Protein AF-0000000074539541 (afdb_homodimer)

Secondary structure (DSSP, 8-state):
-EEEEEE-TTS-HHHHHHHHHHHHHHTT--EEEEE--TTS--SS--SEEGGGT--HHHHHHHHT--HHHHHHHHHHHHHTTGGGG---SSEEEEE--SSHHHHHTSHHHHHHHHHH--SSEEEEEEEEGGG--SHHHHHHHHHHHHHHHHHHTS-EEEEEE-TTT----HHHHHHHGGG--SHHHHHHHHHHHHHTTSSTTT--EE-BTTTTBSHHHHHHHHHHHHHHHH-/-EEEEEE-TTS-HHHHHHHHHHHHHHTT--EEEEE--TTS--SS--SEEGGGT--HHHHHHHHT--HHHHHHHHHHHHHTTGGGG---SSEEEEE--SSHHHHHTSHHHHHHHHHH--SSEEEEEEEEGGG--SHHHHHHHHHHHHHHHHHHTS-EEEEEE-TTT----HHHHHHHGGG--SHHHHHHHHHHHHHTTSSTTT--EE-BTTTTBSHHHHHHHHHHHHHHHH-

pLDDT: mean 93.17, std 7.39, range [62.84, 98.81]

S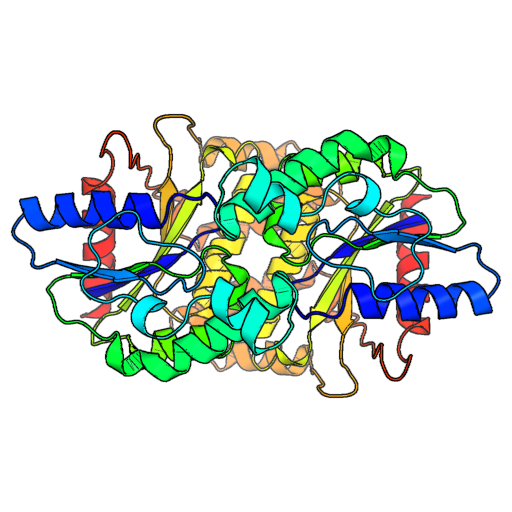olvent-accessible surface area (backbone atoms only — not comparable to full-atom values): 24294 Å² total; per-residue (Å²): 70,31,35,42,37,40,31,48,68,87,26,42,55,48,54,38,53,37,44,52,43,50,55,42,40,75,73,70,44,48,66,36,39,27,38,57,23,32,56,54,83,69,78,46,86,55,74,30,51,39,55,81,79,36,38,21,74,54,40,20,64,77,68,71,37,49,59,64,56,12,52,55,50,33,46,46,57,43,35,77,46,30,73,78,52,53,78,83,44,60,32,31,40,35,34,50,38,55,48,39,66,67,33,61,67,32,70,34,31,50,47,35,49,64,62,52,47,61,98,49,46,34,32,37,40,34,38,39,28,82,59,38,82,47,48,47,38,44,51,33,53,53,45,50,51,51,35,50,30,48,55,66,72,34,61,66,46,63,38,32,24,46,47,82,81,28,74,76,58,65,67,61,36,58,58,50,48,79,73,48,73,60,72,66,29,54,53,48,58,59,46,56,72,54,45,74,76,45,62,54,81,78,53,72,41,51,23,17,58,87,77,66,40,44,55,67,60,49,49,52,52,52,50,50,56,52,54,57,68,75,100,69,32,36,40,37,39,31,49,66,86,26,44,55,48,52,36,54,38,44,52,43,50,54,42,38,75,74,69,44,47,64,38,39,28,38,58,21,32,55,54,82,68,78,46,86,55,76,29,54,39,55,79,78,36,39,21,74,54,40,19,64,76,68,71,38,50,60,63,57,12,53,56,51,32,47,47,58,40,35,76,45,32,72,79,52,54,79,84,45,60,33,31,40,35,33,49,39,56,49,39,65,67,33,61,70,31,70,35,32,47,48,34,52,64,63,54,45,62,97,48,45,34,32,39,38,35,39,39,30,82,59,38,83,47,46,47,38,45,52,34,52,52,46,48,52,51,34,52,30,49,54,66,72,34,62,65,47,64,37,30,23,45,47,82,81,28,72,77,57,65,68,61,35,58,58,50,47,79,75,47,74,60,73,67,28,54,54,49,58,60,47,54,73,54,44,74,74,46,63,54,82,78,54,72,40,51,23,16,56,89,77,66,38,43,55,66,61,49,50,52,51,53,50,50,55,53,54,63,70,76,107

Radius of gyration: 21.49 Å; Cα contacts (8 Å, |Δi|>4): 894; chains: 2; bounding box: 45×65×54 Å

Sequence (462 aa):
MEVFVLGCAGSGKSTFVRSFSEFLQERGYSVKCVNLDPASDPAYRADKNVREFVKTENVMVEYGLGVNGALIKSVEIASEHAEELKAEGDFVLYDTPGQLELFIYSEAGRKFVRELSGSFSCSLFLVDLTTVTDPESLLSAIMQDVIVSLRLSLPTLTAFTKSDVADVDVRSLLGEIKHREGVLAELMEKLVDFIELTTIPYRPIKISNIKKTGYEELFSALYELFCAAETMEVFVLGCAGSGKSTFVRSFSEFLQERGYSVKCVNLDPASDPAYRADKNVREFVKTENVMVEYGLGVNGALIKSVEIASEHAEELKAEGDFVLYDTPGQLELFIYSEAGRKFVRELSGSFSCSLFLVDLTTVTDPESLLSAIMQDVIVSLRLSLPTLTAFTKSDVADVDVRSLLGEIKHREGVLAELMEKLVDFIELTTIPYRPIKISNIKKTGYEELFSALYELFCAAET

Structure (mmCIF, N/CA/C/O backbone):
data_AF-0000000074539541-model_v1
#
loop_
_entity.id
_entity.type
_entity.pdbx_description
1 polymer GTPase
#
loop_
_atom_site.group_PDB
_atom_site.id
_atom_site.type_symbol
_atom_site.label_atom_id
_atom_site.label_alt_id
_atom_site.label_comp_id
_atom_site.label_asym_id
_atom_site.label_entity_id
_atom_site.label_seq_id
_atom_site.pdbx_PDB_ins_code
_atom_site.Cartn_x
_atom_site.Cartn_y
_atom_site.Cartn_z
_atom_site.occupancy
_atom_site.B_iso_or_equiv
_atom_site.auth_seq_id
_atom_site.auth_comp_id
_atom_site.auth_asym_id
_atom_site.auth_atom_id
_atom_site.pdbx_PDB_model_num
ATOM 1 N N . MET A 1 1 ? 0.793 23 13.953 1 96.25 1 MET A N 1
ATOM 2 C CA . MET A 1 1 ? 0.438 21.594 13.805 1 96.25 1 MET A CA 1
ATOM 3 C C . MET A 1 1 ? 0.736 21.094 12.398 1 96.25 1 MET A C 1
ATOM 5 O O . MET A 1 1 ? 0.225 21.641 11.422 1 96.25 1 MET A O 1
ATOM 9 N N . GLU A 1 2 ? 1.647 20.109 12.242 1 98.19 2 GLU A N 1
ATOM 10 C CA . GLU A 1 2 ? 1.938 19.469 10.961 1 98.19 2 GLU A CA 1
ATOM 11 C C . GLU A 1 2 ? 1.076 18.234 10.758 1 98.19 2 GLU A C 1
ATOM 13 O O . GLU A 1 2 ? 1.052 17.344 11.609 1 98.19 2 GLU A O 1
ATOM 18 N N . VAL A 1 3 ? 0.388 18.203 9.641 1 98.44 3 VAL A N 1
ATOM 19 C CA . VAL A 1 3 ? -0.478 17.078 9.305 1 98.44 3 VAL A CA 1
ATOM 20 C C . VAL A 1 3 ? 0.017 16.406 8.023 1 98.44 3 VAL A C 1
ATOM 22 O O . VAL A 1 3 ? -0.024 17 6.945 1 98.44 3 VAL A O 1
ATOM 25 N N . PHE A 1 4 ? 0.502 15.219 8.172 1 98.62 4 PHE A N 1
ATOM 26 C CA . PHE A 1 4 ? 0.831 14.414 6.996 1 98.62 4 PHE A CA 1
ATOM 27 C C . PHE A 1 4 ? -0.405 13.703 6.465 1 98.62 4 PHE A C 1
ATOM 29 O O . PHE A 1 4 ? -0.968 12.836 7.141 1 98.62 4 PHE A O 1
ATOM 36 N N . VAL A 1 5 ? -0.821 14.102 5.266 1 98.62 5 VAL A N 1
ATOM 37 C CA . VAL A 1 5 ? -2.033 13.547 4.676 1 98.62 5 VAL A CA 1
ATOM 38 C C . VAL A 1 5 ? -1.684 12.32 3.838 1 98.62 5 VAL A C 1
ATOM 40 O O . VAL A 1 5 ? -1.006 12.43 2.814 1 98.62 5 VAL A O 1
ATOM 43 N N . LEU A 1 6 ? -2.143 11.164 4.27 1 98.12 6 LEU A N 1
ATOM 44 C CA . LEU A 1 6 ? -1.816 9.891 3.637 1 98.12 6 LEU A CA 1
ATOM 45 C C . LEU A 1 6 ? -3.07 9.227 3.078 1 98.12 6 LEU A C 1
ATOM 47 O O . LEU A 1 6 ? -4.184 9.531 3.512 1 98.12 6 LEU A O 1
ATOM 51 N N . GLY A 1 7 ? -2.844 8.328 2.232 1 97.25 7 GLY A N 1
ATOM 52 C CA . GLY A 1 7 ? -3.889 7.539 1.604 1 97.25 7 GLY A CA 1
ATOM 53 C C . GLY A 1 7 ? -3.438 6.859 0.323 1 97.25 7 GLY A C 1
ATOM 54 O O . GLY A 1 7 ? -2.424 7.246 -0.263 1 97.25 7 GLY A O 1
ATOM 55 N N . CYS A 1 8 ? -4.223 5.895 -0.042 1 95.56 8 CYS A N 1
ATOM 56 C CA . CYS A 1 8 ? -3.928 5.219 -1.299 1 95.56 8 CYS A CA 1
ATOM 57 C C . CYS A 1 8 ? -4.238 6.117 -2.49 1 95.56 8 CYS A C 1
ATOM 59 O O . CYS A 1 8 ? -4.859 7.168 -2.332 1 95.56 8 CYS A O 1
ATOM 61 N N . ALA A 1 9 ? -3.736 5.66 -3.66 1 92.12 9 ALA A N 1
ATOM 62 C CA . ALA A 1 9 ? -4.016 6.414 -4.879 1 92.12 9 ALA A CA 1
ATOM 63 C C . ALA A 1 9 ? -5.516 6.59 -5.086 1 92.12 9 ALA A C 1
ATOM 65 O O . ALA A 1 9 ? -6.285 5.633 -4.953 1 92.12 9 ALA A O 1
ATOM 66 N N . GLY A 1 10 ? -5.969 7.762 -5.285 1 91.25 10 GLY A N 1
ATOM 67 C CA . GLY A 1 10 ? -7.371 8.023 -5.582 1 91.25 10 GLY A CA 1
ATOM 68 C C . GLY A 1 10 ? -8.195 8.32 -4.344 1 91.25 10 GLY A C 1
ATOM 69 O O . GLY A 1 10 ? -9.383 8.625 -4.445 1 91.25 10 GLY A O 1
ATOM 70 N N . SER A 1 11 ? -7.566 8.336 -3.164 1 95.44 11 SER A N 1
ATOM 71 C CA . SER A 1 11 ? -8.312 8.523 -1.927 1 95.44 11 SER A CA 1
ATOM 72 C C . SER A 1 11 ? -8.727 9.984 -1.747 1 95.44 11 SER A C 1
ATOM 74 O O . SER A 1 11 ? -9.555 10.297 -0.894 1 95.44 11 SER A O 1
ATOM 76 N N . GLY A 1 12 ? -8.109 10.93 -2.5 1 94.81 12 GLY A N 1
ATOM 77 C CA . GLY A 1 12 ? -8.523 12.328 -2.459 1 94.81 12 GLY A CA 1
ATOM 78 C C . GLY A 1 12 ? -7.582 13.203 -1.663 1 94.81 12 GLY A C 1
ATOM 79 O O . GLY A 1 12 ? -7.977 14.266 -1.173 1 94.81 12 GLY A O 1
ATOM 80 N N . LYS A 1 13 ? -6.348 12.812 -1.523 1 97.62 13 LYS A N 1
ATOM 81 C CA . LYS A 1 13 ? -5.375 13.531 -0.706 1 97.62 13 LYS A CA 1
ATOM 82 C C . LYS A 1 13 ? -5.273 14.992 -1.131 1 97.62 13 LYS A C 1
ATOM 84 O O . LYS A 1 13 ? -5.438 15.898 -0.309 1 97.62 13 LYS A O 1
ATOM 89 N N . SER A 1 14 ? -5.02 15.258 -2.48 1 96.62 14 SER A N 1
ATOM 90 C CA . SER A 1 14 ? -4.805 16.625 -2.965 1 96.62 14 SER A CA 1
ATOM 91 C C . SER A 1 14 ? -6.086 17.438 -2.877 1 96.62 14 SER A C 1
ATOM 93 O O . SER A 1 14 ? -6.043 18.625 -2.545 1 96.62 14 SER A O 1
ATOM 95 N N . THR A 1 15 ? -7.199 16.844 -3.199 1 96.69 15 THR A N 1
ATOM 96 C CA . THR A 1 15 ? -8.484 17.531 -3.07 1 96.69 15 THR A CA 1
ATOM 97 C C . THR A 1 15 ? -8.766 17.875 -1.612 1 96.69 15 THR A C 1
ATOM 99 O O . THR A 1 15 ? -9.289 18.953 -1.316 1 96.69 15 THR A O 1
ATOM 102 N N . PHE A 1 16 ? -8.43 16.953 -0.714 1 98.56 16 PHE A N 1
ATOM 103 C CA . PHE A 1 16 ? -8.594 17.188 0.714 1 98.56 16 PHE A CA 1
ATOM 104 C C . PHE A 1 16 ? -7.738 18.375 1.164 1 98.56 16 PHE A C 1
ATOM 106 O O . PHE A 1 16 ? -8.219 19.266 1.866 1 98.56 16 PHE A O 1
ATOM 113 N N . VAL A 1 17 ? -6.457 18.375 0.775 1 98.69 17 VAL A N 1
ATOM 114 C CA . VAL A 1 17 ? -5.543 19.438 1.174 1 98.69 17 VAL A CA 1
ATOM 115 C C . VAL A 1 17 ? -6.094 20.781 0.712 1 98.69 17 VAL A C 1
ATOM 117 O O . VAL A 1 17 ? -6.102 21.75 1.477 1 98.69 17 VAL A O 1
ATOM 120 N N . ARG A 1 18 ? -6.625 20.812 -0.49 1 98.19 18 ARG A N 1
ATOM 121 C CA . ARG A 1 18 ? -7.211 22.047 -1.021 1 98.19 18 ARG A CA 1
ATOM 122 C C . ARG A 1 18 ? -8.414 22.484 -0.191 1 98.19 18 ARG A C 1
ATOM 124 O O . ARG A 1 18 ? -8.43 23.594 0.343 1 98.19 18 ARG A O 1
ATOM 131 N N . SER A 1 19 ? -9.367 21.625 -0.034 1 98.31 19 SER A N 1
ATOM 132 C CA . SER A 1 19 ? -10.656 21.969 0.563 1 98.31 19 SER A CA 1
ATOM 133 C C . SER A 1 19 ? -10.523 22.203 2.064 1 98.31 19 SER A C 1
ATOM 135 O O . SER A 1 19 ? -11.133 23.125 2.611 1 98.31 19 SER A O 1
ATOM 137 N N . PHE A 1 20 ? -9.742 21.359 2.748 1 98.62 20 PHE A N 1
ATOM 138 C CA . PHE A 1 20 ? -9.594 21.484 4.191 1 98.62 20 PHE A CA 1
ATOM 139 C C . PHE A 1 20 ? -8.773 22.734 4.543 1 98.62 20 PHE A C 1
ATOM 141 O O . PHE A 1 20 ? -9.031 23.375 5.555 1 98.62 20 PHE A O 1
ATOM 148 N N . SER A 1 21 ? -7.738 23.078 3.68 1 98.44 21 SER A N 1
ATOM 149 C CA . SER A 1 21 ? -6.988 24.312 3.9 1 98.44 21 SER A CA 1
ATOM 150 C C . SER A 1 21 ? -7.898 25.531 3.822 1 98.44 21 SER A C 1
ATOM 152 O O . SER A 1 21 ? -7.766 26.469 4.617 1 98.44 21 SER A O 1
ATOM 154 N N . GLU A 1 22 ? -8.789 25.531 2.852 1 98.12 22 GLU A N 1
ATOM 155 C CA . GLU A 1 22 ? -9.758 26.625 2.729 1 98.12 22 GLU A CA 1
ATOM 156 C C . GLU A 1 22 ? -10.641 26.719 3.969 1 98.12 22 GLU A C 1
ATOM 158 O O . GLU A 1 22 ? -10.891 27.812 4.477 1 98.12 22 GLU A O 1
ATOM 163 N N . PHE A 1 23 ? -11.109 25.594 4.445 1 98.5 23 PHE A N 1
ATOM 164 C CA . PHE A 1 23 ? -11.922 25.516 5.652 1 98.5 23 PHE A CA 1
ATOM 165 C C . PHE A 1 23 ? -11.188 26.125 6.84 1 98.5 23 PHE A C 1
ATOM 167 O O . PHE A 1 23 ? -11.758 26.938 7.574 1 98.5 23 PHE A O 1
ATOM 174 N N . LEU A 1 24 ? -9.93 25.781 7.004 1 98.38 24 LEU A N 1
ATOM 175 C CA . LEU A 1 24 ? -9.125 26.281 8.117 1 98.38 24 LEU A CA 1
ATOM 176 C C . LEU A 1 24 ? -8.867 27.781 7.977 1 98.38 24 LEU A C 1
ATOM 178 O O . LEU A 1 24 ? -8.93 28.516 8.961 1 98.38 24 LEU A O 1
ATOM 182 N N . GLN A 1 25 ? -8.609 28.203 6.754 1 98.12 25 GLN A N 1
ATOM 183 C CA . GLN A 1 25 ? -8.359 29.625 6.504 1 98.12 25 GLN A CA 1
ATOM 184 C C . GLN A 1 25 ? -9.594 30.469 6.809 1 98.12 25 GLN A C 1
ATOM 186 O O . GLN A 1 25 ? -9.484 31.562 7.363 1 98.12 25 GLN A O 1
ATOM 191 N N . GLU A 1 26 ? -10.703 29.984 6.426 1 97.81 26 GLU A N 1
ATOM 192 C CA . GLU A 1 26 ? -11.961 30.672 6.699 1 97.81 26 GLU A CA 1
ATOM 193 C C . GLU A 1 26 ? -12.188 30.828 8.203 1 97.81 26 GLU A C 1
ATOM 195 O O . GLU A 1 26 ? -12.898 31.734 8.633 1 97.81 26 GLU A O 1
ATOM 200 N N . ARG A 1 27 ? -11.617 30.016 8.992 1 96.81 27 ARG A N 1
ATOM 201 C CA . ARG A 1 27 ? -11.758 30.062 10.445 1 96.81 27 ARG A CA 1
ATOM 202 C C . ARG A 1 27 ? -10.656 30.906 11.078 1 96.81 27 ARG A C 1
ATOM 204 O O . ARG A 1 27 ? -10.562 30.984 12.305 1 96.81 27 ARG A O 1
ATOM 211 N N . GLY A 1 28 ? -9.734 31.422 10.25 1 97.88 28 GLY A N 1
ATOM 212 C CA . GLY A 1 28 ? -8.773 32.406 10.719 1 97.88 28 GLY A CA 1
ATOM 213 C C . GLY A 1 28 ? -7.395 31.812 10.969 1 97.88 28 GLY A C 1
ATOM 214 O O . GLY A 1 28 ? -6.5 32.5 11.461 1 97.88 28 GLY A O 1
ATOM 215 N N . TYR A 1 29 ? -7.176 30.562 10.602 1 98.25 29 TYR A N 1
ATOM 216 C CA . TYR A 1 29 ? -5.875 29.938 10.82 1 98.25 29 TYR A CA 1
ATOM 217 C C . TYR A 1 29 ? -4.926 30.25 9.664 1 98.25 29 TYR A C 1
ATOM 219 O O . TYR A 1 29 ? -5.344 30.312 8.508 1 98.25 29 TYR A O 1
ATOM 227 N N . SER A 1 30 ? -3.711 30.469 9.984 1 98.44 30 SER A N 1
ATOM 228 C CA . SER A 1 30 ? -2.676 30.438 8.953 1 98.44 30 SER A CA 1
ATOM 229 C C . SER A 1 30 ? -2.369 29.016 8.508 1 98.44 30 SER A C 1
ATOM 231 O O . SER A 1 30 ? -1.946 28.188 9.312 1 98.44 30 SER A O 1
ATOM 233 N N . VAL A 1 31 ? -2.59 28.781 7.203 1 98.56 31 VAL A N 1
ATOM 234 C CA . VAL A 1 31 ? -2.461 27.422 6.699 1 98.56 31 VAL A CA 1
ATOM 235 C C . VAL A 1 31 ? -1.446 27.391 5.555 1 98.56 31 VAL A C 1
ATOM 237 O O . VAL A 1 31 ? -1.445 28.266 4.691 1 98.56 31 VAL A O 1
ATOM 240 N N . LYS A 1 32 ? -0.51 26.453 5.602 1 98.81 32 LYS A N 1
ATOM 241 C CA . LYS A 1 32 ? 0.423 26.188 4.508 1 98.81 32 LYS A CA 1
ATOM 242 C C . LYS A 1 32 ? 0.177 24.812 3.885 1 98.81 32 LYS A C 1
ATOM 244 O O . LYS A 1 32 ? -0.031 23.828 4.602 1 98.81 32 LYS A O 1
ATOM 249 N N . CYS A 1 33 ? 0.114 24.797 2.594 1 98.81 33 CYS A N 1
ATOM 250 C CA . CYS A 1 33 ? -0.035 23.562 1.83 1 98.81 33 CYS A CA 1
ATOM 251 C C . CYS A 1 33 ? 1.265 23.203 1.125 1 98.81 33 CYS A C 1
ATOM 253 O O . CYS A 1 33 ? 1.805 24 0.355 1 98.81 33 CYS A O 1
ATOM 255 N N . VAL A 1 34 ? 1.76 22.016 1.383 1 98.81 34 VAL A N 1
ATOM 256 C CA . VAL A 1 34 ? 3.037 21.578 0.828 1 98.81 34 VAL A CA 1
ATOM 257 C C . VAL A 1 34 ? 2.838 20.312 0.014 1 98.81 34 VAL A C 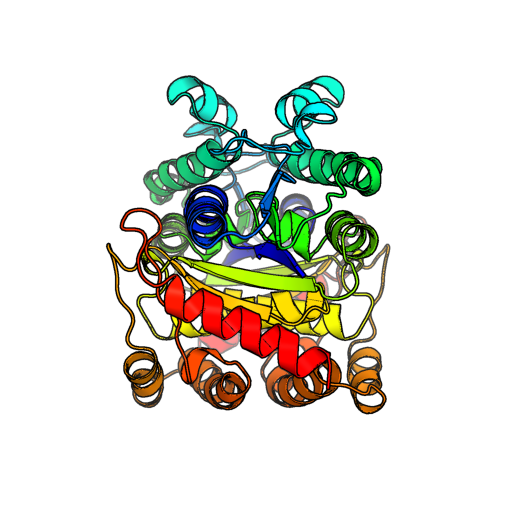1
ATOM 259 O O . VAL A 1 34 ? 2.303 19.312 0.521 1 98.81 34 VAL A O 1
ATOM 262 N N . ASN A 1 35 ? 3.225 20.312 -1.217 1 98.69 35 ASN A N 1
ATOM 263 C CA . ASN A 1 35 ? 3.168 19.141 -2.072 1 98.69 35 ASN A CA 1
ATOM 264 C C . ASN A 1 35 ? 4.445 18.312 -1.971 1 98.69 35 ASN A C 1
ATOM 266 O O . ASN A 1 35 ? 5.531 18.797 -2.289 1 98.69 35 ASN A O 1
ATOM 270 N N . LEU A 1 36 ? 4.328 17.062 -1.564 1 98.69 36 LEU A N 1
ATOM 271 C CA . LEU A 1 36 ? 5.48 16.172 -1.443 1 98.69 36 LEU A CA 1
ATOM 272 C C . LEU A 1 36 ? 5.461 15.109 -2.535 1 98.69 36 LEU A C 1
ATOM 274 O O . LEU A 1 36 ? 6.254 14.164 -2.504 1 98.69 36 LEU A O 1
ATOM 278 N N . ASP A 1 37 ? 4.543 15.219 -3.518 1 97.94 37 ASP A N 1
ATOM 279 C CA . ASP A 1 37 ? 4.414 14.234 -4.59 1 97.94 37 ASP A CA 1
ATOM 280 C C . ASP A 1 37 ? 5.156 14.695 -5.844 1 97.94 37 ASP A C 1
ATOM 282 O O . ASP A 1 37 ? 4.676 15.57 -6.57 1 97.94 37 ASP A O 1
ATOM 286 N N . PRO A 1 38 ? 6.227 14.07 -6.152 1 98.19 38 PRO A N 1
ATOM 287 C CA . PRO A 1 38 ? 6.965 14.477 -7.348 1 98.19 38 PRO A CA 1
ATOM 288 C C . PRO A 1 38 ? 6.281 14.039 -8.641 1 98.19 38 PRO A C 1
ATOM 290 O O . PRO A 1 38 ? 6.695 14.445 -9.734 1 98.19 38 PRO A O 1
ATOM 293 N N . ALA A 1 39 ? 5.203 13.25 -8.531 1 96.69 39 ALA A N 1
ATOM 294 C CA . ALA A 1 39 ? 4.586 12.664 -9.719 1 96.69 39 ALA A CA 1
ATOM 295 C C . ALA A 1 39 ? 3.355 13.453 -10.141 1 96.69 39 ALA A C 1
ATOM 297 O O . ALA A 1 39 ? 2.805 13.219 -11.227 1 96.69 39 ALA A O 1
ATOM 298 N N . SER A 1 40 ? 2.93 14.391 -9.344 1 94.19 40 SER A N 1
ATOM 299 C CA . SER A 1 40 ? 1.667 15.055 -9.664 1 94.19 40 SER A CA 1
ATOM 300 C C . SER A 1 40 ? 1.704 16.531 -9.289 1 94.19 40 SER A C 1
ATOM 302 O O . SER A 1 40 ? 2.219 16.891 -8.234 1 94.19 40 SER A O 1
ATOM 304 N N . ASP A 1 41 ? 1.131 17.297 -10.18 1 93 41 ASP A N 1
ATOM 305 C CA . ASP A 1 41 ? 0.89 18.688 -9.812 1 93 41 ASP A CA 1
ATOM 306 C C . ASP A 1 41 ? -0.277 18.797 -8.836 1 93 41 ASP A C 1
ATOM 308 O O . ASP A 1 41 ? -1.311 18.156 -9.016 1 93 41 ASP A O 1
ATOM 312 N N . PRO A 1 42 ? -0.035 19.562 -7.859 1 93.12 42 PRO A N 1
ATOM 313 C CA . PRO A 1 42 ? -1.109 19.656 -6.867 1 93.12 42 PRO A CA 1
ATOM 314 C C . PRO A 1 42 ? -2.35 20.375 -7.414 1 93.12 42 PRO A C 1
ATOM 316 O O . PRO A 1 42 ? -2.238 21.234 -8.281 1 93.12 42 PRO A O 1
ATOM 319 N N . ALA A 1 43 ? -3.48 20.047 -6.84 1 91.19 43 ALA A N 1
ATOM 320 C CA . ALA A 1 43 ? -4.762 20.641 -7.211 1 91.19 43 ALA A CA 1
ATOM 321 C C . ALA A 1 43 ? -5.035 21.891 -6.395 1 91.19 43 ALA A C 1
ATOM 323 O O . ALA A 1 43 ? -6.188 22.312 -6.258 1 91.19 43 ALA A O 1
ATOM 324 N N . TYR A 1 44 ? -4.086 22.438 -5.754 1 96.12 44 TYR A N 1
ATOM 325 C CA . TYR A 1 44 ? -4.137 23.625 -4.91 1 96.12 44 TYR A CA 1
ATOM 326 C C . TYR A 1 44 ? -2.898 24.484 -5.109 1 96.12 44 TYR A C 1
ATOM 328 O O . TYR A 1 44 ? -1.938 24.062 -5.758 1 96.12 44 TYR A O 1
ATOM 336 N N . ARG A 1 45 ? -3.02 25.703 -4.695 1 95.06 45 ARG A N 1
ATOM 337 C CA . ARG A 1 45 ? -1.831 26.547 -4.691 1 95.06 45 ARG A CA 1
ATOM 338 C C . ARG A 1 45 ? -0.874 26.141 -3.574 1 95.06 45 ARG A C 1
ATOM 340 O O . ARG A 1 45 ? -1.105 26.453 -2.404 1 95.06 45 ARG A O 1
ATOM 347 N N . ALA A 1 46 ? 0.204 25.562 -3.914 1 98.12 46 ALA A N 1
ATOM 348 C CA . ALA A 1 46 ? 1.153 25.047 -2.93 1 98.12 46 ALA A CA 1
ATOM 349 C C . ALA A 1 46 ? 2.078 26.156 -2.434 1 98.12 46 ALA A C 1
ATOM 351 O O . ALA A 1 46 ? 2.596 26.938 -3.229 1 98.12 46 ALA A O 1
ATOM 352 N N . ASP A 1 47 ? 2.242 26.281 -1.202 1 98.56 47 ASP A N 1
ATOM 353 C CA . ASP A 1 47 ? 3.229 27.188 -0.62 1 98.56 47 ASP A CA 1
ATOM 354 C C . ASP A 1 47 ? 4.648 26.672 -0.866 1 98.56 47 ASP A C 1
ATOM 356 O O . ASP A 1 47 ? 5.57 27.469 -1.072 1 98.56 47 ASP A O 1
ATOM 360 N N . LYS A 1 48 ? 4.836 25.453 -0.796 1 98.5 48 LYS A N 1
ATOM 361 C CA . LYS A 1 48 ? 6.043 24.719 -1.185 1 98.5 48 LYS A CA 1
ATOM 362 C C . LYS A 1 48 ? 5.703 23.5 -2.037 1 98.5 48 LYS A C 1
ATOM 364 O O . LYS A 1 48 ? 4.688 22.844 -1.811 1 98.5 48 LYS A O 1
ATOM 369 N N . ASN A 1 49 ? 6.543 23.281 -3.016 1 98.56 49 ASN A N 1
ATOM 370 C CA . ASN A 1 49 ? 6.262 22.25 -4.004 1 98.56 49 ASN A CA 1
ATOM 371 C C . ASN A 1 49 ? 7.52 21.453 -4.344 1 98.56 49 ASN A C 1
ATOM 373 O O . ASN A 1 49 ? 8.469 21.984 -4.91 1 98.56 49 ASN A O 1
ATOM 377 N N . VAL A 1 50 ? 7.477 20.219 -4.074 1 98.69 50 VAL A N 1
ATOM 378 C CA . VAL A 1 50 ? 8.648 19.375 -4.297 1 98.69 50 VAL A CA 1
ATOM 379 C C . VAL A 1 50 ? 8.969 19.312 -5.785 1 98.69 50 VAL A C 1
ATOM 381 O O . VAL A 1 50 ? 10.117 19.078 -6.172 1 98.69 50 VAL A O 1
ATOM 384 N N . ARG A 1 51 ? 7.988 19.625 -6.629 1 98.12 51 ARG A N 1
ATOM 385 C CA . ARG A 1 51 ? 8.164 19.531 -8.078 1 98.12 51 ARG A CA 1
ATOM 386 C C . ARG A 1 51 ? 9.023 20.672 -8.594 1 98.12 51 ARG A C 1
ATOM 388 O O . ARG A 1 51 ? 9.422 20.672 -9.758 1 98.12 51 ARG A O 1
ATOM 395 N N . GLU A 1 52 ? 9.336 21.594 -7.77 1 98.12 52 GLU A N 1
ATOM 396 C CA . GLU A 1 52 ? 10.328 22.609 -8.109 1 98.12 52 GLU A CA 1
ATOM 397 C C . GLU A 1 52 ? 11.742 22.016 -8.109 1 98.12 52 GLU A C 1
ATOM 399 O O . GLU A 1 52 ? 12.648 22.562 -8.727 1 98.12 52 GLU A O 1
ATOM 404 N N . PHE A 1 53 ? 11.883 20.891 -7.414 1 98.44 53 PHE A N 1
ATOM 405 C CA . PHE A 1 53 ? 13.203 20.281 -7.25 1 98.44 53 PHE A CA 1
ATOM 406 C C . PHE A 1 53 ? 13.312 19 -8.062 1 98.44 53 PHE A C 1
ATOM 408 O O . PHE A 1 53 ? 14.383 18.672 -8.586 1 98.44 53 PHE A O 1
ATOM 415 N N . VAL A 1 54 ? 12.227 18.234 -8.102 1 98.56 54 VAL A N 1
ATOM 416 C CA . VAL A 1 54 ? 12.258 16.938 -8.789 1 98.56 54 VAL A CA 1
ATOM 417 C C . VAL A 1 54 ? 10.875 16.625 -9.359 1 98.56 54 VAL A C 1
ATOM 419 O O . VAL A 1 54 ? 9.859 16.781 -8.68 1 98.56 54 VAL A O 1
ATOM 422 N N . LYS A 1 55 ? 10.828 16.266 -10.586 1 97.88 55 LYS A N 1
ATOM 423 C CA . LYS A 1 55 ? 9.648 15.766 -11.281 1 97.88 55 LYS A CA 1
ATOM 424 C C . LYS A 1 55 ? 9.859 14.336 -11.773 1 97.88 55 LYS A C 1
ATOM 426 O O . LYS A 1 55 ? 10.867 14.031 -12.398 1 97.88 55 LYS A O 1
ATOM 431 N N . THR A 1 56 ? 8.93 13.484 -11.461 1 97.25 56 THR A N 1
ATOM 432 C CA . THR A 1 56 ? 9.062 12.07 -11.805 1 97.25 56 THR A CA 1
ATOM 433 C C . THR A 1 56 ? 9.258 11.891 -13.305 1 97.25 56 THR A C 1
ATOM 435 O O . THR A 1 56 ? 10.047 11.047 -13.734 1 97.25 56 THR A O 1
ATOM 438 N N . GLU A 1 57 ? 8.547 12.695 -14.125 1 94.38 57 GLU A N 1
ATOM 439 C CA . GLU A 1 57 ? 8.695 12.609 -15.57 1 94.38 57 GLU A CA 1
ATOM 440 C C . GLU A 1 57 ? 10.133 12.875 -15.992 1 94.38 57 GLU A C 1
ATOM 442 O O . GLU A 1 57 ? 10.648 12.234 -16.906 1 94.38 57 GLU A O 1
ATOM 447 N N . ASN A 1 58 ? 10.781 13.836 -15.344 1 96.75 58 ASN A N 1
ATOM 448 C CA . ASN A 1 58 ? 12.172 14.156 -15.648 1 96.75 58 ASN A CA 1
ATOM 449 C C . ASN A 1 58 ? 13.109 13.039 -15.195 1 96.75 58 ASN A C 1
ATOM 451 O O . ASN A 1 58 ? 14.102 12.75 -15.867 1 96.75 58 ASN A O 1
ATOM 455 N N . VAL A 1 59 ? 12.789 12.461 -14.07 1 97.56 59 VAL A N 1
ATOM 456 C CA . VAL A 1 59 ? 13.602 11.375 -13.531 1 97.56 59 VAL A CA 1
ATOM 457 C C . VAL A 1 59 ? 13.594 10.195 -14.5 1 97.56 59 VAL A C 1
ATOM 459 O O . VAL A 1 59 ? 14.617 9.539 -14.703 1 97.56 59 VAL A O 1
ATOM 462 N N . MET A 1 60 ? 12.445 9.93 -15.094 1 94.81 60 MET A N 1
ATOM 463 C CA . MET A 1 60 ? 12.336 8.852 -16.062 1 94.81 60 MET A CA 1
ATOM 464 C C . MET A 1 60 ? 13.328 9.047 -17.203 1 94.81 60 MET A C 1
ATOM 466 O O . MET A 1 60 ? 14.031 8.102 -17.594 1 94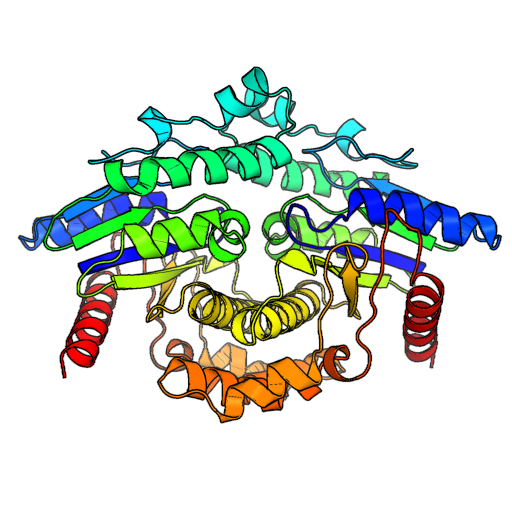.81 60 MET A O 1
ATOM 470 N N . VAL A 1 61 ? 13.422 10.234 -17.703 1 94.75 61 VAL A N 1
ATOM 471 C CA . VAL A 1 61 ? 14.266 10.555 -18.859 1 94.75 61 VAL A CA 1
ATOM 472 C C . VAL A 1 61 ? 15.727 10.586 -18.438 1 94.75 61 VAL A C 1
ATOM 474 O O . VAL A 1 61 ? 16.578 9.93 -19.047 1 94.75 61 VAL A O 1
ATOM 477 N N . GLU A 1 62 ? 16.016 11.289 -17.391 1 97.38 62 GLU A N 1
ATOM 478 C CA . GLU A 1 62 ? 17.375 11.531 -16.938 1 97.38 62 GLU A CA 1
ATOM 479 C C . GLU A 1 62 ? 18.078 10.227 -16.547 1 97.38 62 GLU A C 1
ATOM 481 O O . GLU A 1 62 ? 19.266 10.055 -16.797 1 97.38 62 GLU A O 1
ATOM 486 N N . TYR A 1 63 ? 17.359 9.289 -15.984 1 97.06 63 TYR A N 1
ATOM 487 C CA . TYR A 1 63 ? 17.969 8.078 -15.469 1 97.06 63 TYR A CA 1
ATOM 488 C C . TYR A 1 63 ? 17.594 6.871 -16.328 1 97.06 63 TYR A C 1
ATOM 490 O O . TYR A 1 63 ? 18 5.742 -16.031 1 97.06 63 TYR A O 1
ATOM 498 N N . GLY A 1 64 ? 16.812 7.051 -17.312 1 94.88 64 GLY A N 1
ATOM 499 C CA . GLY A 1 64 ? 16.406 5.957 -18.172 1 94.88 64 GLY A CA 1
ATOM 500 C C . GLY A 1 64 ? 15.609 4.887 -17.438 1 94.88 64 GLY A C 1
ATOM 501 O O . GLY A 1 64 ? 15.836 3.693 -17.641 1 94.88 64 GLY A O 1
ATOM 502 N N . LEU A 1 65 ? 14.68 5.289 -16.594 1 94.19 65 LEU A N 1
ATOM 503 C CA . LEU A 1 65 ? 13.922 4.371 -15.75 1 94.19 65 LEU A CA 1
ATOM 504 C C . LEU A 1 65 ? 12.492 4.227 -16.25 1 94.19 65 LEU A C 1
ATOM 506 O O . LEU A 1 65 ? 11.938 5.16 -16.844 1 94.19 65 LEU A O 1
ATOM 510 N N . GLY A 1 66 ? 11.945 3.049 -16.016 1 92.06 66 GLY A N 1
ATOM 511 C CA . GLY A 1 66 ? 10.508 2.887 -16.188 1 92.06 66 GLY A CA 1
ATOM 512 C C . GLY A 1 66 ? 9.695 3.623 -15.133 1 92.06 66 GLY A C 1
ATOM 513 O O . GLY A 1 66 ? 10.258 4.254 -14.234 1 92.06 66 GLY A O 1
ATOM 514 N N . VAL A 1 67 ? 8.43 3.502 -15.281 1 93.38 67 VAL A N 1
ATOM 515 C CA . VAL A 1 67 ? 7.5 4.25 -14.445 1 93.38 67 VAL A CA 1
ATOM 516 C C . VAL A 1 67 ? 7.754 3.92 -12.977 1 93.38 67 VAL A C 1
ATOM 518 O O . VAL A 1 67 ? 7.977 4.82 -12.164 1 93.38 67 VAL A O 1
ATOM 521 N N . ASN A 1 68 ? 7.812 2.66 -12.602 1 92.62 68 ASN A N 1
ATOM 522 C CA . ASN A 1 68 ? 7.969 2.252 -11.203 1 92.62 68 ASN A CA 1
ATOM 523 C C . ASN A 1 68 ? 9.328 2.658 -10.648 1 92.62 68 ASN A C 1
ATOM 525 O O . ASN A 1 68 ? 9.422 3.18 -9.539 1 92.62 68 ASN A O 1
ATOM 529 N N . GLY A 1 69 ? 10.305 2.422 -11.438 1 93.81 69 GLY A N 1
ATOM 530 C CA . GLY A 1 69 ? 11.633 2.844 -11.016 1 93.81 69 GLY A CA 1
ATOM 531 C C . GLY A 1 69 ? 11.742 4.344 -10.805 1 93.81 69 GLY A C 1
ATOM 532 O O . GLY A 1 69 ? 12.375 4.793 -9.852 1 93.81 69 GLY A O 1
ATOM 533 N N . ALA A 1 70 ? 11.117 5.066 -11.664 1 95.69 70 ALA A N 1
ATOM 534 C CA . ALA A 1 70 ? 11.156 6.523 -11.586 1 95.69 70 ALA A CA 1
ATOM 535 C C . ALA A 1 70 ? 10.391 7.027 -10.359 1 95.69 70 ALA A C 1
ATOM 537 O O . ALA A 1 70 ? 10.797 8 -9.727 1 95.69 70 ALA A O 1
ATOM 538 N N . LEU A 1 71 ? 9.273 6.367 -10.047 1 96.62 71 LEU A N 1
ATOM 539 C CA . LEU A 1 71 ? 8.5 6.75 -8.867 1 96.62 71 LEU A CA 1
ATOM 540 C C . LEU A 1 71 ? 9.32 6.574 -7.594 1 96.62 71 LEU A C 1
ATOM 542 O O . LEU A 1 71 ? 9.383 7.484 -6.762 1 96.62 71 LEU A O 1
ATOM 546 N N . ILE A 1 72 ? 9.992 5.477 -7.469 1 96.06 72 ILE A N 1
ATOM 547 C CA . ILE A 1 72 ? 10.82 5.184 -6.301 1 96.06 72 ILE A CA 1
ATOM 548 C C . ILE A 1 72 ? 11.953 6.195 -6.207 1 96.06 72 ILE A C 1
ATOM 550 O O . ILE A 1 72 ? 12.141 6.836 -5.168 1 96.06 72 ILE A O 1
ATOM 554 N N . LYS A 1 73 ? 12.672 6.375 -7.324 1 97.69 73 LYS A N 1
ATOM 555 C CA . LYS A 1 73 ? 13.836 7.262 -7.359 1 97.69 73 LYS A CA 1
ATOM 556 C C . LYS A 1 73 ? 13.43 8.711 -7.102 1 97.69 73 LYS A C 1
ATOM 558 O O . LYS A 1 73 ? 14.141 9.453 -6.426 1 97.69 73 LYS A O 1
ATOM 563 N N . SER A 1 74 ? 12.32 9.117 -7.637 1 98.31 74 SER A N 1
ATOM 564 C CA . SER A 1 74 ? 11.867 10.5 -7.469 1 98.31 74 SER A CA 1
ATOM 565 C C . SER A 1 74 ? 11.586 10.812 -6.008 1 98.31 74 SER A C 1
ATOM 567 O O . SER A 1 74 ? 11.852 11.922 -5.543 1 98.31 74 SER A O 1
ATOM 569 N N . VAL A 1 75 ? 10.984 9.875 -5.262 1 97.94 75 VAL A N 1
ATOM 570 C CA . VAL A 1 75 ? 10.703 10.094 -3.846 1 97.94 75 VAL A CA 1
ATOM 571 C C . VAL A 1 75 ? 12.016 10.164 -3.064 1 97.94 75 VAL A C 1
ATOM 573 O O . VAL A 1 75 ? 12.148 10.961 -2.135 1 97.94 75 VAL A O 1
ATOM 576 N N . GLU A 1 76 ? 12.977 9.391 -3.486 1 97.94 76 GLU A N 1
ATOM 577 C CA . GLU A 1 76 ? 14.305 9.445 -2.869 1 97.94 76 GLU A CA 1
ATOM 578 C C . GLU A 1 76 ? 14.945 10.812 -3.062 1 97.94 76 GLU A C 1
ATOM 580 O O . GLU A 1 76 ? 15.43 11.422 -2.102 1 97.94 76 GLU A O 1
ATOM 585 N N . ILE A 1 77 ? 14.914 11.273 -4.281 1 98.5 77 ILE A N 1
ATOM 586 C CA . ILE A 1 77 ? 15.492 12.578 -4.59 1 98.5 77 ILE A CA 1
ATOM 587 C C . ILE A 1 77 ? 14.727 13.672 -3.854 1 98.5 77 ILE A C 1
ATOM 589 O O . ILE A 1 77 ? 15.32 14.602 -3.309 1 98.5 77 ILE A O 1
ATOM 593 N N . ALA A 1 78 ? 13.445 13.57 -3.836 1 98.5 78 ALA A N 1
ATOM 594 C CA . ALA A 1 78 ? 12.594 14.539 -3.16 1 98.5 78 ALA A CA 1
ATOM 595 C C . ALA A 1 78 ? 12.992 14.688 -1.693 1 98.5 78 ALA A C 1
ATOM 597 O O . ALA A 1 78 ? 13.016 15.805 -1.161 1 98.5 78 ALA A O 1
ATOM 598 N N . SER A 1 79 ? 13.273 13.586 -1.028 1 98.06 79 SER A N 1
ATOM 599 C CA . SER A 1 79 ? 13.547 13.609 0.405 1 98.06 79 SER A CA 1
ATOM 600 C C . SER A 1 79 ? 14.828 14.375 0.709 1 98.06 79 SER A C 1
ATOM 602 O O . SER A 1 79 ? 15.016 14.859 1.828 1 98.06 79 SER A O 1
ATOM 604 N N . GLU A 1 80 ? 15.703 14.477 -0.262 1 98.31 80 GLU A N 1
ATOM 605 C CA . GLU A 1 80 ? 16.922 15.258 -0.093 1 98.31 80 GLU A CA 1
ATOM 606 C C . GLU A 1 80 ? 16.609 16.75 0.02 1 98.31 80 GLU A C 1
ATOM 608 O O . GLU A 1 80 ? 17.453 17.531 0.471 1 98.31 80 GLU A O 1
ATOM 613 N N . HIS A 1 81 ? 15.461 17.172 -0.335 1 98.31 81 HIS A N 1
ATOM 614 C CA . HIS A 1 81 ? 15.062 18.578 -0.301 1 98.31 81 HIS A CA 1
ATOM 615 C C . HIS A 1 81 ? 14.047 18.828 0.807 1 98.31 81 HIS A C 1
ATOM 617 O O . HIS A 1 81 ? 13.328 19.828 0.778 1 98.31 81 HIS A O 1
ATOM 623 N N . ALA A 1 82 ? 13.945 17.906 1.762 1 98.19 82 ALA A N 1
ATOM 624 C CA . ALA A 1 82 ? 12.945 18 2.824 1 98.19 82 ALA A CA 1
ATOM 625 C C . ALA A 1 82 ? 13.047 19.328 3.564 1 98.19 82 ALA A C 1
ATOM 627 O O . ALA A 1 82 ? 12.031 19.969 3.848 1 98.19 82 ALA A O 1
ATOM 628 N N . GLU A 1 83 ? 14.227 19.766 3.836 1 97.62 83 GLU A N 1
ATOM 629 C CA . GLU A 1 83 ? 14.414 21 4.586 1 97.62 83 GLU A CA 1
ATOM 630 C C . GLU A 1 83 ? 13.828 22.203 3.836 1 97.62 83 GLU A C 1
ATOM 632 O O . GLU A 1 83 ? 13.266 23.109 4.449 1 97.62 83 GLU A O 1
ATOM 637 N N . GLU A 1 84 ? 13.992 22.203 2.545 1 98.25 84 GLU A N 1
ATOM 638 C CA . GLU A 1 84 ? 13.484 23.281 1.712 1 98.25 84 GLU A CA 1
ATOM 639 C C . GLU A 1 84 ? 11.953 23.297 1.684 1 98.25 84 GLU A C 1
ATOM 641 O O . GLU A 1 84 ? 11.344 24.297 1.304 1 98.25 84 GLU A O 1
ATOM 646 N N . LEU A 1 85 ? 11.352 22.219 2.137 1 98.62 85 LEU A N 1
ATOM 647 C CA . LEU A 1 85 ? 9.898 22.078 2.049 1 98.62 85 LEU A CA 1
ATOM 648 C C . LEU A 1 85 ? 9.242 22.359 3.395 1 98.62 85 LEU A C 1
ATOM 650 O O . LEU A 1 85 ? 8.016 22.297 3.516 1 98.62 85 LEU A O 1
ATOM 654 N N . LYS A 1 86 ? 10.055 22.609 4.363 1 98 86 LYS A N 1
ATOM 655 C CA . LYS A 1 86 ? 9.516 22.969 5.672 1 98 86 LYS A CA 1
ATOM 656 C C . LYS A 1 86 ? 8.758 24.297 5.602 1 98 86 LYS A C 1
ATOM 658 O O . LYS A 1 86 ? 9.195 25.234 4.941 1 98 86 LYS A O 1
ATOM 663 N N . ALA A 1 87 ? 7.633 24.359 6.219 1 97.88 87 ALA A N 1
ATOM 664 C CA . ALA A 1 87 ? 6.809 25.562 6.281 1 97.88 87 ALA A CA 1
ATOM 665 C C . ALA A 1 87 ? 6.316 25.812 7.703 1 97.88 87 ALA A C 1
ATOM 667 O O . ALA A 1 87 ? 6.395 24.922 8.562 1 97.88 87 ALA A O 1
ATOM 668 N N . GLU A 1 88 ? 5.922 27.078 7.914 1 97 88 GLU A N 1
ATOM 669 C CA . GLU A 1 88 ? 5.441 27.469 9.234 1 97 88 GLU A CA 1
ATOM 670 C C . GLU A 1 88 ? 4.043 28.078 9.156 1 97 88 GLU A C 1
ATOM 672 O O . GLU A 1 88 ? 3.775 28.922 8.297 1 97 88 GLU A O 1
ATOM 677 N N . GLY A 1 89 ? 3.176 27.656 9.992 1 97.31 89 GLY A N 1
ATOM 678 C CA . GLY A 1 89 ? 1.799 28.094 10.141 1 97.31 89 GLY A CA 1
ATOM 679 C C . GLY A 1 89 ? 1.07 27.406 11.281 1 97.31 89 GLY A C 1
ATOM 680 O O . GLY A 1 89 ? 1.623 26.516 11.938 1 97.31 89 GLY A O 1
ATOM 681 N N . ASP A 1 90 ? -0.116 27.953 11.531 1 97.44 90 ASP A N 1
ATOM 682 C CA . ASP A 1 90 ? -0.923 27.234 12.508 1 97.44 90 ASP A CA 1
ATOM 683 C C . ASP A 1 90 ? -1.107 25.781 12.109 1 97.44 90 ASP A C 1
ATOM 685 O O . ASP A 1 90 ? -1.06 24.891 12.961 1 97.44 90 ASP A O 1
ATOM 689 N N . PHE A 1 91 ? -1.342 25.625 10.805 1 98.25 91 PHE A N 1
ATOM 690 C CA . PHE A 1 91 ? -1.43 24.297 10.211 1 98.25 91 PHE A CA 1
ATOM 691 C C . PHE A 1 91 ? -0.518 24.188 8.992 1 98.25 91 PHE A C 1
ATOM 693 O O . PHE A 1 91 ? -0.448 25.109 8.18 1 98.25 91 PHE A O 1
ATOM 700 N N . VAL A 1 92 ? 0.191 23.156 8.922 1 98.75 92 VAL A N 1
ATOM 701 C CA . VAL A 1 92 ? 0.909 22.781 7.707 1 98.75 92 VAL A CA 1
ATOM 702 C C . VAL A 1 92 ? 0.412 21.422 7.219 1 98.75 92 VAL A C 1
ATOM 704 O O . VAL A 1 92 ? 0.554 20.422 7.914 1 98.75 92 VAL A O 1
ATOM 707 N N . LEU A 1 93 ? -0.196 21.422 6.062 1 98.81 93 LEU A N 1
ATOM 708 C CA . LEU A 1 93 ? -0.697 20.203 5.449 1 98.81 93 LEU A CA 1
ATOM 709 C C . LEU A 1 93 ? 0.299 19.656 4.434 1 98.81 93 LEU A C 1
ATOM 711 O O . LEU A 1 93 ? 0.573 20.297 3.42 1 98.81 93 LEU A O 1
ATOM 715 N N . TYR A 1 94 ? 0.854 18.547 4.691 1 98.81 94 TYR A N 1
ATOM 716 C CA . TYR A 1 94 ? 1.781 17.891 3.783 1 98.81 94 TYR A CA 1
ATOM 717 C C . TYR A 1 94 ? 1.057 16.859 2.918 1 98.81 94 TYR A C 1
ATOM 719 O O . TYR A 1 94 ? 0.562 15.852 3.422 1 98.81 94 TYR A O 1
ATOM 727 N N . ASP A 1 95 ? 0.935 17.141 1.641 1 98.62 95 ASP A N 1
ATOM 728 C CA . ASP A 1 95 ? 0.345 16.25 0.646 1 98.62 95 ASP A CA 1
ATOM 729 C C . ASP A 1 95 ? 1.359 15.219 0.169 1 98.62 95 ASP A C 1
ATOM 731 O O . ASP A 1 95 ? 2.244 15.531 -0.631 1 98.62 95 ASP A O 1
ATOM 735 N N . THR A 1 96 ? 1.243 13.977 0.608 1 98.31 96 THR A N 1
ATOM 736 C CA . THR A 1 96 ? 2.25 12.945 0.389 1 98.31 96 THR A CA 1
ATOM 737 C C . THR A 1 96 ? 2.062 12.289 -0.976 1 98.31 96 THR A C 1
ATOM 739 O O . THR A 1 96 ? 1.05 12.508 -1.643 1 98.31 96 THR A O 1
ATOM 742 N N . PRO A 1 97 ? 3.021 11.492 -1.411 1 96.62 97 PRO A N 1
ATOM 743 C CA . PRO A 1 97 ? 2.984 10.867 -2.736 1 96.62 97 PRO A CA 1
ATOM 744 C C . PRO A 1 97 ? 1.713 10.055 -2.971 1 96.62 97 PRO A C 1
ATOM 746 O O . PRO A 1 97 ? 1.162 9.484 -2.029 1 96.62 97 PRO A O 1
ATOM 749 N N . GLY A 1 98 ? 1.357 10.008 -4.281 1 93.88 98 GLY A N 1
ATOM 750 C CA . GLY A 1 98 ? 0.125 9.367 -4.715 1 93.88 98 GLY A CA 1
ATOM 751 C C . GLY A 1 98 ? -0.016 7.941 -4.203 1 93.88 98 GLY A C 1
ATOM 752 O O . GLY A 1 98 ? -1.082 7.555 -3.719 1 93.88 98 GLY A O 1
ATOM 753 N N . GLN A 1 99 ? 0.971 7.176 -4.32 1 94.44 99 GLN A N 1
ATOM 754 C CA . GLN A 1 99 ? 0.948 5.809 -3.814 1 94.44 99 GLN A CA 1
ATOM 755 C C . GLN A 1 99 ? 1.458 5.746 -2.377 1 94.44 99 GLN A C 1
ATOM 757 O O . GLN A 1 99 ? 2.578 6.172 -2.092 1 94.44 99 GLN A O 1
ATOM 762 N N . LEU A 1 100 ? 0.652 5.191 -1.527 1 97.5 100 LEU A N 1
ATOM 763 C CA . LEU A 1 100 ? 0.917 5.16 -0.094 1 97.5 100 LEU A CA 1
ATOM 764 C C . LEU A 1 100 ? 2.225 4.434 0.202 1 97.5 100 LEU A C 1
ATOM 766 O O . LEU A 1 100 ? 3.025 4.898 1.018 1 97.5 100 LEU A O 1
ATOM 770 N N . GLU A 1 101 ? 2.494 3.326 -0.481 1 96.56 101 GLU A N 1
ATOM 771 C CA . GLU A 1 101 ? 3.615 2.447 -0.16 1 96.56 101 GLU A CA 1
ATOM 772 C C . GLU A 1 101 ? 4.949 3.129 -0.443 1 96.56 101 GLU A C 1
ATOM 774 O O . GLU A 1 101 ? 5.953 2.836 0.211 1 96.56 101 GLU A O 1
ATOM 779 N N . LEU A 1 102 ? 5.02 4.105 -1.37 1 95.94 102 LEU A N 1
ATOM 780 C CA . LEU A 1 102 ? 6.254 4.801 -1.714 1 95.94 102 LEU A CA 1
ATOM 781 C C . LEU A 1 102 ? 6.711 5.695 -0.568 1 95.94 102 LEU A C 1
ATOM 783 O O . LEU A 1 102 ? 7.891 6.043 -0.476 1 95.94 102 LEU A O 1
ATOM 787 N N . PHE A 1 103 ? 5.758 6.055 0.262 1 96.69 103 PHE A N 1
ATOM 788 C CA . PHE A 1 103 ? 6.051 6.949 1.375 1 96.69 103 PHE A CA 1
ATOM 789 C C . PHE A 1 103 ? 6.289 6.156 2.656 1 96.69 103 PHE A C 1
ATOM 791 O O . PHE A 1 103 ? 7.328 6.312 3.305 1 96.69 103 PHE A O 1
ATOM 798 N N . ILE A 1 104 ? 5.438 5.18 2.984 1 95.81 104 ILE A N 1
ATOM 799 C CA . ILE A 1 104 ? 5.461 4.637 4.34 1 95.81 104 ILE A CA 1
ATOM 800 C C . ILE A 1 104 ? 6.484 3.51 4.422 1 95.81 104 ILE A C 1
ATOM 802 O O . ILE A 1 104 ? 6.965 3.178 5.512 1 95.81 104 ILE A O 1
ATOM 806 N N . TYR A 1 105 ? 6.941 2.928 3.34 1 93.81 105 TYR A N 1
ATOM 807 C CA . TYR A 1 105 ? 7.875 1.809 3.406 1 93.81 105 TYR A CA 1
ATOM 808 C C . TYR A 1 105 ? 9.281 2.25 3.029 1 93.81 105 TYR A C 1
ATOM 810 O O . TYR A 1 105 ? 10.219 1.444 3.037 1 93.81 105 TYR A O 1
ATOM 818 N N . SER A 1 106 ? 9.414 3.48 2.748 1 93.5 106 SER A N 1
ATOM 819 C CA . SER A 1 106 ? 10.719 3.926 2.262 1 93.5 106 SER A CA 1
ATOM 820 C C . SER A 1 106 ? 11.461 4.723 3.328 1 93.5 106 SER A C 1
ATOM 822 O O . SER A 1 106 ? 10.844 5.352 4.188 1 93.5 106 SER A O 1
ATOM 824 N N . GLU A 1 107 ? 12.781 4.707 3.186 1 92.75 107 GLU A N 1
ATOM 825 C CA . GLU A 1 107 ? 13.594 5.586 4.016 1 92.75 107 GLU A CA 1
ATOM 826 C C . GLU A 1 107 ? 13.312 7.055 3.711 1 92.75 107 GLU A C 1
ATOM 828 O O . GLU A 1 107 ? 13.359 7.902 4.605 1 92.75 107 GLU A O 1
ATOM 833 N N . ALA A 1 108 ? 13.023 7.293 2.465 1 95.31 108 ALA A N 1
ATOM 834 C CA . ALA A 1 108 ? 12.703 8.656 2.043 1 95.31 108 ALA A CA 1
ATOM 835 C C . ALA A 1 108 ? 11.484 9.188 2.789 1 95.31 108 ALA A C 1
ATOM 837 O O . ALA A 1 108 ? 11.469 10.336 3.238 1 95.31 108 ALA A O 1
ATOM 838 N N . GLY A 1 109 ? 10.438 8.375 2.887 1 95.75 109 GLY A N 1
ATOM 839 C CA . GLY A 1 109 ? 9.258 8.773 3.645 1 95.75 109 GLY A CA 1
ATOM 840 C C . GLY A 1 109 ? 9.562 9.07 5.102 1 95.75 109 GLY A C 1
ATOM 841 O O . GLY A 1 109 ? 9.094 10.078 5.645 1 95.75 109 GLY A O 1
ATOM 842 N N . ARG A 1 110 ? 10.383 8.289 5.727 1 93.81 110 ARG A N 1
ATOM 843 C CA . ARG A 1 110 ? 10.773 8.492 7.121 1 93.81 110 ARG A CA 1
ATOM 844 C C . ARG A 1 110 ? 11.57 9.781 7.285 1 93.81 110 ARG A C 1
ATOM 846 O O . ARG A 1 110 ? 11.398 10.5 8.273 1 93.81 110 ARG A O 1
ATOM 853 N N . LYS A 1 111 ? 12.43 9.984 6.352 1 96.06 111 LYS A N 1
ATOM 854 C CA . LYS A 1 111 ? 13.211 11.211 6.375 1 96.06 111 LYS A CA 1
ATOM 855 C C . LYS A 1 111 ? 12.305 12.438 6.293 1 96.06 111 LYS A C 1
ATOM 857 O O . LYS A 1 111 ? 12.5 13.414 7.027 1 96.06 111 LYS A O 1
ATOM 862 N N . PHE A 1 112 ? 11.32 12.414 5.41 1 97.75 112 PHE A N 1
ATOM 863 C CA . PHE A 1 112 ? 10.352 13.5 5.32 1 97.75 112 PHE A CA 1
ATOM 864 C C . PHE A 1 112 ? 9.695 13.75 6.672 1 97.75 112 PHE A C 1
ATOM 866 O O . PHE A 1 112 ? 9.641 14.891 7.137 1 97.75 112 PHE A O 1
ATOM 873 N N . VAL A 1 113 ? 9.258 12.68 7.285 1 97.44 113 VAL A N 1
ATOM 874 C CA . VAL A 1 113 ? 8.547 12.828 8.547 1 97.44 113 VAL A CA 1
ATOM 875 C C . VAL A 1 113 ? 9.477 13.398 9.609 1 97.44 113 VAL A C 1
ATOM 877 O O . VAL A 1 113 ? 9.109 14.32 10.336 1 97.44 113 VAL A O 1
ATOM 880 N N . ARG A 1 114 ? 10.688 12.898 9.656 1 96.25 114 ARG A N 1
ATOM 881 C CA . ARG A 1 114 ? 11.656 13.359 10.648 1 96.25 114 ARG A CA 1
ATOM 882 C C . ARG A 1 114 ? 11.992 14.836 10.445 1 96.25 114 ARG A C 1
ATOM 884 O O . ARG A 1 114 ? 12.039 15.602 11.414 1 96.25 114 ARG A O 1
ATOM 891 N N . GLU A 1 115 ? 12.18 15.234 9.25 1 97.75 115 GLU A N 1
ATOM 892 C CA . GLU A 1 115 ? 12.688 16.578 8.961 1 97.75 115 GLU A CA 1
ATOM 893 C C . GLU A 1 115 ? 11.555 17.594 8.961 1 97.75 115 GLU A C 1
ATOM 895 O O . GLU A 1 115 ? 11.781 18.781 9.258 1 97.75 115 GLU A O 1
ATOM 900 N N . LEU A 1 116 ? 10.344 17.156 8.688 1 98.38 116 LEU A N 1
ATOM 901 C CA . LEU A 1 116 ? 9.25 18.109 8.508 1 98.38 116 LEU A CA 1
ATOM 902 C C . LEU A 1 116 ? 8.375 18.172 9.758 1 98.38 116 LEU A C 1
ATOM 904 O O . LEU A 1 116 ? 7.562 19.094 9.906 1 98.38 116 LEU A O 1
ATOM 908 N N . SER A 1 117 ? 8.594 17.203 10.633 1 97.12 117 SER A N 1
ATOM 909 C CA . SER A 1 117 ? 7.824 17.219 11.875 1 97.12 117 SER A CA 1
ATOM 910 C C . SER A 1 117 ? 8.289 18.344 12.805 1 97.12 117 SER A C 1
ATOM 912 O O . SER A 1 117 ? 9.445 18.75 12.75 1 97.12 117 SER A O 1
ATOM 914 N N . GLY A 1 118 ? 7.328 18.875 13.562 1 94.56 118 GLY A N 1
ATOM 915 C CA . GLY A 1 118 ? 7.609 19.906 14.555 1 94.56 118 GLY A CA 1
ATOM 916 C C . GLY A 1 118 ? 7.191 19.5 15.961 1 94.56 118 GLY A C 1
ATOM 917 O O . GLY A 1 118 ? 7.367 18.344 16.359 1 94.56 118 GLY A O 1
ATOM 918 N N . SER A 1 119 ? 6.758 20.531 16.703 1 90.56 119 SER A N 1
ATOM 919 C CA . SER A 1 119 ? 6.379 20.281 18.078 1 90.56 119 SER A CA 1
ATOM 920 C C . SER A 1 119 ? 5.215 19.297 18.172 1 90.56 119 SER A C 1
ATOM 922 O O . SER A 1 119 ? 5.164 18.469 19.078 1 90.56 119 SER A O 1
ATOM 924 N N . PHE A 1 120 ? 4.277 19.438 17.281 1 94 120 PHE A N 1
ATOM 925 C CA . PHE A 1 120 ? 3.211 18.438 17.188 1 94 120 PHE A CA 1
ATOM 926 C C . PHE A 1 120 ? 2.918 18.109 15.727 1 94 120 PHE A C 1
ATOM 928 O O . PHE A 1 120 ? 2.553 18.984 14.945 1 94 120 PHE A O 1
ATOM 935 N N . SER A 1 121 ? 3.186 16.922 15.414 1 96.62 121 SER A N 1
ATOM 936 C CA . SER A 1 121 ? 2.9 16.391 14.086 1 96.62 121 SER A CA 1
ATOM 937 C C . SER A 1 121 ? 2.02 15.141 14.18 1 96.62 121 SER A C 1
ATOM 939 O O . SER A 1 121 ? 2.141 14.352 15.117 1 96.62 121 SER A O 1
ATOM 941 N N . CYS A 1 122 ? 1.104 14.992 13.25 1 95.69 122 CYS A N 1
ATOM 942 C CA . CYS A 1 122 ? 0.231 13.828 13.195 1 95.69 122 CYS A CA 1
ATOM 943 C C . CYS A 1 122 ? -0.012 13.391 11.758 1 95.69 122 CYS A C 1
ATOM 945 O O . CYS A 1 122 ? 0.372 14.094 10.82 1 95.69 122 CYS A O 1
ATOM 947 N N . SER A 1 123 ? -0.503 12.219 11.648 1 96 123 SER A N 1
ATOM 948 C CA . SER A 1 123 ? -0.885 11.703 10.336 1 96 123 SER A CA 1
ATOM 949 C C . SER A 1 123 ? -2.4 11.617 10.195 1 96 123 SER A C 1
ATOM 951 O O . SER A 1 123 ? -3.1 11.305 11.164 1 96 123 SER A O 1
ATOM 953 N N . LEU A 1 124 ? -2.867 11.984 9.094 1 97.31 124 LEU A N 1
ATOM 954 C CA . LEU A 1 124 ? -4.258 11.773 8.703 1 97.31 124 LEU A CA 1
ATOM 955 C C . LEU A 1 124 ? -4.352 10.773 7.559 1 97.31 124 LEU A C 1
ATOM 957 O O . LEU A 1 124 ? -3.93 11.062 6.434 1 97.31 124 LEU A O 1
ATOM 961 N N . PHE A 1 125 ? -4.891 9.641 7.914 1 97.06 125 PHE A N 1
ATOM 962 C CA . PHE A 1 125 ? -5.039 8.578 6.93 1 97.06 125 PHE A CA 1
ATOM 963 C C . PHE A 1 125 ? -6.422 8.617 6.285 1 97.06 125 PHE A C 1
ATOM 965 O O . PHE A 1 125 ? -7.43 8.406 6.957 1 97.06 125 PHE A O 1
ATOM 972 N N . LEU A 1 126 ? -6.422 8.922 4.949 1 98 126 LEU A N 1
ATOM 973 C CA . LEU A 1 126 ? -7.672 9.016 4.207 1 98 126 LEU A CA 1
ATOM 974 C C . LEU A 1 126 ? -8.039 7.672 3.584 1 98 126 LEU A C 1
ATOM 976 O O . LEU A 1 126 ? -7.219 7.055 2.904 1 98 126 LEU A O 1
ATOM 980 N N . VAL A 1 127 ? -9.273 7.281 3.83 1 97 127 VAL A N 1
ATOM 981 C CA . VAL A 1 127 ? -9.812 6.059 3.248 1 97 127 VAL A CA 1
ATOM 982 C C . VAL A 1 127 ? -10.984 6.395 2.328 1 97 127 VAL A C 1
ATOM 984 O O . VAL A 1 127 ? -11.969 6.996 2.762 1 97 127 VAL A O 1
ATOM 987 N N . ASP A 1 128 ? -10.875 5.992 1.077 1 96.94 128 ASP A N 1
ATOM 988 C CA . ASP A 1 128 ? -11.953 6.164 0.107 1 96.94 128 ASP A CA 1
ATOM 989 C C . ASP A 1 128 ? -13.141 5.258 0.431 1 96.94 128 ASP A C 1
ATOM 991 O O . ASP A 1 128 ? -13.031 4.031 0.326 1 96.94 128 ASP A O 1
ATOM 995 N N . LEU A 1 129 ? -14.281 5.836 0.705 1 97 129 LEU A N 1
ATOM 996 C CA . LEU A 1 129 ? -15.453 5.082 1.142 1 97 129 LEU A CA 1
ATOM 997 C C . LEU A 1 129 ? -15.93 4.137 0.043 1 97 129 LEU A C 1
ATOM 999 O O . LEU A 1 129 ? -16.547 3.109 0.328 1 97 129 LEU A O 1
ATOM 1003 N N . THR A 1 130 ? -15.641 4.461 -1.187 1 95.69 130 THR A N 1
ATOM 1004 C CA . THR A 1 130 ? -16.109 3.623 -2.285 1 95.69 130 THR A CA 1
ATOM 1005 C C . THR A 1 130 ? -15.359 2.295 -2.314 1 95.69 130 THR A C 1
ATOM 1007 O O . THR A 1 130 ? -15.773 1.353 -2.99 1 95.69 130 THR A O 1
ATOM 1010 N N . THR A 1 131 ? -14.281 2.191 -1.558 1 94.06 131 THR A N 1
ATOM 1011 C CA . THR A 1 131 ? -13.492 0.963 -1.531 1 94.06 131 THR A CA 1
ATOM 1012 C C . THR A 1 131 ? -13.844 0.124 -0.306 1 94.06 131 THR A C 1
ATOM 1014 O O . THR A 1 131 ? -13.297 -0.965 -0.117 1 94.06 131 THR A O 1
ATOM 1017 N N . VAL A 1 132 ? -14.68 0.613 0.612 1 94.81 132 VAL A N 1
ATOM 1018 C CA . VAL A 1 132 ? -15.094 -0.083 1.825 1 94.81 132 VAL A CA 1
ATOM 1019 C C . VAL A 1 132 ? -16.516 -0.604 1.661 1 94.81 132 VAL A C 1
ATOM 1021 O O . VAL A 1 132 ? -17.484 0.08 2.018 1 94.81 132 VAL A O 1
ATOM 1024 N N . THR A 1 133 ? -16.703 -1.854 1.189 1 93.25 133 THR A N 1
ATOM 1025 C CA . THR A 1 133 ? -18.016 -2.33 0.771 1 93.25 133 THR A CA 1
ATOM 1026 C C . THR A 1 133 ? -18.406 -3.592 1.538 1 93.25 133 THR A C 1
ATOM 1028 O O . THR A 1 133 ? -19.547 -4.031 1.479 1 93.25 133 THR A O 1
ATOM 1031 N N . ASP A 1 134 ? -17.516 -4.203 2.256 1 93.56 134 ASP A N 1
ATOM 1032 C CA . ASP A 1 134 ? -17.75 -5.441 2.996 1 93.56 134 ASP A CA 1
ATOM 1033 C C . ASP A 1 134 ? -16.797 -5.551 4.191 1 93.56 134 ASP A C 1
ATOM 1035 O O . ASP A 1 134 ? -15.938 -4.691 4.387 1 93.56 134 ASP A O 1
ATOM 1039 N N . PRO A 1 135 ? -16.984 -6.484 5.035 1 91.38 135 PRO A N 1
ATOM 1040 C CA . PRO A 1 135 ? -16.141 -6.621 6.223 1 91.38 135 PRO A CA 1
ATOM 1041 C C . PRO A 1 135 ? -14.648 -6.734 5.883 1 91.38 135 PRO A C 1
ATOM 1043 O O . PRO A 1 135 ? -13.812 -6.16 6.578 1 91.38 135 PRO A O 1
ATOM 1046 N N . GLU A 1 136 ? -14.32 -7.465 4.801 1 92.25 136 GLU A N 1
ATOM 1047 C CA . GLU A 1 136 ? -12.93 -7.641 4.391 1 92.25 136 GLU A CA 1
ATOM 1048 C C . GLU A 1 136 ? -12.273 -6.297 4.078 1 92.25 136 GLU A C 1
ATOM 1050 O O . GLU A 1 136 ? -11.156 -6.027 4.527 1 92.25 136 GLU A O 1
ATOM 1055 N N . SER A 1 137 ? -13.016 -5.484 3.301 1 94 137 SER A N 1
ATOM 1056 C CA . SER A 1 137 ? -12.469 -4.188 2.916 1 94 137 SER A CA 1
ATOM 1057 C C . SER A 1 137 ? -12.391 -3.246 4.113 1 94 137 SER A C 1
ATOM 1059 O O . SER A 1 137 ? -11.461 -2.438 4.211 1 94 137 SER A O 1
ATOM 1061 N N . LEU A 1 138 ? -13.352 -3.301 5.023 1 92.88 138 LEU A N 1
ATOM 1062 C CA . LEU A 1 138 ? -13.297 -2.484 6.234 1 92.88 138 LEU A CA 1
ATOM 1063 C C . LEU A 1 138 ? -12.109 -2.875 7.102 1 92.88 138 LEU A C 1
ATOM 1065 O O . LEU A 1 138 ? -11.336 -2.012 7.535 1 92.88 138 LEU A O 1
ATOM 1069 N N . LEU A 1 139 ? -11.945 -4.148 7.348 1 91.62 139 LEU A N 1
ATOM 1070 C CA . LEU A 1 139 ? -10.828 -4.629 8.156 1 91.62 139 LEU A CA 1
ATOM 1071 C C . LEU A 1 139 ? -9.5 -4.281 7.508 1 91.62 139 LEU A C 1
ATOM 1073 O O . LEU A 1 139 ? -8.531 -3.945 8.203 1 91.62 139 LEU A O 1
ATOM 1077 N N . SER A 1 140 ? -9.453 -4.398 6.176 1 92.81 140 SER A N 1
ATOM 1078 C CA . SER A 1 140 ? -8.242 -4.012 5.457 1 92.81 140 SER A CA 1
ATOM 1079 C C . SER A 1 140 ? -7.91 -2.541 5.688 1 92.81 140 SER A C 1
ATOM 1081 O O . SER A 1 140 ? -6.746 -2.189 5.887 1 92.81 140 SER A O 1
ATOM 1083 N N . ALA A 1 141 ? -8.914 -1.709 5.637 1 92.88 141 ALA A N 1
ATOM 1084 C CA . ALA A 1 141 ? -8.695 -0.283 5.871 1 92.88 141 ALA A CA 1
ATOM 1085 C C . ALA A 1 141 ? -8.18 -0.034 7.285 1 92.88 141 ALA A C 1
ATOM 1087 O O . ALA A 1 141 ? -7.281 0.789 7.488 1 92.88 141 ALA A O 1
ATOM 1088 N N . ILE A 1 142 ? -8.703 -0.723 8.211 1 90.88 142 ILE A N 1
ATOM 1089 C CA . ILE A 1 142 ? -8.297 -0.576 9.609 1 90.88 142 ILE A CA 1
ATOM 1090 C C . ILE A 1 142 ? -6.852 -1.034 9.773 1 90.88 142 ILE A C 1
ATOM 1092 O O . ILE A 1 142 ? -6.051 -0.356 10.422 1 90.88 142 ILE A O 1
ATOM 1096 N N . MET A 1 143 ? -6.5 -2.133 9.188 1 91.44 143 MET A N 1
ATOM 1097 C CA . MET A 1 143 ? -5.129 -2.633 9.266 1 91.44 143 MET A CA 1
ATOM 1098 C C . MET A 1 143 ? -4.16 -1.67 8.586 1 91.44 143 MET A C 1
ATOM 1100 O O . MET A 1 143 ? -3.021 -1.512 9.039 1 91.44 143 MET A O 1
ATOM 1104 N N . GLN A 1 144 ? -4.641 -1.146 7.543 1 93.31 144 GLN A N 1
ATOM 1105 C CA . GLN A 1 144 ? -3.805 -0.162 6.863 1 93.31 144 GLN A CA 1
ATOM 1106 C C . GLN A 1 144 ? -3.529 1.04 7.762 1 93.31 144 GLN A C 1
ATOM 1108 O O . GLN A 1 144 ? -2.426 1.588 7.754 1 93.31 144 GLN A O 1
ATOM 1113 N N . ASP A 1 145 ? -4.539 1.449 8.477 1 91.56 145 ASP A N 1
ATOM 1114 C CA . ASP A 1 145 ? -4.371 2.527 9.453 1 91.56 145 ASP A CA 1
ATOM 1115 C C . ASP A 1 145 ? -3.311 2.168 10.492 1 91.56 145 ASP A C 1
ATOM 1117 O O . ASP A 1 145 ? -2.49 3.012 10.859 1 91.56 145 ASP A O 1
ATOM 1121 N N . VAL A 1 146 ? -3.305 1.007 10.977 1 89.75 146 VAL A N 1
ATOM 1122 C CA . VAL A 1 146 ? -2.332 0.521 11.945 1 89.75 146 VAL A CA 1
ATOM 1123 C C . VAL A 1 146 ? -0.933 0.548 11.336 1 89.75 146 VAL A C 1
ATOM 1125 O O . VAL A 1 146 ? 0.028 0.961 11.992 1 89.75 146 VAL A O 1
ATOM 1128 N N . ILE A 1 147 ? -0.825 0.116 10.094 1 92.81 147 ILE A N 1
ATOM 1129 C CA . ILE A 1 147 ? 0.459 0.103 9.398 1 92.81 147 ILE A CA 1
ATOM 1130 C C . ILE A 1 147 ? 1.008 1.525 9.305 1 92.81 147 ILE A C 1
ATOM 1132 O O . ILE A 1 147 ? 2.186 1.764 9.586 1 92.81 147 ILE A O 1
ATOM 1136 N N . VAL A 1 148 ? 0.144 2.424 8.953 1 93.75 148 VAL A N 1
ATOM 1137 C CA . VAL A 1 148 ? 0.55 3.822 8.836 1 93.75 148 VAL A CA 1
ATOM 1138 C C . VAL A 1 148 ? 1.088 4.316 10.18 1 93.75 148 VAL A C 1
ATOM 1140 O O . VAL A 1 148 ? 2.154 4.934 10.242 1 93.75 148 VAL A O 1
ATOM 1143 N N . SER A 1 149 ? 0.385 4.031 11.234 1 90 149 SER A N 1
ATOM 1144 C CA . SER A 1 149 ? 0.789 4.457 12.57 1 90 149 SER A CA 1
ATOM 1145 C C . SER A 1 149 ? 2.135 3.852 12.961 1 90 149 SER A C 1
ATOM 1147 O O . SER A 1 149 ? 3 4.547 13.5 1 90 149 SER A O 1
ATOM 1149 N N . LEU A 1 150 ? 2.342 2.609 12.68 1 90.19 150 LEU A N 1
ATOM 1150 C CA . LEU A 1 150 ? 3.574 1.91 13.031 1 90.19 150 LEU A CA 1
ATOM 1151 C C . LEU A 1 150 ? 4.754 2.463 12.242 1 90.19 150 LEU A C 1
ATOM 1153 O O . LEU A 1 150 ? 5.844 2.648 12.789 1 90.19 150 LEU A O 1
ATOM 1157 N N . ARG A 1 151 ? 4.492 2.754 10.992 1 93.25 151 ARG A N 1
ATOM 1158 C CA . ARG A 1 151 ? 5.586 3.084 10.086 1 93.25 151 ARG A CA 1
ATOM 1159 C C . ARG A 1 151 ? 6.035 4.527 10.273 1 93.25 151 ARG A C 1
ATOM 1161 O O . ARG A 1 151 ? 7.219 4.844 10.109 1 93.25 151 ARG A O 1
ATOM 1168 N N . LEU A 1 152 ? 5.105 5.387 10.609 1 93.56 152 LEU A N 1
ATOM 1169 C CA . LEU A 1 152 ? 5.461 6.797 10.695 1 93.56 152 LEU A CA 1
ATOM 1170 C C . LEU A 1 152 ? 5.723 7.203 12.141 1 93.56 152 LEU A C 1
ATOM 1172 O O . LEU A 1 152 ? 6.281 8.273 12.406 1 93.56 152 LEU A O 1
ATOM 1176 N N . SER A 1 153 ? 5.328 6.391 13.086 1 89.44 153 SER A N 1
ATOM 1177 C CA . SER A 1 153 ? 5.48 6.68 14.508 1 89.44 153 SER A CA 1
ATOM 1178 C C . SER A 1 153 ? 4.852 8.023 14.867 1 89.44 153 SER A C 1
ATOM 1180 O O . SER A 1 153 ? 5.469 8.836 15.562 1 89.44 153 SER A O 1
ATOM 1182 N N . LEU A 1 154 ? 3.695 8.305 14.297 1 90.38 154 LEU A N 1
ATOM 1183 C CA . LEU A 1 154 ? 2.91 9.508 14.57 1 90.38 154 LEU A CA 1
ATOM 1184 C C . LEU A 1 154 ? 1.5 9.141 15.023 1 90.38 154 LEU A C 1
ATOM 1186 O O . LEU A 1 154 ? 0.936 8.141 14.57 1 90.38 154 LEU A O 1
ATOM 1190 N N . PRO A 1 155 ? 0.981 9.969 15.984 1 88.38 155 PRO A N 1
ATOM 1191 C CA . PRO A 1 155 ? -0.462 9.812 16.188 1 88.38 155 PRO A CA 1
ATOM 1192 C C . PRO A 1 155 ? -1.248 9.898 14.875 1 88.38 155 PRO A C 1
ATOM 1194 O O . PRO A 1 155 ? -0.991 10.781 14.055 1 88.38 155 PRO A O 1
ATOM 1197 N N . THR A 1 156 ? -2.156 8.969 14.695 1 91.56 156 THR A N 1
ATOM 1198 C CA . THR A 1 156 ? -2.828 8.875 13.406 1 91.56 156 THR A CA 1
ATOM 1199 C C . THR A 1 156 ? -4.344 8.906 13.578 1 91.56 156 THR A C 1
ATOM 1201 O O . THR A 1 156 ? -4.887 8.219 14.445 1 91.56 156 THR A O 1
ATOM 1204 N N . LEU A 1 157 ? -4.98 9.734 12.781 1 92.56 157 LEU A N 1
ATOM 1205 C CA . LEU A 1 157 ? -6.43 9.766 12.633 1 92.56 157 LEU A CA 1
ATOM 1206 C C . LEU A 1 157 ? -6.852 9.219 11.273 1 92.56 157 LEU A C 1
ATOM 1208 O O . LEU A 1 157 ? -6.121 9.367 10.289 1 92.56 157 LEU A O 1
ATOM 1212 N N . THR A 1 158 ? -7.984 8.641 11.273 1 94.94 158 THR A N 1
ATOM 1213 C CA . THR A 1 158 ? -8.531 8.148 10.016 1 94.94 158 THR A CA 1
ATOM 1214 C C . THR A 1 158 ? -9.781 8.938 9.625 1 94.94 158 THR A C 1
ATOM 1216 O O . THR A 1 158 ? -10.625 9.227 10.469 1 94.94 158 THR A O 1
ATOM 1219 N N . ALA A 1 159 ? -9.859 9.352 8.398 1 96.88 159 ALA A N 1
ATOM 1220 C CA . ALA A 1 159 ? -11.07 9.953 7.848 1 96.88 159 ALA A CA 1
ATOM 1221 C C . ALA A 1 159 ? -11.508 9.227 6.578 1 96.88 159 ALA A C 1
ATOM 1223 O O . ALA A 1 159 ? -10.688 8.922 5.711 1 96.88 159 ALA A O 1
ATOM 1224 N N . PHE A 1 160 ? -12.805 8.938 6.5 1 97.31 160 PHE A N 1
ATOM 1225 C CA . PHE A 1 160 ? -13.398 8.344 5.305 1 97.31 160 PHE A CA 1
ATOM 1226 C C . PHE A 1 160 ? -13.812 9.43 4.316 1 97.31 160 PHE A C 1
ATOM 1228 O O . PHE A 1 160 ? -14.648 10.273 4.637 1 97.31 160 PHE A O 1
ATOM 1235 N N . THR A 1 161 ? -13.219 9.391 3.143 1 98.25 161 THR A N 1
ATOM 1236 C CA . THR A 1 161 ? -13.523 10.406 2.139 1 98.25 161 THR A CA 1
ATOM 1237 C C . THR A 1 161 ? -14.633 9.93 1.207 1 98.25 161 THR A C 1
ATOM 1239 O O . THR A 1 161 ? -14.992 8.75 1.212 1 98.25 161 THR A O 1
ATOM 1242 N N . LYS A 1 162 ? -15.242 10.867 0.423 1 97.94 162 LYS A N 1
ATOM 1243 C CA . LYS A 1 162 ? -16.281 10.648 -0.588 1 97.94 162 LYS A CA 1
ATOM 1244 C C . LYS A 1 162 ? -17.578 10.172 0.049 1 97.94 162 LYS A C 1
ATOM 1246 O O . LYS A 1 162 ? -18.25 9.289 -0.491 1 97.94 162 LYS A O 1
ATOM 1251 N N . SER A 1 163 ? -17.844 10.781 1.164 1 97.88 163 SER A N 1
ATOM 1252 C CA . SER A 1 163 ? -19.062 10.438 1.884 1 97.88 163 SER A CA 1
ATOM 1253 C C . SER A 1 163 ? -20.312 10.906 1.126 1 97.88 163 SER A C 1
ATOM 1255 O O . SER A 1 163 ? -21.422 10.5 1.45 1 97.88 163 SER A O 1
ATOM 1257 N N . ASP A 1 164 ? -20.109 11.672 0.049 1 97.81 164 ASP A N 1
ATOM 1258 C CA . ASP A 1 164 ? -21.203 12.086 -0.816 1 97.81 164 ASP A CA 1
ATOM 1259 C C . ASP A 1 164 ? -21.578 10.977 -1.797 1 97.81 164 ASP A C 1
ATOM 1261 O O . ASP A 1 164 ? -22.672 10.992 -2.373 1 97.81 164 ASP A O 1
ATOM 1265 N N . VAL A 1 165 ? -20.719 10.047 -2.01 1 96.56 165 VAL A N 1
ATOM 1266 C CA . VAL A 1 165 ? -20.922 9.008 -3.014 1 96.56 165 VAL A CA 1
ATOM 1267 C C . VAL A 1 165 ? -21.219 7.68 -2.326 1 96.56 165 VAL A C 1
ATOM 1269 O O . VAL A 1 165 ? -21.953 6.848 -2.865 1 96.56 165 VAL A O 1
ATOM 1272 N N . ALA A 1 166 ? -20.625 7.465 -1.167 1 96.31 166 ALA A N 1
ATOM 1273 C CA . ALA A 1 166 ? -20.766 6.191 -0.469 1 96.31 166 ALA A CA 1
ATOM 1274 C C . ALA A 1 166 ? -20.859 6.398 1.04 1 96.31 166 ALA A C 1
ATOM 1276 O O . ALA A 1 166 ? -20.547 7.477 1.546 1 96.31 166 ALA A O 1
ATOM 1277 N N . ASP A 1 167 ? -21.391 5.418 1.677 1 94.75 167 ASP A N 1
ATOM 1278 C CA . ASP A 1 167 ? -21.484 5.414 3.133 1 94.75 167 ASP A CA 1
ATOM 1279 C C . ASP A 1 167 ? -21.078 4.059 3.705 1 94.75 167 ASP A C 1
ATOM 1281 O O . ASP A 1 167 ? -20.953 3.078 2.967 1 94.75 167 ASP A O 1
ATOM 1285 N N . VAL A 1 168 ? -20.703 4.102 4.977 1 92.44 168 VAL A N 1
ATOM 1286 C CA . VAL A 1 168 ? -20.312 2.857 5.641 1 92.44 168 VAL A CA 1
ATOM 1287 C C . VAL A 1 168 ? -20.922 2.812 7.043 1 92.44 168 VAL A C 1
ATOM 1289 O O . VAL A 1 168 ? -20.953 3.824 7.746 1 92.44 168 VAL A O 1
ATOM 1292 N N . ASP A 1 169 ? -21.5 1.757 7.324 1 92.38 169 ASP A N 1
ATOM 1293 C CA . ASP A 1 169 ? -21.875 1.436 8.695 1 92.38 169 ASP A CA 1
ATOM 1294 C C . ASP A 1 169 ? -20.891 0.455 9.32 1 92.38 169 ASP A C 1
ATOM 1296 O O . ASP A 1 169 ? -21.047 -0.761 9.195 1 92.38 169 ASP A O 1
ATOM 1300 N N . VAL A 1 170 ? -19.969 0.99 10.047 1 89.56 170 VAL A N 1
ATOM 1301 C CA . VAL A 1 170 ? -18.844 0.229 10.594 1 89.56 170 VAL A CA 1
ATOM 1302 C C . VAL A 1 170 ? -19.375 -0.889 11.492 1 89.56 170 VAL A C 1
ATOM 1304 O O . VAL A 1 170 ? -18.953 -2.041 11.375 1 89.56 170 VAL A O 1
ATOM 1307 N N . ARG A 1 171 ? -20.359 -0.626 12.344 1 87.25 171 ARG A N 1
ATOM 1308 C CA . ARG A 1 171 ? -20.906 -1.606 13.281 1 87.25 171 ARG A CA 1
ATOM 1309 C C . ARG A 1 171 ? -21.625 -2.732 12.547 1 87.25 171 ARG A C 1
ATOM 1311 O O . ARG A 1 171 ? -21.484 -3.902 12.906 1 87.25 171 ARG A O 1
ATOM 1318 N N . SER A 1 172 ? -22.297 -2.309 11.602 1 90.94 172 SER A N 1
ATOM 1319 C CA . SER A 1 172 ? -23.031 -3.301 10.828 1 90.94 172 SER A CA 1
ATOM 1320 C C . SER A 1 172 ? -22.078 -4.242 10.094 1 90.94 172 SER A C 1
ATOM 1322 O O . SER A 1 172 ? -22.281 -5.457 10.078 1 90.94 172 SER A O 1
ATOM 1324 N N . LEU A 1 173 ? -21.031 -3.719 9.453 1 90.94 173 LEU A N 1
ATOM 1325 C CA . LEU A 1 173 ? -20.078 -4.539 8.719 1 90.94 173 LEU A CA 1
ATOM 1326 C C . LEU A 1 173 ? -19.344 -5.488 9.656 1 90.94 173 LEU A C 1
ATOM 1328 O O . LEU A 1 173 ? -19.125 -6.656 9.328 1 90.94 173 LEU A O 1
ATOM 1332 N N . LEU A 1 174 ? -19.016 -4.988 10.789 1 88.31 174 LEU A N 1
ATOM 1333 C CA . LEU A 1 174 ? -18.312 -5.828 11.758 1 88.31 174 LEU A CA 1
ATOM 1334 C C . LEU A 1 174 ? -19.219 -6.938 12.273 1 88.31 174 LEU A C 1
ATOM 1336 O O . LEU A 1 174 ? -18.766 -8.055 12.516 1 88.31 174 LEU A O 1
ATOM 1340 N N . GLY A 1 175 ? -20.484 -6.633 12.445 1 88 175 GLY A N 1
ATOM 1341 C CA . GLY A 1 175 ? -21.453 -7.617 12.891 1 88 175 GLY A CA 1
ATOM 1342 C C . GLY A 1 175 ? -21.656 -8.758 11.906 1 88 175 GLY A C 1
ATOM 1343 O O . GLY A 1 175 ? -22 -9.875 12.305 1 88 175 GLY A O 1
ATOM 1344 N N . GLU A 1 176 ? -21.375 -8.492 10.648 1 91.62 176 GLU A N 1
ATOM 1345 C CA . GLU A 1 176 ? -21.531 -9.492 9.602 1 91.62 176 GLU A CA 1
ATOM 1346 C C . GLU A 1 176 ? -20.484 -10.602 9.734 1 91.62 176 GLU A C 1
ATOM 1348 O O . GLU A 1 176 ? -20.688 -11.711 9.234 1 91.62 176 GLU A O 1
ATOM 1353 N N . ILE A 1 177 ? -19.422 -10.336 10.336 1 89.81 177 ILE A N 1
ATOM 1354 C CA . ILE A 1 177 ? -18.312 -11.266 10.422 1 89.81 177 ILE A CA 1
ATOM 1355 C C . ILE A 1 177 ? -18.734 -12.516 11.188 1 89.81 177 ILE A C 1
ATOM 1357 O O . ILE A 1 177 ? -18.312 -13.625 10.859 1 89.81 177 ILE A O 1
ATOM 1361 N N . LYS A 1 178 ? -19.625 -12.406 12.148 1 86.62 178 LYS A N 1
ATOM 1362 C CA . LYS A 1 178 ? -20.062 -13.508 13.008 1 86.62 178 LYS A CA 1
ATOM 1363 C C . LYS A 1 178 ? -20.859 -14.539 12.211 1 86.62 178 LYS A C 1
ATOM 1365 O O . LYS A 1 178 ? -20.969 -15.695 12.617 1 86.62 178 LYS A O 1
ATOM 1370 N N . HIS A 1 179 ? -21.297 -14.086 11.078 1 88.81 179 HIS A N 1
ATOM 1371 C CA . HIS A 1 179 ? -22.141 -14.969 10.289 1 88.81 179 HIS A CA 1
ATOM 1372 C C . HIS A 1 179 ? -21.359 -15.617 9.156 1 88.81 179 HIS A C 1
ATOM 1374 O O . HIS A 1 179 ? -21.922 -16.406 8.383 1 88.81 179 HIS A O 1
ATOM 1380 N N . ARG A 1 180 ? -20.156 -15.266 9.055 1 85.75 180 ARG A N 1
ATOM 1381 C CA . ARG A 1 180 ? -19.328 -15.828 7.992 1 85.75 180 ARG A CA 1
ATOM 1382 C C . ARG A 1 180 ? -18.672 -17.125 8.438 1 85.75 180 ARG A C 1
ATOM 1384 O O . ARG A 1 180 ? -18.531 -17.375 9.641 1 85.75 180 ARG A O 1
ATOM 1391 N N . GLU A 1 181 ? -18.391 -17.969 7.422 1 82.38 181 GLU A N 1
ATOM 1392 C CA . GLU A 1 181 ? -17.734 -19.25 7.699 1 82.38 181 GLU A CA 1
ATOM 1393 C C . GLU A 1 181 ? -16.469 -19.422 6.867 1 82.38 181 GLU A C 1
ATOM 1395 O O . GLU A 1 181 ? -16.266 -18.688 5.895 1 82.38 181 GLU A O 1
ATOM 1400 N N . GLY A 1 182 ? -15.586 -20.234 7.359 1 79.81 182 GLY A N 1
ATOM 1401 C CA . GLY A 1 182 ? -14.367 -20.547 6.633 1 79.81 182 GLY A CA 1
ATOM 1402 C C . GLY A 1 182 ? -13.125 -19.906 7.227 1 79.81 182 GLY A C 1
ATOM 1403 O O . GLY A 1 182 ? -13.203 -19.25 8.273 1 79.81 182 GLY A O 1
ATOM 1404 N N . VAL A 1 183 ? -11.992 -20.172 6.617 1 74.44 183 VAL A N 1
ATOM 1405 C CA . VAL A 1 183 ? -10.688 -19.766 7.117 1 74.44 183 VAL A CA 1
ATOM 1406 C C . VAL A 1 183 ? -10.609 -18.234 7.184 1 74.44 183 VAL A C 1
ATOM 1408 O O . VAL A 1 183 ? -10.125 -17.672 8.164 1 74.44 183 VAL A O 1
ATOM 1411 N N . LEU A 1 184 ? -11.117 -17.609 6.242 1 80.19 184 LEU A N 1
ATOM 1412 C CA . LEU A 1 184 ? -11.094 -16.156 6.199 1 80.19 184 LEU A CA 1
ATOM 1413 C C . LEU A 1 184 ? -11.953 -15.57 7.312 1 80.19 184 LEU A C 1
ATOM 1415 O O . LEU A 1 184 ? -11.586 -14.547 7.906 1 80.19 184 LEU A O 1
ATOM 1419 N N . ALA A 1 185 ? -13.055 -16.219 7.559 1 82.69 185 ALA A N 1
ATOM 1420 C CA . ALA A 1 185 ? -13.945 -15.766 8.633 1 82.69 185 ALA A CA 1
ATOM 1421 C C . ALA A 1 185 ? -13.25 -15.859 9.984 1 82.69 185 ALA A C 1
ATOM 1423 O O . ALA A 1 185 ? -13.398 -14.969 10.828 1 82.69 185 ALA A O 1
ATOM 1424 N N . GLU A 1 186 ? -12.539 -16.859 10.164 1 79.75 186 GLU A N 1
ATOM 1425 C CA . GLU A 1 186 ? -11.797 -17.031 11.406 1 79.75 186 GLU A CA 1
ATOM 1426 C C . GLU A 1 186 ? -10.742 -15.945 11.578 1 79.75 186 GLU A C 1
ATOM 1428 O O . GLU A 1 186 ? -10.586 -15.398 12.672 1 79.75 186 GLU A O 1
ATOM 1433 N N . LEU A 1 187 ? -10.086 -15.703 10.508 1 78.69 187 LEU A N 1
ATOM 1434 C CA . LEU A 1 187 ? -9.109 -14.625 10.523 1 78.69 187 LEU A CA 1
ATOM 1435 C C . LEU A 1 187 ? -9.766 -13.297 10.891 1 78.69 187 LEU A C 1
ATOM 1437 O O . LEU A 1 187 ? -9.266 -12.57 11.758 1 78.69 187 LEU A O 1
ATOM 1441 N N . MET A 1 188 ? -10.906 -13.023 10.352 1 85.94 188 MET A N 1
ATOM 1442 C CA . MET A 1 188 ? -11.609 -11.766 10.578 1 85.94 188 MET A CA 1
ATOM 1443 C C . MET A 1 188 ? -12.094 -11.664 12.023 1 85.94 188 MET A C 1
ATOM 1445 O O . MET A 1 188 ? -12.023 -10.602 12.633 1 85.94 188 MET A O 1
ATOM 1449 N N . GLU A 1 189 ? -12.531 -12.734 12.523 1 83.75 189 GLU A N 1
ATOM 1450 C CA . GLU A 1 189 ? -13 -12.758 13.906 1 83.75 189 GLU A CA 1
ATOM 1451 C C . GLU A 1 189 ? -11.875 -12.391 14.875 1 83.75 189 GLU A C 1
ATOM 1453 O O . GLU A 1 189 ? -12.102 -11.688 15.859 1 83.75 189 GLU A O 1
ATOM 1458 N N . LYS A 1 190 ? -10.758 -12.844 14.562 1 78.44 190 LYS A N 1
ATOM 1459 C CA . LYS A 1 190 ? -9.609 -12.547 15.406 1 78.44 190 LYS A CA 1
ATOM 1460 C C . LYS A 1 190 ? -9.195 -11.078 15.281 1 78.44 190 LYS A C 1
ATOM 1462 O O . LYS A 1 190 ? -8.766 -10.469 16.266 1 78.44 190 LYS A O 1
ATOM 1467 N N . LEU A 1 191 ? -9.414 -10.547 14.125 1 80.5 191 LEU A N 1
ATOM 1468 C CA . LEU A 1 191 ? -9.016 -9.172 13.875 1 80.5 191 LEU A CA 1
ATOM 1469 C C . LEU A 1 191 ? -9.961 -8.195 14.57 1 80.5 191 LEU A C 1
ATOM 1471 O O . LEU A 1 191 ? -9.547 -7.109 14.984 1 80.5 191 LEU A O 1
ATOM 1475 N N . VAL A 1 192 ? -11.188 -8.609 14.695 1 79.69 192 VAL A N 1
ATOM 1476 C CA . VAL A 1 192 ? -12.203 -7.727 15.266 1 79.69 192 VAL A CA 1
ATOM 1477 C C . VAL A 1 192 ? -11.805 -7.348 16.688 1 79.69 192 VAL A C 1
ATOM 1479 O O . VAL A 1 192 ? -12.023 -6.211 17.125 1 79.69 192 VAL A O 1
ATOM 1482 N N . ASP A 1 193 ? -11.211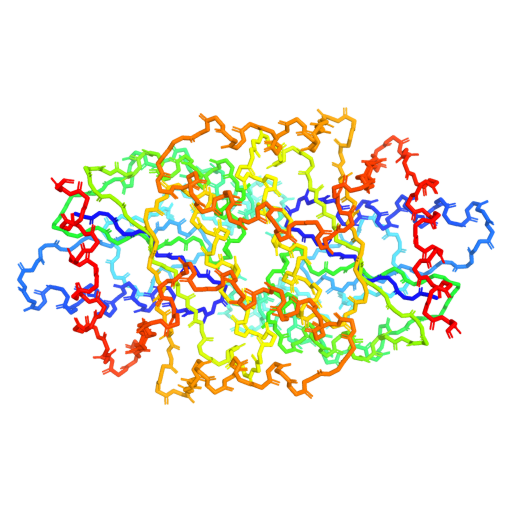 -8.203 17.391 1 73.5 193 ASP A N 1
ATOM 1483 C CA . ASP A 1 193 ? -10.805 -7.934 18.766 1 73.5 193 ASP A CA 1
ATOM 1484 C C . ASP A 1 193 ? -9.703 -6.875 18.812 1 73.5 193 ASP A C 1
ATOM 1486 O O . ASP A 1 193 ? -9.578 -6.145 19.797 1 73.5 193 ASP A O 1
ATOM 1490 N N . PHE A 1 194 ? -9.07 -6.734 17.703 1 73.25 194 PHE A N 1
ATOM 1491 C CA . PHE A 1 194 ? -7.938 -5.82 17.641 1 73.25 194 PHE A CA 1
ATOM 1492 C C . PHE A 1 194 ? -8.383 -4.434 17.188 1 73.25 194 PHE A C 1
ATOM 1494 O O . PHE A 1 194 ? -7.773 -3.43 17.562 1 73.25 194 PHE A O 1
ATOM 1501 N N . ILE A 1 195 ? -9.477 -4.406 16.578 1 72.5 195 ILE A N 1
ATOM 1502 C CA . ILE A 1 195 ? -9.945 -3.176 15.953 1 72.5 195 ILE A CA 1
ATOM 1503 C C . ILE A 1 195 ? -10.344 -2.166 17.031 1 72.5 195 ILE A C 1
ATOM 1505 O O . ILE A 1 195 ? -10.273 -0.954 16.812 1 72.5 195 ILE A O 1
ATOM 1509 N N . GLU A 1 196 ? -10.688 -2.682 18.062 1 68.38 196 GLU A N 1
ATOM 1510 C CA . GLU A 1 196 ? -11.125 -1.789 19.141 1 68.38 196 GLU A CA 1
ATOM 1511 C C . GLU A 1 196 ? -9.977 -0.89 19.609 1 68.38 196 GLU A C 1
ATOM 1513 O O . GLU A 1 196 ? -10.203 0.095 20.312 1 68.38 196 GLU A O 1
ATOM 1518 N N . LEU A 1 197 ? -8.844 -1.177 19.031 1 64.88 197 LEU A N 1
ATOM 1519 C CA . LEU A 1 197 ? -7.668 -0.391 19.406 1 64.88 197 LEU A CA 1
ATOM 1520 C C . LEU A 1 197 ? -7.559 0.859 18.531 1 64.88 197 LEU A C 1
ATOM 1522 O O . LEU A 1 197 ? -6.801 1.777 18.859 1 64.88 197 LEU A O 1
ATOM 1526 N N . THR A 1 198 ? -8.281 0.884 17.484 1 69.62 198 THR A N 1
ATOM 1527 C CA . THR A 1 198 ? -8.266 2.066 16.641 1 69.62 198 THR A CA 1
ATOM 1528 C C . THR A 1 198 ? -9.469 2.963 16.938 1 69.62 198 THR A C 1
ATOM 1530 O O . THR A 1 198 ? -10.383 2.566 17.656 1 69.62 198 THR A O 1
ATOM 1533 N N . THR A 1 199 ? -9.375 4.148 16.5 1 68.12 199 THR A N 1
ATOM 1534 C CA . THR A 1 199 ? -10.469 5.078 16.766 1 68.12 199 THR A CA 1
ATOM 1535 C C . THR A 1 199 ? -11.633 4.828 15.797 1 68.12 199 THR A C 1
ATOM 1537 O O . THR A 1 199 ? -12.734 5.332 16.016 1 68.12 199 THR A O 1
ATOM 1540 N N . ILE A 1 200 ? -11.453 3.992 14.906 1 74.94 200 ILE A N 1
ATOM 1541 C CA . ILE A 1 200 ? -12.352 3.891 13.758 1 74.94 200 ILE A CA 1
ATOM 1542 C C . ILE A 1 200 ? -13.711 3.359 14.211 1 74.94 200 ILE A C 1
ATOM 1544 O O . ILE A 1 200 ? -14.75 3.93 13.875 1 74.94 200 ILE A O 1
ATOM 1548 N N . PRO A 1 201 ? -13.711 2.432 15.039 1 70.56 201 PRO A N 1
ATOM 1549 C CA . PRO A 1 201 ? -15.031 1.911 15.391 1 70.56 201 PRO A CA 1
ATOM 1550 C C . PRO A 1 201 ? -15.828 2.867 16.281 1 70.56 201 PRO A C 1
ATOM 1552 O O . PRO A 1 201 ? -17.062 2.811 16.312 1 70.56 201 PRO A O 1
ATOM 1555 N N . TYR A 1 202 ? -15.164 3.713 16.844 1 73.31 202 TYR A N 1
ATOM 1556 C CA . TYR A 1 202 ? -15.82 4.559 17.828 1 73.31 202 TYR A CA 1
ATOM 1557 C C . TYR A 1 202 ? -16.219 5.902 17.234 1 73.31 202 TYR A C 1
ATOM 1559 O O . TYR A 1 202 ? -17.203 6.504 17.641 1 73.31 202 TYR A O 1
ATOM 1567 N N . ARG A 1 203 ? -15.492 6.277 16.328 1 82.25 203 ARG A N 1
ATOM 1568 C CA . ARG A 1 203 ? -15.742 7.578 15.711 1 82.25 203 ARG A CA 1
ATOM 1569 C C . ARG A 1 203 ? -15.32 7.59 14.25 1 82.25 203 ARG A C 1
ATOM 1571 O O . ARG A 1 203 ? -14.312 8.203 13.891 1 82.25 203 ARG A O 1
ATOM 1578 N N . PRO A 1 204 ? -16.219 6.984 13.477 1 90.19 204 PRO A N 1
ATOM 1579 C CA . PRO A 1 204 ? -15.875 7.066 12.055 1 90.19 204 PRO A CA 1
ATOM 1580 C C . PRO A 1 204 ? -16.109 8.461 11.477 1 90.19 204 PRO A C 1
ATOM 1582 O O . PRO A 1 204 ? -17.25 8.891 11.32 1 90.19 204 PRO A O 1
ATOM 1585 N N . ILE A 1 205 ? -15.055 9.195 11.227 1 95.94 205 ILE A N 1
ATOM 1586 C CA . ILE A 1 205 ? -15.133 10.531 10.641 1 95.94 205 ILE A CA 1
ATOM 1587 C C . ILE A 1 205 ? -15.336 10.422 9.133 1 95.94 205 ILE A C 1
ATOM 1589 O O . ILE A 1 205 ? -14.484 9.883 8.422 1 95.94 205 ILE A O 1
ATOM 1593 N N . LYS A 1 206 ? -16.5 10.914 8.656 1 97.31 206 LYS A N 1
ATOM 1594 C CA . LYS A 1 206 ? -16.828 10.906 7.238 1 97.31 206 LYS A CA 1
ATOM 1595 C C . LYS A 1 206 ? -16.797 12.32 6.656 1 97.31 206 LYS A C 1
ATOM 1597 O O . LYS A 1 206 ? -17.406 13.234 7.207 1 97.31 206 LYS A O 1
ATOM 1602 N N . ILE A 1 207 ? -16.062 12.43 5.535 1 98.5 207 ILE A N 1
ATOM 1603 C CA . ILE A 1 207 ? -15.961 13.758 4.941 1 98.5 207 ILE A CA 1
ATOM 1604 C C . ILE A 1 207 ? -16.234 13.672 3.441 1 98.5 207 ILE A C 1
ATOM 1606 O O . ILE A 1 207 ? -16.078 12.617 2.834 1 98.5 207 ILE A O 1
ATOM 1610 N N . SER A 1 208 ? -16.688 14.742 2.898 1 98.56 208 SER A N 1
ATOM 1611 C CA . SER A 1 208 ? -16.766 14.969 1.459 1 98.56 208 SER A CA 1
ATOM 1612 C C . SER A 1 208 ? -15.984 16.219 1.055 1 98.56 208 SER A C 1
ATOM 1614 O O . SER A 1 208 ? -16.344 17.328 1.431 1 98.56 208 SER A O 1
ATOM 1616 N N . ASN A 1 209 ? -14.961 16 0.312 1 97.88 209 ASN A N 1
ATOM 1617 C CA . ASN A 1 209 ? -14.148 17.125 -0.145 1 97.88 209 ASN A CA 1
ATOM 1618 C C . ASN A 1 209 ? -14.891 17.969 -1.182 1 97.88 209 ASN A C 1
ATOM 1620 O O . ASN A 1 209 ? -14.656 19.172 -1.295 1 97.88 209 ASN A O 1
ATOM 1624 N N . ILE A 1 210 ? -15.758 17.312 -1.895 1 96.62 210 ILE A N 1
ATOM 1625 C CA . ILE A 1 210 ? -16.531 17.984 -2.934 1 96.62 210 ILE A CA 1
ATOM 1626 C C . ILE A 1 210 ? -17.625 18.844 -2.293 1 96.62 210 ILE A C 1
ATOM 1628 O O . ILE A 1 210 ? -17.812 20 -2.654 1 96.62 210 ILE A O 1
ATOM 1632 N N . LYS A 1 211 ? -18.297 18.328 -1.279 1 97.5 211 LYS A N 1
ATOM 1633 C CA . LYS A 1 211 ? -19.391 19.016 -0.615 1 97.5 211 LYS A CA 1
ATOM 1634 C C . LYS A 1 211 ? -18.891 19.812 0.589 1 97.5 211 LYS A C 1
ATOM 1636 O O . LYS A 1 211 ? -19.641 20.625 1.159 1 97.5 211 LYS A O 1
ATOM 1641 N N . LYS A 1 212 ? -17.656 19.641 0.906 1 97.31 212 LYS A N 1
ATOM 1642 C CA . LYS A 1 212 ? -17.016 20.312 2.037 1 97.31 212 LYS A CA 1
ATOM 1643 C C . LYS A 1 212 ? -17.781 20.047 3.332 1 97.31 212 LYS A C 1
ATOM 1645 O O . LYS A 1 212 ? -18.094 20.984 4.07 1 97.31 212 LYS A O 1
ATOM 1650 N N . THR A 1 213 ? -18.094 18.828 3.551 1 97.75 213 THR A N 1
ATOM 1651 C CA . THR A 1 213 ? -18.797 18.422 4.77 1 97.75 213 THR A CA 1
ATOM 1652 C C . THR A 1 213 ? -17.906 17.531 5.629 1 97.75 213 THR A C 1
ATOM 1654 O O . THR A 1 213 ? -16.938 16.953 5.141 1 97.75 213 THR A O 1
ATOM 1657 N N . GLY A 1 214 ? -18.219 17.5 6.914 1 97.94 214 GLY A N 1
ATOM 1658 C CA . GLY A 1 214 ? -17.531 16.625 7.848 1 97.94 214 GLY A CA 1
ATOM 1659 C C . GLY A 1 214 ? -16.266 17.25 8.414 1 97.94 214 GLY A C 1
ATOM 1660 O O . GLY A 1 214 ? -15.633 16.656 9.297 1 97.94 214 GLY A O 1
ATOM 1661 N N . TYR A 1 215 ? -15.945 18.469 8.016 1 98.38 215 TYR A N 1
ATOM 1662 C CA . TYR A 1 215 ? -14.672 19.078 8.367 1 98.38 215 TYR A CA 1
ATOM 1663 C C . TYR A 1 215 ? -14.68 19.547 9.82 1 98.38 215 TYR A C 1
ATOM 1665 O O . TYR A 1 215 ? -13.633 19.594 10.469 1 98.38 215 TYR A O 1
ATOM 1673 N N . GLU A 1 216 ? -15.859 19.891 10.352 1 97.81 216 GLU A N 1
ATOM 1674 C CA . GLU A 1 216 ? -15.953 20.281 11.75 1 97.81 216 GLU A CA 1
ATOM 1675 C C . GLU A 1 216 ? -15.578 19.125 12.672 1 97.81 216 GLU A C 1
ATOM 1677 O O . GLU A 1 216 ? -14.836 19.312 13.641 1 97.81 216 GLU A O 1
ATOM 1682 N N . GLU A 1 217 ? -16.109 18.016 12.352 1 96.69 217 GLU A N 1
ATOM 1683 C CA . GLU A 1 217 ? -15.797 16.828 13.141 1 96.69 217 GLU A CA 1
ATOM 1684 C C . GLU A 1 217 ? -14.32 16.469 13.039 1 96.69 217 GLU A C 1
ATOM 1686 O O . GLU A 1 217 ? -13.688 16.109 14.031 1 96.69 217 GLU A O 1
ATOM 1691 N N . LEU A 1 218 ? -13.805 16.531 11.852 1 97.62 218 LEU A N 1
ATOM 1692 C CA . LEU A 1 218 ? -12.391 16.234 11.641 1 97.62 218 LEU A CA 1
ATOM 1693 C C . LEU A 1 218 ? -11.516 17.219 12.398 1 97.62 218 LEU A C 1
ATOM 1695 O O . LEU A 1 218 ? -10.547 16.828 13.055 1 97.62 218 LEU A O 1
ATOM 1699 N N . PHE A 1 219 ? -11.906 18.5 12.312 1 97.62 219 PHE A N 1
ATOM 1700 C CA . PHE A 1 219 ? -11.164 19.547 13.016 1 97.62 219 PHE A CA 1
ATOM 1701 C C . PHE A 1 219 ? -11.164 19.297 14.516 1 97.62 219 PHE A C 1
ATOM 1703 O O . PHE A 1 219 ? -10.125 19.406 15.172 1 97.62 219 PHE A O 1
ATOM 1710 N N . SER A 1 220 ? -12.289 18.953 15.031 1 95.94 220 SER A N 1
ATOM 1711 C CA . SER A 1 220 ? -12.398 18.656 16.453 1 95.94 220 SER A CA 1
ATOM 1712 C C . SER A 1 220 ? -11.516 17.484 16.844 1 95.94 220 SER A C 1
ATOM 1714 O O . SER A 1 220 ? -10.867 17.516 17.891 1 95.94 220 SER A O 1
ATOM 1716 N N . ALA A 1 221 ? -11.484 16.484 16.078 1 94.44 221 ALA A N 1
ATOM 1717 C CA . ALA A 1 221 ? -10.672 15.297 16.359 1 94.44 221 ALA A CA 1
ATOM 1718 C C . ALA A 1 221 ? -9.18 15.633 16.312 1 94.44 221 ALA A C 1
ATOM 1720 O O . ALA A 1 221 ? -8.406 15.156 17.156 1 94.44 221 ALA A O 1
ATOM 1721 N N . LEU A 1 222 ? -8.766 16.422 15.352 1 94.62 222 LEU A N 1
ATOM 1722 C CA . LEU A 1 222 ? -7.379 16.875 15.258 1 94.62 222 LEU A CA 1
ATOM 1723 C C . LEU A 1 222 ? -6.973 17.656 16.484 1 94.62 222 LEU A C 1
ATOM 1725 O O . LEU A 1 222 ? -5.879 17.469 17.031 1 94.62 222 LEU A O 1
ATOM 1729 N N . TYR A 1 223 ? -7.867 18.484 16.859 1 92.81 223 TYR A N 1
ATOM 1730 C CA . TYR A 1 223 ? -7.605 19.312 18.031 1 92.81 223 TYR A CA 1
ATOM 1731 C C . TYR A 1 223 ? -7.473 18.453 19.281 1 92.81 223 TYR A C 1
ATOM 1733 O O . TYR A 1 223 ? -6.625 18.734 20.141 1 92.81 223 TYR A O 1
ATOM 1741 N N . GLU A 1 224 ? -8.289 17.5 19.422 1 91 224 GLU A N 1
ATOM 1742 C CA . GLU A 1 224 ? -8.219 16.594 20.562 1 91 224 GLU A CA 1
ATOM 1743 C C . GLU A 1 224 ? -6.887 15.844 20.578 1 91 224 GLU A C 1
ATOM 1745 O O . GLU A 1 224 ? -6.309 15.633 21.656 1 91 224 GLU A O 1
ATOM 1750 N N . LEU A 1 225 ? -6.473 15.414 19.422 1 88.31 225 LEU A N 1
ATOM 1751 C CA . LEU A 1 225 ? -5.18 14.75 19.312 1 88.31 225 LEU A CA 1
ATOM 1752 C C . LEU A 1 225 ? -4.059 15.664 19.781 1 88.31 225 LEU A C 1
ATOM 1754 O O . LEU A 1 225 ? -3.133 15.219 20.469 1 88.31 225 LEU A O 1
ATOM 1758 N N . PHE A 1 226 ? -4.137 16.891 19.469 1 87.06 226 PHE A N 1
ATOM 1759 C CA . PHE A 1 226 ? -3.143 17.891 19.844 1 87.06 226 PHE A CA 1
ATOM 1760 C C . PHE A 1 226 ? -3.123 18.094 21.359 1 87.06 226 PHE A C 1
ATOM 1762 O O . PHE A 1 226 ? -2.055 18.125 21.969 1 87.06 226 PHE A O 1
ATOM 1769 N N . CYS A 1 227 ? -4.293 18.172 21.938 1 84.88 227 CYS A N 1
ATOM 1770 C CA . CYS A 1 227 ? -4.414 18.438 23.359 1 84.88 227 CYS A CA 1
ATOM 1771 C C . CYS A 1 227 ? -3.904 17.266 24.172 1 84.88 227 CYS A C 1
ATOM 1773 O O . CYS A 1 227 ? -3.314 17.438 25.25 1 84.88 227 CYS A O 1
ATOM 1775 N N . ALA A 1 228 ? -4.148 16.156 23.703 1 78.38 228 ALA A N 1
ATOM 1776 C CA . ALA A 1 228 ? -3.709 14.938 24.391 1 78.38 228 ALA A CA 1
ATOM 1777 C C . ALA A 1 228 ? -2.186 14.836 24.406 1 78.38 228 ALA A C 1
ATOM 1779 O O . ALA A 1 228 ? -1.6 14.273 25.328 1 78.38 228 ALA A O 1
ATOM 1780 N N . ALA A 1 229 ? -1.603 15.375 23.422 1 72.44 229 ALA A N 1
ATOM 1781 C CA . ALA A 1 229 ? -0.148 15.312 23.312 1 72.44 229 ALA A CA 1
ATOM 1782 C C . ALA A 1 229 ? 0.521 16.344 24.219 1 72.44 229 ALA A C 1
ATOM 1784 O O . ALA A 1 229 ? 1.676 16.172 24.609 1 72.44 229 ALA A O 1
ATOM 1785 N N . GLU A 1 230 ? -0.101 17.422 24.547 1 67.25 230 GLU A N 1
ATOM 1786 C CA . GLU A 1 230 ? 0.45 18.5 25.359 1 67.25 230 GLU A CA 1
ATOM 1787 C C . GLU A 1 230 ? 0.283 18.203 26.859 1 67.25 230 GLU A C 1
ATOM 1789 O O . GLU A 1 230 ? 0.955 18.812 27.688 1 67.25 230 GLU A O 1
ATOM 1794 N N . THR A 1 231 ? -0.53 17.25 27.234 1 62.84 231 THR A N 1
ATOM 1795 C CA . THR A 1 231 ? -0.718 16.922 28.656 1 62.84 231 THR A CA 1
ATOM 1796 C C . THR A 1 231 ? 0.172 15.758 29.062 1 62.84 231 THR A C 1
ATOM 1798 O O . THR A 1 231 ? 0.329 14.797 28.312 1 62.84 231 THR A O 1
ATOM 1801 N N . MET B 1 1 ? -1.555 -25.094 -10.703 1 96.25 1 MET B N 1
ATOM 1802 C CA . MET B 1 1 ? -1.517 -24.172 -9.57 1 96.25 1 MET B CA 1
ATOM 1803 C C . MET B 1 1 ? -1.223 -22.75 -10.031 1 96.25 1 MET B C 1
ATOM 1805 O O . MET B 1 1 ? -0.202 -22.5 -10.672 1 96.25 1 MET B O 1
ATOM 1809 N N . GLU B 1 2 ? -2.166 -21.797 -9.805 1 98.25 2 GLU B N 1
ATOM 1810 C CA . GLU B 1 2 ? -1.96 -20.375 -10.094 1 98.25 2 GLU B CA 1
ATOM 1811 C C . GLU B 1 2 ? -1.426 -19.641 -8.867 1 98.25 2 GLU B C 1
ATOM 1813 O O . GLU B 1 2 ? -2.016 -19.719 -7.785 1 98.25 2 GLU B O 1
ATOM 1818 N N . VAL B 1 3 ? -0.313 -18.969 -9.062 1 98.44 3 VAL B N 1
ATOM 1819 C CA . VAL B 1 3 ? 0.314 -18.203 -7.984 1 98.44 3 VAL B CA 1
ATOM 1820 C C . VAL B 1 3 ? 0.339 -16.719 -8.336 1 98.44 3 VAL B C 1
ATOM 1822 O O . VAL B 1 3 ? 1.025 -16.312 -9.281 1 98.44 3 VAL B O 1
ATOM 1825 N N . PHE B 1 4 ? -0.427 -15.961 -7.625 1 98.62 4 PHE B N 1
ATOM 1826 C CA . PHE B 1 4 ? -0.341 -14.516 -7.762 1 98.62 4 PHE B CA 1
ATOM 1827 C C . PHE B 1 4 ? 0.791 -13.953 -6.906 1 98.62 4 PHE B C 1
ATOM 1829 O O . PHE B 1 4 ? 0.745 -14.031 -5.676 1 98.62 4 PHE B O 1
ATOM 1836 N N . VAL B 1 5 ? 1.808 -13.422 -7.582 1 98.62 5 VAL B N 1
ATOM 1837 C CA . VAL B 1 5 ? 2.984 -12.914 -6.883 1 98.62 5 VAL B CA 1
ATOM 1838 C C . VAL B 1 5 ? 2.795 -11.438 -6.551 1 98.62 5 VAL B C 1
ATOM 1840 O O . VAL B 1 5 ? 2.732 -10.594 -7.449 1 98.62 5 VAL B O 1
ATOM 1843 N N . LEU B 1 6 ? 2.707 -11.133 -5.273 1 98.19 6 LEU B N 1
ATOM 1844 C CA . LEU B 1 6 ? 2.426 -9.789 -4.797 1 98.19 6 LEU B CA 1
ATOM 1845 C C . LEU B 1 6 ? 3.596 -9.242 -3.982 1 98.19 6 LEU B C 1
ATOM 1847 O O . LEU B 1 6 ? 4.41 -10.016 -3.467 1 98.19 6 LEU B O 1
ATOM 1851 N N . GLY B 1 7 ? 3.596 -7.996 -3.838 1 97.31 7 GLY B N 1
ATOM 1852 C CA . GLY B 1 7 ? 4.598 -7.277 -3.066 1 97.31 7 GLY B CA 1
ATOM 1853 C C . GLY B 1 7 ? 4.66 -5.801 -3.404 1 97.31 7 GLY B C 1
ATOM 1854 O O . GLY B 1 7 ? 4.168 -5.375 -4.453 1 97.31 7 GLY B O 1
ATOM 1855 N N . CYS B 1 8 ? 5.27 -5.102 -2.506 1 95.56 8 CYS B N 1
ATOM 1856 C CA . CYS B 1 8 ? 5.457 -3.68 -2.76 1 95.56 8 CYS B CA 1
ATOM 1857 C C . CYS B 1 8 ? 6.492 -3.451 -3.855 1 95.56 8 CYS B C 1
ATOM 1859 O O . CYS B 1 8 ? 7.188 -4.383 -4.262 1 95.56 8 CYS B O 1
ATOM 1861 N N . ALA B 1 9 ? 6.504 -2.182 -4.316 1 92.25 9 ALA B N 1
ATOM 1862 C CA . ALA B 1 9 ? 7.492 -1.834 -5.332 1 92.25 9 ALA B CA 1
ATOM 1863 C C . ALA B 1 9 ? 8.906 -2.137 -4.848 1 92.25 9 ALA B C 1
ATOM 1865 O O . ALA B 1 9 ? 9.273 -1.795 -3.721 1 92.25 9 ALA B O 1
ATOM 1866 N N . GLY B 1 10 ? 9.672 -2.844 -5.59 1 91.31 10 GLY B N 1
ATOM 1867 C CA . GLY B 1 10 ? 11.062 -3.113 -5.254 1 91.31 10 GLY B CA 1
ATOM 1868 C C . GLY B 1 10 ? 11.25 -4.406 -4.48 1 91.31 10 GLY B C 1
ATOM 1869 O O . GLY B 1 10 ? 12.375 -4.801 -4.188 1 91.31 10 GLY B O 1
ATOM 1870 N N . SER B 1 11 ? 10.156 -5.133 -4.223 1 95.44 11 SER B N 1
ATOM 1871 C CA . SER B 1 11 ? 10.25 -6.34 -3.404 1 95.44 11 SER B CA 1
ATOM 1872 C C . SER B 1 11 ? 10.859 -7.492 -4.191 1 95.44 11 SER B C 1
ATOM 1874 O O . SER B 1 11 ? 11.234 -8.516 -3.615 1 95.44 11 SER B O 1
ATOM 1876 N N . GLY B 1 12 ? 10.922 -7.391 -5.555 1 94.88 12 GLY B N 1
ATOM 1877 C CA . GLY B 1 12 ? 11.578 -8.406 -6.363 1 94.88 12 GLY B CA 1
ATOM 1878 C C . GLY B 1 12 ? 10.609 -9.328 -7.07 1 94.88 12 GLY B C 1
ATOM 1879 O O . GLY B 1 12 ? 10.961 -10.461 -7.418 1 94.88 12 GLY B O 1
ATOM 1880 N N . LYS B 1 13 ? 9.406 -8.898 -7.293 1 97.62 13 LYS B N 1
ATOM 1881 C CA . LYS B 1 13 ? 8.359 -9.734 -7.887 1 97.62 13 LYS B CA 1
ATOM 1882 C C . LYS B 1 13 ? 8.82 -10.32 -9.219 1 97.62 13 LYS B C 1
ATOM 1884 O O . LYS B 1 13 ? 8.789 -11.539 -9.406 1 97.62 13 LYS B O 1
ATOM 1889 N N . SER B 1 14 ? 9.297 -9.438 -10.188 1 96.69 14 SER B N 1
ATOM 1890 C CA . SER B 1 14 ? 9.664 -9.891 -11.523 1 96.69 14 SER B CA 1
ATOM 1891 C C . SER B 1 14 ? 10.906 -10.773 -11.484 1 96.69 14 SER B C 1
ATOM 1893 O O . SER B 1 14 ? 11 -11.758 -12.219 1 96.69 14 SER B O 1
ATOM 1895 N N . THR B 1 15 ? 11.859 -10.414 -10.672 1 96.75 15 THR B N 1
ATOM 1896 C CA . THR B 1 15 ? 13.055 -11.242 -10.508 1 96.75 15 THR B CA 1
ATOM 1897 C C . THR B 1 15 ? 12.688 -12.609 -9.93 1 96.75 15 THR B C 1
ATOM 1899 O O . THR B 1 15 ? 13.25 -13.633 -10.328 1 96.75 15 THR B O 1
ATOM 1902 N N . PHE B 1 16 ? 11.758 -12.609 -8.961 1 98.56 16 PHE B N 1
ATOM 1903 C CA . PHE B 1 16 ? 11.289 -13.852 -8.375 1 98.56 16 PHE B CA 1
ATOM 1904 C C . PHE B 1 16 ? 10.625 -14.734 -9.43 1 98.56 16 PHE B C 1
ATOM 1906 O O . PHE B 1 16 ? 10.914 -15.93 -9.516 1 98.56 16 PHE B O 1
ATOM 1913 N N . VAL B 1 17 ? 9.719 -14.148 -10.227 1 98.69 17 VAL B N 1
ATOM 1914 C CA . VAL B 1 17 ? 9.008 -14.906 -11.258 1 98.69 17 VAL B CA 1
ATOM 1915 C C . VAL B 1 17 ? 10.016 -15.547 -12.211 1 98.69 17 VAL B C 1
ATOM 1917 O O . VAL B 1 17 ? 9.891 -16.734 -12.555 1 98.69 17 VAL B O 1
ATOM 1920 N N . ARG B 1 18 ? 11.039 -14.797 -12.562 1 98.19 18 ARG B N 1
ATOM 1921 C CA . ARG B 1 18 ? 12.078 -15.32 -13.445 1 98.19 18 ARG B CA 1
ATOM 1922 C C . ARG B 1 18 ? 12.812 -16.484 -12.797 1 98.19 18 ARG B C 1
ATOM 1924 O O . ARG B 1 18 ? 12.836 -17.594 -13.352 1 98.19 18 ARG B O 1
ATOM 1931 N N . SER B 1 19 ? 13.344 -16.281 -11.641 1 98.31 19 SER B N 1
ATOM 1932 C CA . SER B 1 19 ? 14.242 -17.25 -11 1 98.31 19 SER B CA 1
ATOM 1933 C C . SER B 1 19 ? 13.469 -18.469 -10.508 1 98.31 19 SER B C 1
ATOM 1935 O O . SER B 1 19 ? 13.953 -19.594 -10.633 1 98.31 19 SER B O 1
ATOM 1937 N N . PHE B 1 20 ? 12.289 -18.266 -9.922 1 98.62 20 PHE B N 1
ATOM 1938 C CA . PHE B 1 20 ? 11.508 -19.375 -9.391 1 98.62 20 PHE B CA 1
ATOM 1939 C C . PHE B 1 20 ? 10.938 -20.219 -10.523 1 98.62 20 PHE B C 1
ATOM 1941 O O . PHE B 1 20 ? 10.836 -21.438 -10.391 1 98.62 20 PHE B O 1
ATOM 1948 N N . SER B 1 21 ? 10.555 -19.562 -11.695 1 98.44 21 SER B N 1
ATOM 1949 C CA . SER B 1 21 ? 10.102 -20.344 -12.852 1 98.44 21 SER B CA 1
ATOM 1950 C C . SER B 1 21 ? 11.203 -21.266 -13.352 1 98.44 21 SER B C 1
ATOM 1952 O O . SER B 1 21 ? 10.93 -22.422 -13.719 1 98.44 21 SER B O 1
ATOM 1954 N N . GLU B 1 22 ? 12.422 -20.75 -13.406 1 98.12 22 GLU B N 1
ATOM 1955 C CA . GLU B 1 22 ? 13.555 -21.578 -13.812 1 98.12 22 GLU B CA 1
ATOM 1956 C C . GLU B 1 22 ? 13.742 -22.766 -12.859 1 98.12 22 GLU B C 1
ATOM 1958 O O . GLU B 1 22 ? 13.977 -23.891 -13.305 1 98.12 22 GLU B O 1
ATOM 1963 N N . PHE B 1 23 ? 13.648 -22.516 -11.578 1 98.44 23 PHE B N 1
ATOM 1964 C CA . PHE B 1 23 ? 13.75 -23.547 -10.555 1 98.44 23 PHE B CA 1
ATOM 1965 C C . PHE B 1 23 ? 12.711 -24.641 -10.773 1 98.44 23 PHE B C 1
ATOM 1967 O O . PHE B 1 23 ? 13.039 -25.828 -10.75 1 98.44 23 PHE B O 1
ATOM 1974 N N . LEU B 1 24 ? 11.477 -24.25 -11.039 1 98.38 24 LEU B N 1
ATOM 1975 C CA . LEU B 1 24 ? 10.391 -25.188 -11.242 1 98.38 24 LEU B CA 1
ATOM 1976 C C . LEU B 1 24 ? 10.594 -25.969 -12.539 1 98.38 24 LEU B C 1
ATOM 1978 O O . LEU B 1 24 ? 10.352 -27.188 -12.578 1 98.38 24 LEU B O 1
ATOM 1982 N N . GLN B 1 25 ? 11.055 -25.281 -13.57 1 98.12 25 GLN B N 1
ATOM 1983 C CA . GLN B 1 25 ? 11.289 -25.938 -14.852 1 98.12 25 GLN B CA 1
ATOM 1984 C C . GLN B 1 25 ? 12.398 -26.984 -14.734 1 98.12 25 GLN B C 1
ATOM 1986 O O . GLN B 1 25 ? 12.297 -28.062 -15.32 1 98.12 25 GLN B O 1
ATOM 1991 N N . GLU B 1 26 ? 13.398 -26.656 -14.039 1 97.81 26 GLU B N 1
ATOM 1992 C CA . GLU B 1 26 ? 14.5 -27.594 -13.812 1 97.81 26 GLU B CA 1
ATOM 1993 C C . GLU B 1 26 ? 14.023 -28.844 -13.094 1 97.81 26 GLU B C 1
ATOM 1995 O O . GLU B 1 26 ? 14.633 -29.906 -13.219 1 97.81 26 GLU B O 1
ATOM 2000 N N . ARG B 1 27 ? 12.969 -28.781 -12.398 1 96.88 27 ARG B N 1
ATOM 2001 C CA . ARG B 1 27 ? 12.406 -29.922 -11.664 1 96.88 27 ARG B CA 1
ATOM 2002 C C . ARG B 1 27 ? 11.375 -30.656 -12.5 1 96.88 27 ARG B C 1
ATOM 2004 O O . ARG B 1 27 ? 10.727 -31.594 -12.008 1 96.88 27 ARG B O 1
ATOM 2011 N N . GLY B 1 28 ? 11.117 -30.156 -13.711 1 97.88 28 GLY B N 1
ATOM 2012 C CA . GLY B 1 28 ? 10.305 -30.891 -14.672 1 97.88 28 GLY B CA 1
ATOM 2013 C C . GLY B 1 28 ? 8.883 -30.375 -14.766 1 97.88 28 GLY B C 1
ATOM 2014 O O . GLY B 1 28 ? 8.055 -30.969 -15.461 1 97.88 28 GLY B O 1
ATOM 2015 N N . TYR B 1 29 ? 8.578 -29.281 -14.125 1 98.25 29 TYR B N 1
ATOM 2016 C CA . TYR B 1 29 ? 7.223 -28.734 -14.18 1 98.25 29 TYR B CA 1
ATOM 2017 C C . TYR B 1 29 ? 7.027 -27.859 -15.406 1 98.25 29 TYR B C 1
ATOM 2019 O O . TYR B 1 29 ? 7.945 -27.156 -15.82 1 98.25 29 TYR B O 1
ATOM 2027 N N . SER B 1 30 ? 5.902 -27.938 -15.992 1 98.44 30 SER B N 1
ATOM 2028 C CA . SER B 1 30 ? 5.504 -26.938 -16.969 1 98.44 30 SER B CA 1
ATOM 2029 C C . SER B 1 30 ? 5.117 -25.625 -16.281 1 98.44 30 SER B C 1
ATOM 2031 O O . SER B 1 30 ? 4.184 -25.594 -15.477 1 98.44 30 SER B O 1
ATOM 2033 N N . VAL B 1 31 ? 5.863 -24.578 -16.625 1 98.56 31 VAL B N 1
ATOM 2034 C CA . VAL B 1 31 ? 5.672 -23.297 -15.93 1 98.56 31 VAL B CA 1
ATOM 2035 C C . VAL B 1 31 ? 5.34 -22.203 -16.938 1 98.56 31 VAL B C 1
ATOM 2037 O O . VAL B 1 31 ? 5.957 -22.125 -18 1 98.56 31 VAL B O 1
ATOM 2040 N N . LYS B 1 32 ? 4.293 -21.422 -16.672 1 98.81 32 LYS B N 1
ATOM 2041 C CA . LYS B 1 32 ? 3.957 -20.234 -17.453 1 98.81 32 LYS B CA 1
ATOM 2042 C C . LYS B 1 32 ? 4.137 -18.969 -16.625 1 98.81 32 LYS B C 1
ATOM 2044 O O . LYS B 1 32 ? 3.744 -18.922 -15.453 1 98.81 32 LYS B O 1
ATOM 2049 N N . CYS B 1 33 ? 4.801 -18.016 -17.203 1 98.81 33 CYS B N 1
ATOM 2050 C CA . CYS B 1 33 ? 4.996 -16.703 -16.594 1 98.81 33 CYS B CA 1
ATOM 2051 C C . CYS B 1 33 ? 4.141 -15.641 -17.281 1 98.81 33 CYS B C 1
ATOM 2053 O O . CYS B 1 33 ? 4.234 -15.453 -18.484 1 98.81 33 CYS B O 1
ATOM 2055 N N . VAL B 1 34 ? 3.32 -14.969 -16.516 1 98.81 34 VAL B N 1
ATOM 2056 C CA . VAL B 1 34 ? 2.395 -13.984 -17.062 1 98.81 34 VAL B CA 1
ATOM 2057 C C . VAL B 1 34 ? 2.65 -12.625 -16.422 1 98.81 34 VAL B C 1
ATOM 2059 O O . VAL B 1 34 ? 2.639 -12.5 -15.195 1 98.81 34 VAL B O 1
ATOM 2062 N N . ASN B 1 35 ? 2.902 -11.641 -17.203 1 98.75 35 ASN B N 1
ATOM 2063 C CA . ASN B 1 35 ? 3.076 -10.273 -16.734 1 98.75 35 ASN B CA 1
ATOM 2064 C C . ASN B 1 35 ? 1.749 -9.523 -16.672 1 98.75 35 ASN B C 1
ATOM 2066 O O . ASN B 1 35 ? 1.091 -9.344 -17.703 1 98.75 35 ASN B O 1
ATOM 2070 N N . LEU B 1 36 ? 1.358 -9.055 -15.508 1 98.69 36 LEU B N 1
ATOM 2071 C CA . LEU B 1 36 ? 0.115 -8.312 -15.336 1 98.69 36 LEU B CA 1
ATOM 2072 C C . LEU B 1 36 ? 0.397 -6.836 -15.07 1 98.69 36 LEU B C 1
ATOM 2074 O O . LEU B 1 36 ? -0.514 -6.078 -14.734 1 98.69 36 LEU B O 1
ATOM 2078 N N . ASP B 1 37 ? 1.667 -6.402 -15.195 1 97.94 37 ASP B N 1
ATOM 2079 C CA . ASP B 1 37 ? 2.053 -5.02 -14.93 1 97.94 37 ASP B CA 1
ATOM 2080 C C . ASP B 1 37 ? 2.127 -4.211 -16.219 1 97.94 37 ASP B C 1
ATOM 2082 O O . ASP B 1 37 ? 3.086 -4.336 -16.984 1 97.94 37 ASP B O 1
ATOM 2086 N N . PRO B 1 38 ? 1.213 -3.338 -16.406 1 98.19 38 PRO B N 1
ATOM 2087 C CA . PRO B 1 38 ? 1.251 -2.537 -17.625 1 98.19 38 PRO B CA 1
ATOM 2088 C C . PRO B 1 38 ? 2.34 -1.467 -17.609 1 98.19 38 PRO B C 1
ATOM 2090 O O . PRO B 1 38 ? 2.602 -0.821 -18.625 1 98.19 38 PRO B O 1
ATOM 2093 N N . ALA B 1 39 ? 3.012 -1.311 -16.453 1 96.75 39 ALA B N 1
ATOM 2094 C CA . ALA B 1 39 ? 3.957 -0.208 -16.297 1 96.75 39 ALA B CA 1
ATOM 2095 C C . ALA B 1 39 ? 5.395 -0.685 -16.5 1 96.75 39 ALA B C 1
ATOM 2097 O O . ALA B 1 39 ? 6.32 0.128 -16.562 1 96.75 39 ALA B O 1
ATOM 2098 N N . SER B 1 40 ? 5.598 -1.968 -16.625 1 94.31 40 SER B N 1
ATOM 2099 C CA . SER B 1 40 ? 6.977 -2.449 -16.656 1 94.31 40 SER B CA 1
ATOM 2100 C C . SER B 1 40 ? 7.113 -3.65 -17.594 1 94.31 40 SER B C 1
ATOM 2102 O O . SER B 1 40 ? 6.266 -4.547 -17.578 1 94.31 40 SER B O 1
ATOM 2104 N N . ASP B 1 41 ? 8.195 -3.607 -18.328 1 93.19 41 ASP B N 1
ATOM 2105 C CA . ASP B 1 41 ? 8.555 -4.816 -19.062 1 93.19 41 ASP B CA 1
ATOM 2106 C C . ASP B 1 41 ? 9.109 -5.883 -18.109 1 93.19 41 ASP B C 1
ATOM 2108 O O . ASP B 1 41 ? 9.922 -5.582 -17.234 1 93.19 41 ASP B O 1
ATOM 2112 N N . PRO B 1 42 ? 8.633 -7.031 -18.312 1 93.31 42 PRO B N 1
ATOM 2113 C CA . PRO B 1 42 ? 9.094 -8.078 -17.406 1 93.31 42 PRO B CA 1
ATOM 2114 C C . PRO B 1 42 ? 10.57 -8.414 -17.594 1 93.31 42 PRO B C 1
ATOM 2116 O O . PRO B 1 42 ? 11.094 -8.297 -18.703 1 93.31 42 PRO B O 1
ATOM 2119 N N . ALA B 1 43 ? 11.18 -8.891 -16.547 1 91.12 43 ALA B N 1
ATOM 2120 C CA . ALA B 1 43 ? 12.586 -9.289 -16.562 1 91.12 43 ALA B CA 1
ATOM 2121 C C . ALA B 1 43 ? 12.734 -10.758 -16.969 1 91.12 43 ALA B C 1
ATOM 2123 O O . ALA B 1 43 ? 13.75 -11.391 -16.672 1 91.12 43 ALA B O 1
ATOM 2124 N N . TYR B 1 44 ? 11.742 -11.336 -17.5 1 96.12 44 TYR B N 1
ATOM 2125 C CA . TYR B 1 44 ? 11.672 -12.727 -17.938 1 96.12 44 TYR B CA 1
ATOM 2126 C C . TYR B 1 44 ? 10.914 -12.836 -19.25 1 96.12 44 TYR B C 1
ATOM 2128 O O . TYR B 1 44 ? 10.305 -11.867 -19.719 1 96.12 44 TYR B O 1
ATOM 2136 N N . ARG B 1 45 ? 11.109 -13.938 -19.891 1 95 45 ARG B N 1
ATOM 2137 C CA . ARG B 1 45 ? 10.297 -14.203 -21.078 1 95 45 ARG B CA 1
ATOM 2138 C C . ARG B 1 45 ? 8.859 -14.547 -20.688 1 95 45 ARG B C 1
ATOM 2140 O O . ARG B 1 45 ? 8.586 -15.656 -20.25 1 95 45 ARG B O 1
ATOM 2147 N N . ALA B 1 46 ? 7.973 -13.672 -20.938 1 98.12 46 ALA B N 1
ATOM 2148 C CA . ALA B 1 46 ? 6.578 -13.859 -20.531 1 98.12 46 ALA B CA 1
ATOM 2149 C C . ALA B 1 46 ? 5.82 -14.711 -21.547 1 98.12 46 ALA B C 1
ATOM 2151 O O . ALA B 1 46 ? 5.945 -14.5 -22.766 1 98.12 46 ALA B O 1
ATOM 2152 N N . ASP B 1 47 ? 5.133 -15.648 -21.125 1 98.56 47 ASP B N 1
ATOM 2153 C CA . ASP B 1 47 ? 4.227 -16.422 -21.969 1 98.56 47 ASP B CA 1
ATOM 2154 C C . ASP B 1 47 ? 3.021 -15.586 -22.391 1 98.56 47 ASP B C 1
ATOM 2156 O O . ASP B 1 47 ? 2.523 -15.719 -23.516 1 98.56 47 ASP B O 1
ATOM 2160 N N . LYS B 1 48 ? 2.533 -14.828 -21.547 1 98.5 48 LYS B N 1
ATOM 2161 C CA . LYS B 1 48 ? 1.521 -13.797 -21.766 1 98.5 48 LYS B CA 1
ATOM 2162 C C . LYS B 1 48 ? 1.927 -12.477 -21.125 1 98.5 48 LYS B C 1
ATOM 2164 O O . LYS B 1 48 ? 2.523 -12.461 -20.047 1 98.5 48 LYS B O 1
ATOM 2169 N N . ASN B 1 49 ? 1.632 -11.422 -21.844 1 98.56 49 ASN B N 1
ATOM 2170 C CA . ASN B 1 49 ? 2.092 -10.102 -21.422 1 98.56 49 ASN B CA 1
ATOM 2171 C C . ASN B 1 49 ? 1.002 -9.047 -21.594 1 98.56 49 ASN B C 1
ATOM 2173 O O . ASN B 1 49 ? 0.593 -8.742 -22.719 1 98.56 49 ASN B O 1
ATOM 2177 N N . VAL B 1 50 ? 0.609 -8.461 -20.531 1 98.69 50 VAL B N 1
ATOM 2178 C CA . VAL B 1 50 ? -0.478 -7.492 -20.562 1 98.69 50 VAL B CA 1
ATOM 2179 C C . VAL B 1 50 ? -0.062 -6.285 -21.406 1 98.69 50 VAL B C 1
ATOM 2181 O O . VAL B 1 50 ? -0.912 -5.582 -21.953 1 98.69 50 VAL B O 1
ATOM 2184 N N . ARG B 1 51 ? 1.249 -6.094 -21.562 1 98.19 51 ARG B N 1
ATOM 2185 C CA . ARG B 1 51 ? 1.763 -4.93 -22.281 1 98.19 51 ARG B CA 1
ATOM 2186 C C . ARG B 1 51 ? 1.552 -5.07 -23.781 1 98.19 51 ARG B C 1
ATOM 2188 O O . ARG B 1 51 ? 1.765 -4.121 -24.531 1 98.19 51 ARG B O 1
ATOM 2195 N N . GLU B 1 52 ? 1.104 -6.172 -24.203 1 98.12 52 GLU B N 1
ATOM 2196 C CA . GLU B 1 52 ? 0.656 -6.328 -25.578 1 98.12 52 GLU B CA 1
ATOM 2197 C C . GLU B 1 52 ? -0.678 -5.625 -25.812 1 98.12 52 GLU B C 1
ATOM 2199 O O . GLU B 1 52 ? -1.029 -5.305 -26.953 1 98.12 52 GLU B O 1
ATOM 2204 N N . PHE B 1 53 ? -1.388 -5.395 -24.719 1 98.5 53 PHE B N 1
ATOM 2205 C CA . PHE B 1 53 ? -2.725 -4.82 -24.812 1 98.5 53 PHE B CA 1
ATOM 2206 C C . PHE B 1 53 ? -2.738 -3.383 -24.312 1 98.5 53 PHE B C 1
ATOM 2208 O O . PHE B 1 53 ? -3.479 -2.545 -24.828 1 98.5 53 PHE B O 1
ATOM 2215 N N . VAL B 1 54 ? -1.972 -3.121 -23.25 1 98.56 54 VAL B N 1
ATOM 2216 C CA . VAL B 1 54 ? -1.979 -1.794 -22.641 1 98.56 54 VAL B CA 1
ATOM 2217 C C . VAL B 1 54 ? -0.611 -1.494 -22.047 1 98.56 54 VAL B C 1
ATOM 2219 O O . VAL B 1 54 ? -0.036 -2.336 -21.344 1 98.56 54 VAL B O 1
ATOM 2222 N N . LYS B 1 55 ? -0.077 -0.377 -22.344 1 97.88 55 LYS B N 1
ATOM 2223 C CA . LYS B 1 55 ? 1.138 0.171 -21.75 1 97.88 55 LYS B CA 1
ATOM 2224 C C . LYS B 1 55 ? 0.854 1.488 -21.031 1 97.88 55 LYS B C 1
ATOM 2226 O O . LYS B 1 55 ? 0.224 2.385 -21.609 1 97.88 55 LYS B O 1
ATOM 2231 N N . THR B 1 56 ? 1.29 1.587 -19.828 1 97.31 56 THR B N 1
ATOM 2232 C CA . THR B 1 56 ? 1.003 2.764 -19.016 1 97.31 56 THR B CA 1
ATOM 2233 C C . THR B 1 56 ? 1.504 4.031 -19.703 1 97.31 56 THR B C 1
ATOM 2235 O O . THR B 1 56 ? 0.84 5.07 -19.656 1 97.31 56 THR B O 1
ATOM 2238 N N . GLU B 1 57 ? 2.688 3.965 -20.344 1 94.38 57 GLU B N 1
ATOM 2239 C CA . GLU B 1 57 ? 3.23 5.121 -21.047 1 94.38 57 GLU B CA 1
ATOM 2240 C C . GLU B 1 57 ? 2.273 5.598 -22.141 1 94.38 57 GLU B C 1
ATOM 2242 O O . GLU B 1 57 ? 2.117 6.801 -22.344 1 94.38 57 GLU B O 1
ATOM 2247 N N . ASN B 1 58 ? 1.639 4.664 -22.828 1 96.81 58 ASN B N 1
ATOM 2248 C CA . ASN B 1 58 ? 0.674 5.004 -23.875 1 96.81 58 ASN B CA 1
ATOM 2249 C C . ASN B 1 58 ? -0.597 5.609 -23.281 1 96.81 58 ASN B C 1
ATOM 2251 O O . ASN B 1 58 ? -1.188 6.52 -23.859 1 96.81 58 ASN B O 1
ATOM 2255 N N . VAL B 1 59 ? -0.984 5.062 -22.156 1 97.56 59 VAL B N 1
ATOM 2256 C CA . VAL B 1 59 ? -2.184 5.547 -21.484 1 97.56 59 VAL B CA 1
ATOM 2257 C C . VAL B 1 59 ? -1.994 7.008 -21.078 1 97.56 59 VAL B C 1
ATOM 2259 O O . VAL B 1 59 ? -2.924 7.812 -21.172 1 97.56 59 VAL B O 1
ATOM 2262 N N . MET B 1 60 ? -0.813 7.332 -20.641 1 94.75 60 MET B N 1
ATOM 2263 C CA . MET B 1 60 ? -0.505 8.711 -20.266 1 94.75 60 MET B CA 1
ATOM 2264 C C . MET B 1 60 ? -0.764 9.656 -21.422 1 94.75 60 MET B C 1
ATOM 2266 O O . MET B 1 60 ? -1.396 10.703 -21.25 1 94.75 60 MET B O 1
ATOM 2270 N N . VAL B 1 61 ? -0.322 9.297 -22.594 1 94.75 61 VAL B N 1
ATOM 2271 C CA . VAL B 1 61 ? -0.416 10.141 -23.781 1 94.75 61 VAL B CA 1
ATOM 2272 C C . VAL B 1 61 ? -1.854 10.148 -24.297 1 94.75 61 VAL B C 1
ATOM 2274 O O . VAL B 1 61 ? -2.434 11.211 -24.516 1 94.75 61 VAL B O 1
ATOM 2277 N N . GLU B 1 62 ? -2.428 9.016 -24.438 1 97.44 62 GLU B N 1
ATOM 2278 C CA . GLU B 1 62 ? -3.748 8.852 -25.031 1 97.44 62 GLU B CA 1
ATOM 2279 C C . GLU B 1 62 ? -4.82 9.555 -24.219 1 97.44 62 GLU B C 1
ATOM 2281 O O . GLU B 1 62 ? -5.758 10.133 -24.781 1 97.44 62 GLU B O 1
ATOM 2286 N N . TYR B 1 63 ? -4.699 9.547 -22.922 1 97 63 TYR B N 1
ATOM 2287 C CA . TYR B 1 63 ? -5.75 10.094 -22.062 1 97 63 TYR B CA 1
ATOM 2288 C C . TYR B 1 63 ? -5.305 11.398 -21.406 1 97 63 TYR B C 1
ATOM 2290 O O . TYR B 1 63 ? -6.047 11.992 -20.625 1 97 63 TYR B O 1
ATOM 2298 N N . GLY B 1 64 ? -4.125 11.812 -21.656 1 94.88 64 GLY B N 1
ATOM 2299 C CA . GLY B 1 64 ? -3.619 13.047 -21.062 1 94.88 64 GLY B CA 1
ATOM 2300 C C . GLY B 1 64 ? -3.541 13.008 -19.547 1 94.88 64 GLY B C 1
ATOM 2301 O O . GLY B 1 64 ? -3.914 13.969 -18.875 1 94.88 64 GLY B O 1
ATOM 2302 N N . LEU B 1 65 ? -3.07 11.906 -19 1 94.25 65 LEU B N 1
ATOM 2303 C CA . LEU B 1 65 ? -3.043 11.688 -17.547 1 94.25 65 LEU B CA 1
ATOM 2304 C C . LEU B 1 65 ? -1.622 11.82 -17.016 1 94.25 65 LEU B C 1
ATOM 2306 O O . LEU B 1 65 ? -0.655 11.531 -17.719 1 94.25 65 LEU B O 1
ATOM 2310 N N . GLY B 1 66 ? -1.556 12.266 -15.766 1 92.06 66 GLY B N 1
ATOM 2311 C CA . GLY B 1 66 ? -0.294 12.148 -15.055 1 92.06 66 GLY B CA 1
ATOM 2312 C C . GLY B 1 66 ? 0.068 10.719 -14.703 1 92.06 66 GLY B C 1
ATOM 2313 O O . GLY B 1 66 ? -0.685 9.789 -15 1 92.06 66 GLY B O 1
ATOM 2314 N N . VAL B 1 67 ? 1.191 10.609 -14.086 1 93.44 67 VAL B N 1
ATOM 2315 C CA . VAL B 1 67 ? 1.757 9.305 -13.781 1 93.44 67 VAL B CA 1
ATOM 2316 C C . VAL B 1 67 ? 0.767 8.492 -12.953 1 93.44 67 VAL B C 1
ATOM 2318 O O . VAL B 1 67 ? 0.399 7.375 -13.328 1 93.44 67 VAL B O 1
ATOM 2321 N N . ASN B 1 68 ? 0.239 9.023 -11.875 1 92.62 68 ASN B N 1
ATOM 2322 C CA . ASN B 1 68 ? -0.649 8.289 -10.977 1 92.62 68 ASN B CA 1
ATOM 2323 C C . ASN B 1 68 ? -1.971 7.945 -11.648 1 92.62 68 ASN B C 1
ATOM 2325 O O . ASN B 1 68 ? -2.451 6.812 -11.547 1 92.62 68 ASN B O 1
ATOM 2329 N N . GLY B 1 69 ? -2.486 8.906 -12.328 1 93.81 69 GLY B N 1
ATOM 2330 C CA . GLY B 1 69 ? -3.711 8.641 -13.062 1 93.81 69 GLY B CA 1
ATOM 2331 C C . GLY B 1 69 ? -3.553 7.559 -14.109 1 93.81 69 GLY B C 1
ATOM 2332 O O . GLY B 1 69 ? -4.438 6.715 -14.281 1 93.81 69 GLY B O 1
ATOM 2333 N N . ALA B 1 70 ? -2.441 7.586 -14.766 1 95.69 70 ALA B N 1
ATOM 2334 C CA . ALA B 1 70 ? -2.168 6.605 -15.812 1 95.69 70 ALA B CA 1
ATOM 2335 C C . ALA B 1 70 ? -1.981 5.211 -15.227 1 95.69 70 ALA B C 1
ATOM 2337 O O . ALA B 1 70 ? -2.391 4.219 -15.836 1 95.69 70 ALA B O 1
ATOM 2338 N N . LEU B 1 71 ? -1.339 5.121 -14.055 1 96.62 71 LEU B N 1
ATOM 2339 C CA . LEU B 1 71 ? -1.146 3.834 -13.398 1 96.62 71 LEU B CA 1
ATOM 2340 C C . LEU B 1 71 ? -2.486 3.201 -13.047 1 96.62 71 LEU B C 1
ATOM 2342 O O . LEU B 1 71 ? -2.721 2.025 -13.336 1 96.62 71 LEU B O 1
ATOM 2346 N N . ILE B 1 72 ? -3.381 3.965 -12.492 1 96.06 72 ILE B N 1
ATOM 2347 C CA . ILE B 1 72 ? -4.703 3.484 -12.109 1 96.06 72 ILE B CA 1
ATOM 2348 C C . ILE B 1 72 ? -5.473 3.037 -13.352 1 96.06 72 ILE B C 1
ATOM 2350 O O . ILE B 1 72 ? -5.973 1.911 -13.406 1 96.06 72 ILE B O 1
ATOM 2354 N N . LYS B 1 73 ? -5.516 3.924 -14.367 1 97.69 73 LYS B N 1
ATOM 2355 C CA . LYS B 1 73 ? -6.277 3.656 -15.586 1 97.69 73 LYS B CA 1
ATOM 2356 C C . LYS B 1 73 ? -5.711 2.453 -16.344 1 97.69 73 LYS B C 1
ATOM 2358 O O . LYS B 1 73 ? -6.465 1.652 -16.891 1 97.69 73 LYS B O 1
ATOM 2363 N N . SER B 1 74 ? -4.418 2.328 -16.375 1 98.31 74 SER B N 1
ATOM 2364 C CA . SER B 1 74 ? -3.793 1.227 -17.094 1 98.31 74 SER B CA 1
ATOM 2365 C C . SER B 1 74 ? -4.164 -0.119 -16.484 1 98.31 74 SER B C 1
ATOM 2367 O O . SER B 1 74 ? -4.348 -1.104 -17.203 1 98.31 74 SER B O 1
ATOM 2369 N N . VAL B 1 75 ? -4.234 -0.215 -15.148 1 97.94 75 VAL B N 1
ATOM 2370 C CA . VAL B 1 75 ? -4.613 -1.462 -14.492 1 97.94 75 VAL B CA 1
ATOM 2371 C C . VAL B 1 75 ? -6.078 -1.779 -14.781 1 97.94 75 VAL B C 1
ATOM 2373 O O . VAL B 1 75 ? -6.438 -2.941 -14.984 1 97.94 75 VAL B O 1
ATOM 2376 N N . GLU B 1 76 ? -6.871 -0.752 -14.875 1 97.94 76 GLU B N 1
ATOM 2377 C CA . GLU B 1 76 ? -8.273 -0.932 -15.234 1 97.94 76 GLU B CA 1
ATOM 2378 C C . GLU B 1 76 ? -8.406 -1.507 -16.641 1 97.94 76 GLU B C 1
ATOM 2380 O O . GLU B 1 76 ? -9.125 -2.486 -16.859 1 97.94 76 GLU B O 1
ATOM 2385 N N . ILE B 1 77 ? -7.699 -0.906 -17.562 1 98.5 77 ILE B N 1
ATOM 2386 C CA . ILE B 1 77 ? -7.738 -1.368 -18.938 1 98.5 77 ILE B CA 1
ATOM 2387 C C . ILE B 1 77 ? -7.172 -2.785 -19.031 1 98.5 77 ILE B C 1
ATOM 2389 O O . ILE B 1 77 ? -7.723 -3.637 -19.734 1 98.5 77 ILE B O 1
ATOM 2393 N N . ALA B 1 78 ? -6.117 -3.037 -18.344 1 98.5 78 ALA B N 1
ATOM 2394 C CA . ALA B 1 78 ? -5.488 -4.355 -18.328 1 98.5 78 ALA B CA 1
ATOM 2395 C C . ALA B 1 78 ? -6.484 -5.434 -17.906 1 98.5 78 ALA B C 1
ATOM 2397 O O . ALA B 1 78 ? -6.5 -6.523 -18.484 1 98.5 78 ALA B O 1
ATOM 2398 N N . SER B 1 79 ? -7.301 -5.156 -16.922 1 98.12 79 SER B N 1
ATOM 2399 C CA . SER B 1 79 ? -8.211 -6.156 -16.375 1 98.12 79 SER B CA 1
ATOM 2400 C C . SER B 1 79 ? -9.266 -6.566 -17.391 1 98.12 79 SER B C 1
ATOM 2402 O O . SER B 1 79 ? -9.844 -7.652 -17.297 1 98.12 79 SER B O 1
ATOM 2404 N N . GLU B 1 80 ? -9.516 -5.719 -18.359 1 98.31 80 GLU B N 1
ATOM 2405 C CA . GLU B 1 80 ? -10.445 -6.051 -19.422 1 98.31 80 GLU B CA 1
ATOM 2406 C C . GLU B 1 80 ? -9.891 -7.152 -20.328 1 98.31 80 GLU B C 1
ATOM 2408 O O . GLU B 1 80 ? -10.633 -7.781 -21.078 1 98.31 80 GLU B O 1
ATOM 2413 N N . HIS B 1 81 ? -8.648 -7.426 -20.266 1 98.31 81 HIS B N 1
ATOM 2414 C CA . HIS B 1 81 ? -7.996 -8.438 -21.078 1 98.31 81 HIS B CA 1
ATOM 2415 C C . HIS B 1 81 ? -7.598 -9.648 -20.25 1 98.31 81 HIS B C 1
ATOM 2417 O O . HIS B 1 81 ? -6.738 -10.438 -20.672 1 98.31 81 HIS B O 1
ATOM 2423 N N . ALA B 1 82 ? -8.172 -9.797 -19.078 1 98.19 82 ALA B N 1
ATOM 2424 C CA . ALA B 1 82 ? -7.805 -10.867 -18.141 1 98.19 82 ALA B CA 1
ATOM 2425 C C . ALA B 1 82 ? -7.93 -12.234 -18.812 1 98.19 82 ALA B C 1
ATOM 2427 O O . ALA B 1 82 ? -7.047 -13.086 -18.672 1 98.19 82 ALA B O 1
ATOM 2428 N N . GLU B 1 83 ? -8.961 -12.445 -19.562 1 97.62 83 GLU B N 1
ATOM 2429 C CA . GLU B 1 83 ? -9.188 -13.734 -20.203 1 97.62 83 GLU B CA 1
ATOM 2430 C C . GLU B 1 83 ? -8.055 -14.078 -21.172 1 97.62 83 GLU B C 1
ATOM 2432 O O . GLU B 1 83 ? -7.648 -15.242 -21.266 1 97.62 83 GLU B O 1
ATOM 2437 N N . GLU B 1 84 ? -7.574 -13.086 -21.875 1 98.25 84 GLU B N 1
ATOM 2438 C CA . GLU B 1 84 ? -6.492 -13.281 -22.828 1 98.25 84 GLU B CA 1
ATOM 2439 C C . GLU B 1 84 ? -5.184 -13.617 -22.125 1 98.25 84 GLU B C 1
ATOM 2441 O O . GLU B 1 84 ? -4.246 -14.117 -22.766 1 98.25 84 GLU B O 1
ATOM 2446 N N . LEU B 1 85 ? -5.137 -13.422 -20.828 1 98.62 85 LEU B N 1
ATOM 2447 C CA . LEU B 1 85 ? -3.898 -13.594 -20.078 1 98.62 85 LEU B CA 1
ATOM 2448 C C . LEU B 1 85 ? -3.906 -14.922 -19.328 1 98.62 85 LEU B C 1
ATOM 2450 O O . LEU B 1 85 ? -2.938 -15.258 -18.641 1 98.62 85 LEU B O 1
ATOM 2454 N N . LYS B 1 86 ? -4.984 -15.625 -19.438 1 98 86 LYS B N 1
ATOM 2455 C CA . LYS B 1 86 ? -5.059 -16.938 -18.828 1 98 86 LYS B CA 1
ATOM 2456 C C . LYS B 1 86 ? -4.07 -17.906 -19.469 1 98 86 LYS B C 1
ATOM 2458 O O . LYS B 1 86 ? -3.91 -17.922 -20.688 1 98 86 LYS B O 1
ATOM 2463 N N . ALA B 1 87 ? -3.393 -18.641 -18.688 1 97.88 87 ALA B N 1
ATOM 2464 C CA . ALA B 1 87 ? -2.439 -19.656 -19.156 1 97.88 87 ALA B CA 1
ATOM 2465 C C . ALA B 1 87 ? -2.635 -20.969 -18.422 1 97.88 87 ALA B C 1
ATOM 2467 O O . ALA B 1 87 ? -3.309 -21.031 -17.391 1 97.88 87 ALA B O 1
ATOM 2468 N N . GLU B 1 88 ? -2.098 -22.031 -19.062 1 97 88 GLU B N 1
ATOM 2469 C CA . GLU B 1 88 ? -2.223 -23.359 -18.484 1 97 88 GLU B CA 1
ATOM 2470 C C . GLU B 1 88 ? -0.857 -24.016 -18.312 1 97 88 GLU B C 1
ATOM 2472 O O . GLU B 1 88 ? -0.026 -23.984 -19.219 1 97 88 GLU B O 1
ATOM 2477 N N . GLY B 1 89 ? -0.616 -24.562 -17.172 1 97.31 89 GLY B N 1
ATOM 2478 C CA . GLY B 1 89 ? 0.587 -25.281 -16.781 1 97.31 89 GLY B CA 1
ATOM 2479 C C . GLY B 1 89 ? 0.505 -25.844 -15.375 1 97.31 89 GLY B C 1
ATOM 2480 O O . GLY B 1 89 ? -0.48 -25.625 -14.664 1 97.31 89 GLY B O 1
ATOM 2481 N N . ASP B 1 90 ? 1.528 -26.672 -15.109 1 97.44 90 ASP B N 1
ATOM 2482 C CA . ASP B 1 90 ? 1.582 -27.125 -13.719 1 97.44 90 ASP B CA 1
ATOM 2483 C C . ASP B 1 90 ? 1.583 -25.938 -12.75 1 97.44 90 ASP B C 1
ATOM 2485 O O . ASP B 1 90 ? 0.933 -26 -11.703 1 97.44 90 ASP B O 1
ATOM 2489 N N . PHE B 1 91 ? 2.352 -24.938 -13.156 1 98.25 91 PHE B N 1
ATOM 2490 C CA . PHE B 1 91 ? 2.395 -23.672 -12.43 1 98.25 91 PHE B CA 1
ATOM 2491 C C . PHE B 1 91 ? 2.168 -22.5 -13.367 1 98.25 91 PHE B C 1
ATOM 2493 O O . PHE B 1 91 ? 2.707 -22.469 -14.477 1 98.25 91 PHE B O 1
ATOM 2500 N N . VAL B 1 92 ? 1.358 -21.625 -12.977 1 98.75 92 VAL B N 1
ATOM 2501 C CA . VAL B 1 92 ? 1.233 -20.312 -13.617 1 98.75 92 VAL B CA 1
ATOM 2502 C C . VAL B 1 92 ? 1.566 -19.219 -12.617 1 98.75 92 VAL B C 1
ATOM 2504 O O . VAL B 1 92 ? 0.877 -19.062 -11.609 1 98.75 92 VAL B O 1
ATOM 2507 N N . LEU B 1 93 ? 2.627 -18.5 -12.891 1 98.81 93 LEU B N 1
ATOM 2508 C CA . LEU B 1 93 ? 3.053 -17.391 -12.047 1 98.81 93 LEU B CA 1
ATOM 2509 C C . LEU B 1 93 ? 2.559 -16.062 -12.602 1 98.81 93 LEU B C 1
ATOM 2511 O O . LEU B 1 93 ? 2.959 -15.656 -13.695 1 98.81 93 LEU B O 1
ATOM 2515 N N . TYR B 1 94 ? 1.702 -15.43 -11.93 1 98.81 94 TYR B N 1
ATOM 2516 C CA . TYR B 1 94 ? 1.186 -14.117 -12.32 1 98.81 94 TYR B CA 1
ATOM 2517 C C . TYR B 1 94 ? 1.969 -13 -11.641 1 98.81 94 TYR B C 1
ATOM 2519 O O . TYR B 1 94 ? 1.911 -12.844 -10.422 1 98.81 94 TYR B O 1
ATOM 2527 N N . ASP B 1 95 ? 2.738 -12.266 -12.406 1 98.62 95 ASP B N 1
ATOM 2528 C CA . ASP B 1 95 ? 3.502 -11.109 -11.953 1 98.62 95 ASP B CA 1
ATOM 2529 C C . ASP B 1 95 ? 2.623 -9.859 -11.898 1 98.62 95 ASP B C 1
ATOM 2531 O O . ASP B 1 95 ? 2.336 -9.25 -12.93 1 98.62 95 ASP B O 1
ATOM 2535 N N . THR B 1 96 ? 2.211 -9.438 -10.719 1 98.31 96 THR B N 1
ATOM 2536 C CA . THR B 1 96 ? 1.217 -8.383 -10.539 1 98.31 96 THR B CA 1
ATOM 2537 C C . THR B 1 96 ? 1.866 -7.004 -10.625 1 98.31 96 THR B C 1
ATOM 2539 O O . THR B 1 96 ? 3.094 -6.891 -10.625 1 98.31 96 THR B O 1
ATOM 2542 N N . PRO B 1 97 ? 1.07 -5.957 -10.703 1 96.56 97 PRO B N 1
ATOM 2543 C CA . PRO B 1 97 ? 1.582 -4.598 -10.867 1 96.56 97 PRO B CA 1
ATOM 2544 C C . PRO B 1 97 ? 2.58 -4.207 -9.781 1 96.56 97 PRO B C 1
ATOM 2546 O O . PRO B 1 97 ? 2.467 -4.664 -8.641 1 96.56 97 PRO B O 1
ATOM 2549 N N . GLY B 1 98 ? 3.492 -3.291 -10.195 1 94 98 GLY B N 1
ATOM 2550 C CA . GLY B 1 98 ? 4.59 -2.857 -9.344 1 94 98 GLY B CA 1
ATOM 2551 C C . GLY B 1 98 ? 4.129 -2.367 -7.988 1 94 98 GLY B C 1
ATOM 2552 O O . GLY B 1 98 ? 4.703 -2.736 -6.961 1 94 98 GLY B O 1
ATOM 2553 N N . GLN B 1 99 ? 3.178 -1.553 -7.961 1 94.44 99 GLN B N 1
ATOM 2554 C CA . GLN B 1 99 ? 2.637 -1.062 -6.695 1 94.44 99 GLN B CA 1
ATOM 2555 C C . GLN B 1 99 ? 1.512 -1.964 -6.191 1 94.44 99 GLN B C 1
ATOM 2557 O O . GLN B 1 99 ? 0.522 -2.182 -6.895 1 94.44 99 GLN B O 1
ATOM 2562 N N . LEU B 1 100 ? 1.67 -2.43 -4.996 1 97.5 100 LEU B N 1
ATOM 2563 C CA . LEU B 1 100 ? 0.761 -3.404 -4.398 1 97.5 100 LEU B CA 1
ATOM 2564 C C . LEU B 1 100 ? -0.66 -2.855 -4.34 1 97.5 100 LEU B C 1
ATOM 2566 O O . LEU B 1 100 ? -1.618 -3.562 -4.664 1 97.5 100 LEU B O 1
ATOM 2570 N N . GLU B 1 101 ? -0.829 -1.579 -3.988 1 96.62 101 GLU B N 1
ATOM 2571 C CA . GLU B 1 101 ? -2.139 -0.996 -3.715 1 96.62 101 GLU B CA 1
ATOM 2572 C C . GLU B 1 101 ? -2.977 -0.901 -4.984 1 96.62 101 GLU B C 1
ATOM 2574 O O . GLU B 1 101 ? -4.207 -0.958 -4.93 1 96.62 101 GLU B O 1
ATOM 2579 N N . LEU B 1 102 ? -2.365 -0.84 -6.184 1 96.06 102 LEU B N 1
ATOM 2580 C CA . LEU B 1 102 ? -3.09 -0.736 -7.445 1 96.06 102 LEU B CA 1
ATOM 2581 C C . LEU B 1 102 ? -3.807 -2.043 -7.77 1 96.06 102 LEU B C 1
ATOM 2583 O O . LEU B 1 102 ? -4.77 -2.055 -8.539 1 96.06 102 LEU B O 1
ATOM 2587 N N . PHE B 1 103 ? -3.305 -3.096 -7.176 1 96.75 103 PHE B N 1
ATOM 2588 C CA . PHE B 1 103 ? -3.871 -4.414 -7.438 1 96.75 103 PHE B CA 1
ATOM 2589 C C . PHE B 1 103 ? -4.863 -4.801 -6.348 1 96.75 103 PHE B C 1
ATOM 2591 O O . PHE B 1 103 ? -6.02 -5.125 -6.637 1 96.75 103 PHE B O 1
ATOM 2598 N N . ILE B 1 104 ? -4.52 -4.625 -5.062 1 95.81 104 ILE B N 1
ATOM 2599 C CA . ILE B 1 104 ? -5.309 -5.273 -4.02 1 95.81 104 ILE B CA 1
ATOM 2600 C C . ILE B 1 104 ? -6.484 -4.379 -3.629 1 95.81 104 ILE B C 1
ATOM 2602 O O . ILE B 1 104 ? -7.48 -4.859 -3.082 1 95.81 104 ILE B O 1
ATOM 2606 N N . TYR B 1 105 ? -6.5 -3.102 -3.945 1 93.75 105 TYR B N 1
ATOM 2607 C CA . TYR B 1 105 ? -7.59 -2.221 -3.535 1 93.75 105 TYR B CA 1
ATOM 2608 C C . TYR B 1 105 ? -8.5 -1.892 -4.715 1 93.75 105 TYR B C 1
ATOM 2610 O O . TYR B 1 105 ? -9.469 -1.149 -4.566 1 93.75 105 TYR B O 1
ATOM 2618 N N . SER B 1 106 ? -8.195 -2.457 -5.82 1 93.5 106 SER B N 1
ATOM 2619 C CA . SER B 1 106 ? -8.961 -2.076 -7.004 1 93.5 106 SER B CA 1
ATOM 2620 C C . SER B 1 106 ? -9.906 -3.193 -7.434 1 93.5 106 SER B C 1
ATOM 2622 O O . SER B 1 106 ? -9.641 -4.371 -7.184 1 93.5 106 SER B O 1
ATOM 2624 N N . GLU B 1 107 ? -10.961 -2.766 -8.117 1 92.75 107 GLU B N 1
ATOM 2625 C CA . GLU B 1 107 ? -11.836 -3.746 -8.75 1 92.75 107 GLU B CA 1
ATOM 2626 C C . GLU B 1 107 ? -11.102 -4.516 -9.844 1 92.75 107 GLU B C 1
ATOM 2628 O O . GLU B 1 107 ? -11.375 -5.695 -10.07 1 92.75 107 GLU B O 1
ATOM 2633 N N . ALA B 1 108 ? -10.219 -3.811 -10.477 1 95.44 108 ALA B N 1
ATOM 2634 C CA . ALA B 1 108 ? -9.43 -4.434 -11.531 1 95.44 108 ALA B CA 1
ATOM 2635 C C . ALA B 1 108 ? -8.617 -5.609 -10.984 1 95.44 108 ALA B C 1
ATOM 2637 O O . ALA B 1 108 ? -8.562 -6.672 -11.609 1 95.44 108 ALA B O 1
ATOM 2638 N N . GLY B 1 109 ? -7.961 -5.418 -9.836 1 95.75 109 GLY B N 1
ATOM 2639 C CA . GLY B 1 109 ? -7.223 -6.508 -9.219 1 95.75 109 GLY B CA 1
ATOM 2640 C C . GLY B 1 109 ? -8.102 -7.695 -8.867 1 95.75 109 GLY B C 1
ATOM 2641 O O . GLY B 1 109 ? -7.73 -8.844 -9.133 1 95.75 109 GLY B O 1
ATOM 2642 N N . ARG B 1 110 ? -9.273 -7.469 -8.375 1 93.75 110 ARG B N 1
ATOM 2643 C CA . ARG B 1 110 ? -10.211 -8.531 -8.031 1 93.75 110 ARG B CA 1
ATOM 2644 C C . ARG B 1 110 ? -10.664 -9.281 -9.281 1 93.75 110 ARG B C 1
ATOM 2646 O O . ARG B 1 110 ? -10.82 -10.508 -9.25 1 93.75 110 ARG B O 1
ATOM 2653 N N . LYS B 1 111 ? -10.914 -8.516 -10.281 1 96.12 111 LYS B N 1
ATOM 2654 C CA . LYS B 1 111 ? -11.305 -9.133 -11.547 1 96.12 111 LYS B CA 1
ATOM 2655 C C . LYS B 1 111 ? -10.211 -10.062 -12.062 1 96.12 111 LYS B C 1
ATOM 2657 O O . LYS B 1 111 ? -10.5 -11.172 -12.516 1 96.12 111 LYS B O 1
ATOM 2662 N N . PHE B 1 112 ? -8.969 -9.633 -12.016 1 97.81 112 PHE B N 1
ATOM 2663 C CA . PHE B 1 112 ? -7.848 -10.484 -12.406 1 97.81 112 PHE B CA 1
ATOM 2664 C C . PHE B 1 112 ? -7.867 -11.797 -11.625 1 97.81 112 PHE B C 1
ATOM 2666 O O . PHE B 1 112 ? -7.777 -12.875 -12.219 1 97.81 112 PHE B O 1
ATOM 2673 N N . VAL B 1 113 ? -8.031 -11.664 -10.328 1 97.5 113 VAL B N 1
ATOM 2674 C CA . VAL B 1 113 ? -7.984 -12.852 -9.484 1 97.5 113 VAL B CA 1
ATOM 2675 C C . VAL B 1 113 ? -9.148 -13.781 -9.836 1 97.5 113 VAL B C 1
ATOM 2677 O O . VAL B 1 113 ? -8.953 -14.992 -9.992 1 97.5 113 VAL B O 1
ATOM 2680 N N . ARG B 1 114 ? -10.312 -13.219 -10.023 1 96.25 114 ARG B N 1
ATOM 2681 C CA . ARG B 1 114 ? -11.5 -14.016 -10.336 1 96.25 114 ARG B CA 1
ATOM 2682 C C . ARG B 1 114 ? -11.336 -14.727 -11.68 1 96.25 114 ARG B C 1
ATOM 2684 O O . ARG B 1 114 ? -11.656 -15.906 -11.797 1 96.25 114 ARG B O 1
ATOM 2691 N N . GLU B 1 115 ? -10.844 -14.055 -12.641 1 97.75 115 GLU B N 1
ATOM 2692 C CA . GLU B 1 115 ? -10.82 -14.57 -14.008 1 97.75 115 GLU B CA 1
ATOM 2693 C C . GLU B 1 115 ? -9.625 -15.492 -14.219 1 97.75 115 GLU B C 1
ATOM 2695 O O . GLU B 1 115 ? -9.68 -16.406 -15.047 1 97.75 115 GLU B O 1
ATOM 2700 N N . LEU B 1 116 ? -8.57 -15.297 -13.461 1 98.44 116 LEU B N 1
ATOM 2701 C CA . LEU B 1 116 ? -7.332 -16.016 -13.727 1 98.44 116 LEU B CA 1
ATOM 2702 C C . LEU B 1 116 ? -7.168 -17.188 -12.758 1 98.44 116 LEU B C 1
ATOM 2704 O O . LEU B 1 116 ? -6.328 -18.062 -12.977 1 98.44 116 LEU B O 1
ATOM 2708 N N . SER B 1 117 ? -7.98 -17.172 -11.727 1 97.19 117 SER B N 1
ATOM 2709 C CA . SER B 1 117 ? -7.918 -18.266 -10.773 1 97.19 117 SER B CA 1
ATOM 2710 C C . SER B 1 117 ? -8.484 -19.547 -11.367 1 97.19 117 SER B C 1
ATOM 2712 O O . SER B 1 117 ? -9.352 -19.5 -12.25 1 97.19 117 SER B O 1
ATOM 2714 N N . GLY B 1 118 ? -7.906 -20.672 -10.953 1 94.56 118 GLY B N 1
ATOM 2715 C CA . GLY B 1 118 ? -8.375 -21.984 -11.359 1 94.56 118 GLY B CA 1
ATOM 2716 C C . GLY B 1 118 ? -8.773 -22.875 -10.188 1 94.56 118 GLY B C 1
ATOM 2717 O O . GLY B 1 118 ? -9.383 -22.406 -9.227 1 94.56 118 GLY B O 1
ATOM 2718 N N . SER B 1 119 ? -8.5 -24.172 -10.391 1 90.5 119 SER B N 1
ATOM 2719 C CA . SER B 1 119 ? -8.891 -25.125 -9.352 1 90.5 119 SER B CA 1
ATOM 2720 C C . SER B 1 119 ? -8.172 -24.828 -8.039 1 90.5 119 SER B C 1
ATOM 2722 O O . SER B 1 119 ? -8.758 -24.984 -6.961 1 90.5 119 SER B O 1
ATOM 2724 N N . PHE B 1 120 ? -6.93 -24.469 -8.117 1 94.12 120 PHE B N 1
ATOM 2725 C CA . PHE B 1 120 ? -6.215 -24.016 -6.93 1 94.12 120 PHE B CA 1
ATOM 2726 C C . PHE B 1 120 ? -5.355 -22.797 -7.246 1 94.12 120 PHE B C 1
ATOM 2728 O O . PHE B 1 120 ? -4.473 -22.859 -8.102 1 94.12 120 PHE B O 1
ATOM 2735 N N . SER B 1 121 ? -5.723 -21.766 -6.66 1 96.62 121 SER B N 1
ATOM 2736 C CA . SER B 1 121 ? -4.988 -20.5 -6.762 1 96.62 121 SER B CA 1
ATOM 2737 C C . SER B 1 121 ? -4.574 -20 -5.387 1 96.62 121 SER B C 1
ATOM 2739 O O . SER B 1 121 ? -5.309 -20.156 -4.41 1 96.62 121 SER B O 1
ATOM 2741 N N . CYS B 1 122 ? -3.387 -19.422 -5.293 1 95.75 122 CYS B N 1
ATOM 2742 C CA . CYS B 1 122 ? -2.896 -18.859 -4.043 1 95.75 122 CYS B CA 1
ATOM 2743 C C . CYS B 1 122 ? -2.111 -17.578 -4.301 1 95.75 122 CYS B C 1
ATOM 2745 O O . CYS B 1 122 ? -1.831 -17.234 -5.453 1 95.75 122 CYS B O 1
ATOM 2747 N N . SER B 1 123 ? -1.925 -16.875 -3.268 1 95.94 123 SER B N 1
ATOM 2748 C CA . SER B 1 123 ? 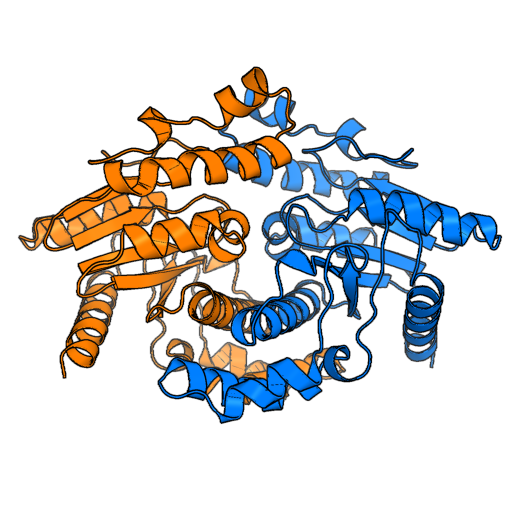-1.102 -15.664 -3.35 1 95.94 123 SER B CA 1
ATOM 2749 C C . SER B 1 123 ? 0.23 -15.859 -2.631 1 95.94 123 SER B C 1
ATOM 2751 O O . SER B 1 123 ? 0.293 -16.531 -1.599 1 95.94 123 SER B O 1
ATOM 2753 N N . LEU B 1 124 ? 1.244 -15.391 -3.213 1 97.31 124 LEU B N 1
ATOM 2754 C CA . LEU B 1 124 ? 2.559 -15.297 -2.59 1 97.31 124 LEU B CA 1
ATOM 2755 C C . LEU B 1 124 ? 2.943 -13.836 -2.357 1 97.31 124 LEU B C 1
ATOM 2757 O O . LEU B 1 124 ? 3.176 -13.094 -3.312 1 97.31 124 LEU B O 1
ATOM 2761 N N . PHE B 1 125 ? 2.959 -13.508 -1.1 1 97.06 125 PHE B N 1
ATOM 2762 C CA . PHE B 1 125 ? 3.301 -12.141 -0.721 1 97.06 125 PHE B CA 1
ATOM 2763 C C . PHE B 1 125 ? 4.789 -12.016 -0.414 1 97.06 125 PHE B C 1
ATOM 2765 O O . PHE B 1 125 ? 5.281 -12.617 0.544 1 97.06 125 PHE B O 1
ATOM 2772 N N . LEU B 1 126 ? 5.48 -11.219 -1.268 1 98 126 LEU B N 1
ATOM 2773 C CA . LEU B 1 126 ? 6.918 -11.023 -1.108 1 98 126 LEU B CA 1
ATOM 2774 C C . LEU B 1 126 ? 7.211 -9.797 -0.249 1 98 126 LEU B C 1
ATOM 2776 O O . LEU B 1 126 ? 6.688 -8.711 -0.514 1 98 126 LEU B O 1
ATOM 2780 N N . VAL B 1 127 ? 8.055 -10.016 0.743 1 97 127 VAL B N 1
ATOM 2781 C CA . VAL B 1 127 ? 8.5 -8.938 1.617 1 97 127 VAL B CA 1
ATOM 2782 C C . VAL B 1 127 ? 10.008 -8.75 1.479 1 97 127 VAL B C 1
ATOM 2784 O O . VAL B 1 127 ? 10.781 -9.68 1.71 1 97 127 VAL B O 1
ATOM 2787 N N . ASP B 1 128 ? 10.414 -7.543 1.117 1 96.94 128 ASP B N 1
ATOM 2788 C CA . ASP B 1 128 ? 11.828 -7.195 1.033 1 96.94 128 ASP B CA 1
ATOM 2789 C C . ASP B 1 128 ? 12.461 -7.133 2.42 1 96.94 128 ASP B C 1
ATOM 2791 O O . ASP B 1 128 ? 12.141 -6.254 3.221 1 96.94 128 ASP B O 1
ATOM 2795 N N . LEU B 1 129 ? 13.445 -7.977 2.674 1 97 129 LEU B N 1
ATOM 2796 C CA . LEU B 1 129 ? 14.055 -8.094 3.994 1 97 129 LEU B CA 1
ATOM 2797 C C . LEU B 1 129 ? 14.758 -6.797 4.387 1 97 129 LEU B C 1
ATOM 2799 O O . LEU B 1 129 ? 14.906 -6.504 5.574 1 97 129 LEU B O 1
ATOM 2803 N N . THR B 1 130 ? 15.156 -6.02 3.414 1 95.69 130 THR B N 1
ATOM 2804 C CA . THR B 1 130 ? 15.875 -4.789 3.723 1 95.69 130 THR B CA 1
ATOM 2805 C C . THR B 1 130 ? 14.938 -3.75 4.328 1 95.69 130 THR B C 1
ATOM 2807 O O . THR B 1 130 ? 15.391 -2.752 4.895 1 95.69 130 THR B O 1
ATOM 2810 N N . THR B 1 131 ? 13.648 -3.998 4.27 1 94.19 131 THR B N 1
ATOM 2811 C CA . THR B 1 131 ? 12.68 -3.055 4.812 1 94.19 131 THR B CA 1
ATOM 2812 C C . THR B 1 131 ? 12.195 -3.508 6.188 1 94.19 131 THR B C 1
ATOM 2814 O O . THR B 1 131 ? 11.383 -2.832 6.82 1 94.19 131 THR B O 1
ATOM 2817 N N . VAL B 1 132 ? 12.586 -4.688 6.668 1 94.88 132 VAL B N 1
ATOM 2818 C CA . VAL B 1 132 ? 12.203 -5.238 7.961 1 94.88 132 VAL B CA 1
ATOM 2819 C C . VAL B 1 132 ? 13.367 -5.125 8.945 1 94.88 132 VAL B C 1
ATOM 2821 O O . VAL B 1 132 ? 14.172 -6.047 9.07 1 94.88 132 VAL B O 1
ATOM 2824 N N . THR B 1 133 ? 13.453 -4.02 9.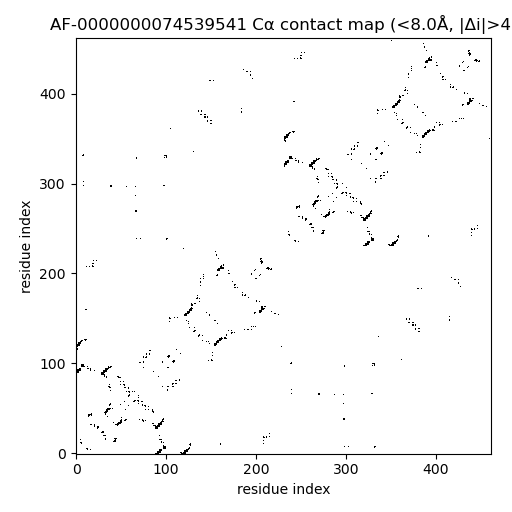719 1 93.25 133 THR B N 1
ATOM 2825 C CA . THR B 1 133 ? 14.648 -3.719 10.484 1 93.25 133 THR B CA 1
ATOM 2826 C C . THR B 1 133 ? 14.32 -3.576 11.969 1 93.25 133 THR B C 1
ATOM 2828 O O . THR B 1 133 ? 15.219 -3.518 12.812 1 93.25 133 THR B O 1
ATOM 2831 N N . ASP B 1 134 ? 13.094 -3.512 12.352 1 93.56 134 ASP B N 1
ATOM 2832 C CA . ASP B 1 134 ? 12.648 -3.328 13.727 1 93.56 134 ASP B CA 1
ATOM 2833 C C . ASP B 1 134 ? 11.25 -3.92 13.938 1 93.56 134 ASP B C 1
ATOM 2835 O O . ASP B 1 134 ? 10.633 -4.41 12.992 1 93.56 134 ASP B O 1
ATOM 2839 N N . PRO B 1 135 ? 10.789 -3.996 15.125 1 91.44 135 PRO B N 1
ATOM 2840 C CA . PRO B 1 135 ? 9.477 -4.59 15.398 1 91.44 135 PRO B CA 1
ATOM 2841 C C . PRO B 1 135 ? 8.352 -3.918 14.617 1 91.44 135 PRO B C 1
ATOM 2843 O O . PRO B 1 135 ? 7.441 -4.598 14.125 1 91.44 135 PRO B O 1
ATOM 2846 N N . GLU B 1 136 ? 8.398 -2.584 14.477 1 92.31 136 GLU B N 1
ATOM 2847 C CA . GLU B 1 136 ? 7.375 -1.844 13.742 1 92.31 136 GLU B CA 1
ATOM 2848 C C . GLU B 1 136 ? 7.277 -2.311 12.297 1 92.31 136 GLU B C 1
ATOM 2850 O O . GLU B 1 136 ? 6.184 -2.551 11.789 1 92.31 136 GLU B O 1
ATOM 2855 N N . SER B 1 137 ? 8.477 -2.43 11.672 1 94.06 137 SER B N 1
ATOM 2856 C CA . SER B 1 137 ? 8.5 -2.84 10.273 1 94.06 137 SER B CA 1
ATOM 2857 C C . SER B 1 137 ? 8.086 -4.301 10.117 1 94.06 137 SER B C 1
ATOM 2859 O O . SER B 1 137 ? 7.441 -4.668 9.133 1 94.06 137 SER B O 1
ATOM 2861 N N . LEU B 1 138 ? 8.453 -5.16 11.062 1 92.94 138 LEU B N 1
ATOM 2862 C CA . LEU B 1 138 ? 8.031 -6.555 11.016 1 92.94 138 LEU B CA 1
ATOM 2863 C C . LEU B 1 138 ? 6.52 -6.672 11.164 1 92.94 138 LEU B C 1
ATOM 2865 O O . LEU B 1 138 ? 5.867 -7.355 10.375 1 92.94 138 LEU B O 1
ATOM 2869 N N . LEU B 1 139 ? 5.969 -6 12.133 1 91.69 139 LEU B N 1
ATOM 2870 C CA . LEU B 1 139 ? 4.527 -6.031 12.352 1 91.69 139 LEU B CA 1
ATOM 2871 C C . LEU B 1 139 ? 3.781 -5.465 11.148 1 91.69 139 LEU B C 1
ATOM 2873 O O . LEU B 1 139 ? 2.715 -5.965 10.781 1 91.69 139 LEU B O 1
ATOM 2877 N N . SER B 1 140 ? 4.344 -4.41 10.57 1 92.88 140 SER B N 1
ATOM 2878 C CA . SER B 1 140 ? 3.748 -3.84 9.367 1 92.88 140 SER B CA 1
ATOM 2879 C C . SER B 1 140 ? 3.701 -4.863 8.242 1 92.88 140 SER B C 1
ATOM 2881 O O . SER B 1 140 ? 2.699 -4.965 7.527 1 92.88 140 SER B O 1
ATOM 2883 N N . ALA B 1 141 ? 4.773 -5.586 8.078 1 92.94 141 ALA B N 1
ATOM 2884 C CA . ALA B 1 141 ? 4.816 -6.617 7.043 1 92.94 141 ALA B CA 1
ATOM 2885 C C . ALA B 1 141 ? 3.766 -7.695 7.293 1 92.94 141 ALA B C 1
ATOM 2887 O O . ALA B 1 141 ? 3.1 -8.148 6.363 1 92.94 141 ALA B O 1
ATOM 2888 N N . ILE B 1 142 ? 3.607 -8.062 8.5 1 90.94 142 ILE B N 1
ATOM 2889 C CA . ILE B 1 142 ? 2.639 -9.086 8.875 1 90.94 142 ILE B CA 1
ATOM 2890 C C . ILE B 1 142 ? 1.223 -8.578 8.609 1 90.94 142 ILE B C 1
ATOM 2892 O O . ILE B 1 142 ? 0.395 -9.305 8.047 1 90.94 142 ILE B O 1
ATOM 2896 N N . MET B 1 143 ? 0.954 -7.371 8.969 1 91.38 143 MET B N 1
ATOM 2897 C CA . MET B 1 143 ? -0.365 -6.793 8.727 1 91.38 143 MET B CA 1
ATOM 2898 C C . MET B 1 143 ? -0.644 -6.676 7.23 1 91.38 143 MET B C 1
ATOM 2900 O O . MET B 1 143 ? -1.784 -6.844 6.793 1 91.38 143 MET B O 1
ATOM 2904 N N . GLN B 1 144 ? 0.378 -6.352 6.566 1 93.25 144 GLN B N 1
ATOM 2905 C CA . GLN B 1 144 ? 0.218 -6.281 5.117 1 93.25 144 GLN B CA 1
ATOM 2906 C C . GLN B 1 144 ? -0.158 -7.641 4.539 1 93.25 144 GLN B C 1
ATOM 2908 O O . GLN B 1 144 ? -0.966 -7.727 3.611 1 93.25 144 GLN B O 1
ATOM 2913 N N . ASP B 1 145 ? 0.46 -8.656 5.059 1 91.56 145 ASP B N 1
ATOM 2914 C CA . ASP B 1 145 ? 0.112 -10.016 4.652 1 91.56 145 ASP B CA 1
ATOM 2915 C C . ASP B 1 145 ? -1.363 -10.305 4.918 1 91.56 145 ASP B C 1
ATOM 2917 O O . ASP B 1 145 ? -2.037 -10.922 4.094 1 91.56 145 ASP B O 1
ATOM 2921 N N . VAL B 1 146 ? -1.871 -9.922 6 1 89.56 146 VAL B N 1
ATOM 2922 C CA . VAL B 1 146 ? -3.271 -10.102 6.367 1 89.56 146 VAL B CA 1
ATOM 2923 C C . VAL B 1 146 ? 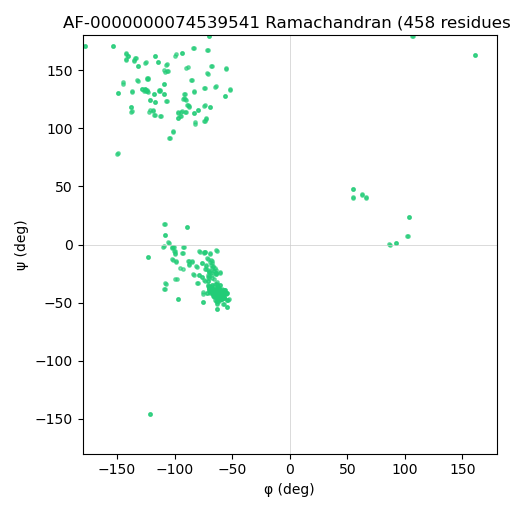-4.164 -9.336 5.391 1 89.56 146 VAL B C 1
ATOM 2925 O O . VAL B 1 146 ? -5.191 -9.859 4.945 1 89.56 146 VAL B O 1
ATOM 2928 N N . ILE B 1 147 ? -3.773 -8.125 5.059 1 92.75 147 ILE B N 1
ATOM 2929 C CA . ILE B 1 147 ? -4.539 -7.305 4.129 1 92.75 147 ILE B CA 1
ATOM 2930 C C . ILE B 1 147 ? -4.625 -8.008 2.775 1 92.75 147 ILE B C 1
ATOM 2932 O O . ILE B 1 147 ? -5.703 -8.086 2.178 1 92.75 147 ILE B O 1
ATOM 2936 N N . VAL B 1 148 ? -3.514 -8.531 2.35 1 93.56 148 VAL B N 1
ATOM 2937 C CA . VAL B 1 148 ? -3.477 -9.234 1.072 1 93.56 148 VAL B CA 1
ATOM 2938 C C . VAL B 1 148 ? -4.453 -10.406 1.103 1 93.56 148 VAL B C 1
ATOM 2940 O O . VAL B 1 148 ? -5.238 -10.594 0.171 1 93.56 148 VAL B O 1
ATOM 2943 N N . SER B 1 149 ? -4.418 -11.172 2.156 1 89.75 149 SER B N 1
ATOM 2944 C CA . SER B 1 149 ? -5.297 -12.328 2.299 1 89.75 149 SER B CA 1
ATOM 2945 C C . SER B 1 149 ? -6.766 -11.914 2.293 1 89.75 149 SER B C 1
ATOM 2947 O O . SER B 1 149 ? -7.59 -12.547 1.634 1 89.75 149 SER B O 1
ATOM 2949 N N . LEU B 1 150 ? -7.105 -10.867 2.973 1 89.88 150 LEU B N 1
ATOM 2950 C CA . LEU B 1 150 ? -8.484 -10.391 3.072 1 89.88 150 LEU B CA 1
ATOM 2951 C C . LEU B 1 150 ? -8.977 -9.883 1.723 1 89.88 150 LEU B C 1
ATOM 2953 O O . LEU B 1 150 ? -10.117 -10.141 1.338 1 89.88 150 LEU B O 1
ATOM 2957 N N . ARG B 1 151 ? -8.086 -9.219 1.023 1 93.12 151 ARG B N 1
ATOM 2958 C CA . ARG B 1 151 ? -8.508 -8.508 -0.176 1 93.12 151 ARG B CA 1
ATOM 2959 C C . ARG B 1 151 ? -8.641 -9.453 -1.362 1 93.12 151 ARG B C 1
ATOM 2961 O O . ARG B 1 151 ? -9.484 -9.25 -2.234 1 93.12 151 ARG B O 1
ATOM 2968 N N . LEU B 1 152 ? -7.805 -10.461 -1.394 1 93.56 152 LEU B N 1
ATOM 2969 C CA . LEU B 1 152 ? -7.816 -11.336 -2.559 1 93.56 152 LEU B CA 1
ATOM 2970 C C . LEU B 1 152 ? -8.625 -12.602 -2.281 1 93.56 152 LEU B C 1
ATOM 2972 O O . LEU B 1 152 ? -8.977 -13.336 -3.207 1 93.56 152 LEU B O 1
ATOM 2976 N N . SER B 1 153 ? -8.922 -12.875 -1.041 1 89.31 153 SER B N 1
ATOM 2977 C CA . SER B 1 153 ? -9.656 -14.07 -0.639 1 89.31 153 SER B CA 1
ATOM 2978 C C . SER B 1 153 ? -8.977 -15.336 -1.154 1 89.31 153 SER B C 1
ATOM 2980 O O . SER B 1 153 ? -9.633 -16.219 -1.702 1 89.31 153 SER B O 1
ATOM 2982 N N . LEU B 1 154 ? -7.66 -15.359 -1.092 1 90.38 154 LEU B N 1
ATOM 2983 C CA . LEU B 1 154 ? -6.836 -16.5 -1.474 1 90.38 154 LEU B CA 1
ATOM 2984 C C . LEU B 1 154 ? -5.941 -16.938 -0.317 1 90.38 154 LEU B C 1
ATOM 2986 O O . LEU B 1 154 ? -5.48 -16.109 0.466 1 90.38 154 LEU B O 1
ATOM 2990 N N . PRO B 1 155 ? -5.766 -18.297 -0.223 1 88.38 155 PRO B N 1
ATOM 2991 C CA . PRO B 1 155 ? -4.672 -18.688 0.669 1 88.38 155 PRO B CA 1
ATOM 2992 C C . PRO B 1 155 ? -3.363 -17.969 0.348 1 88.38 155 PRO B C 1
ATOM 2994 O O . PRO B 1 155 ? -2.984 -17.859 -0.821 1 88.38 155 PRO B O 1
ATOM 2997 N N . THR B 1 156 ? -2.734 -17.453 1.383 1 91.5 156 THR B N 1
ATOM 2998 C CA . THR B 1 156 ? -1.575 -16.609 1.144 1 91.5 156 THR B CA 1
ATOM 2999 C C . THR B 1 156 ? -0.365 -17.109 1.926 1 91.5 156 THR B C 1
ATOM 3001 O O . THR B 1 156 ? -0.477 -17.438 3.107 1 91.5 156 THR B O 1
ATOM 3004 N N . LEU B 1 157 ? 0.756 -17.188 1.237 1 92.44 157 LEU B N 1
ATOM 3005 C CA . LEU B 1 157 ? 2.064 -17.422 1.835 1 92.44 157 LEU B CA 1
ATOM 3006 C C . LEU B 1 157 ? 2.93 -16.172 1.781 1 92.44 157 LEU B C 1
ATOM 3008 O O . LEU B 1 157 ? 2.797 -15.359 0.862 1 92.44 157 LEU B O 1
ATOM 3012 N N . THR B 1 158 ? 3.766 -16.078 2.732 1 94.88 158 THR B N 1
ATOM 3013 C CA . THR B 1 158 ? 4.711 -14.969 2.748 1 94.88 158 THR B CA 1
ATOM 3014 C C . THR B 1 158 ? 6.137 -15.469 2.564 1 94.88 158 THR B C 1
ATOM 3016 O O . THR B 1 158 ? 6.527 -16.469 3.154 1 94.88 158 THR B O 1
ATOM 3019 N N . ALA B 1 159 ? 6.883 -14.844 1.71 1 96.81 159 ALA B N 1
ATOM 3020 C CA . ALA B 1 159 ? 8.312 -15.094 1.569 1 96.81 159 ALA B CA 1
ATOM 3021 C C . ALA B 1 159 ? 9.117 -13.805 1.699 1 96.81 159 ALA B C 1
ATOM 3023 O O . ALA B 1 159 ? 8.75 -12.781 1.117 1 96.81 159 ALA B O 1
ATOM 3024 N N . PHE B 1 160 ? 10.18 -13.867 2.477 1 97.31 160 PHE B N 1
ATOM 3025 C CA . PHE B 1 160 ? 11.109 -12.75 2.615 1 97.31 160 PHE B CA 1
ATOM 3026 C C . PHE B 1 160 ? 12.188 -12.805 1.54 1 97.31 160 PHE B C 1
ATOM 3028 O O . PHE B 1 160 ? 12.945 -13.773 1.466 1 97.31 160 PHE B O 1
ATOM 3035 N N . THR B 1 161 ? 12.227 -11.781 0.726 1 98.25 161 THR B N 1
ATOM 3036 C CA . THR B 1 161 ? 13.195 -11.75 -0.366 1 98.25 161 THR B CA 1
ATOM 3037 C C . THR B 1 161 ? 14.469 -11.023 0.057 1 98.25 161 THR B C 1
ATOM 3039 O O . THR B 1 161 ? 14.492 -10.359 1.099 1 98.25 161 THR B O 1
ATOM 3042 N N . LYS B 1 162 ? 15.57 -11.172 -0.72 1 97.94 162 LYS B N 1
ATOM 3043 C CA . LYS B 1 162 ? 16.875 -10.531 -0.561 1 97.94 162 LYS B CA 1
ATOM 3044 C C . LYS B 1 162 ? 17.562 -11 0.716 1 97.94 162 LYS B C 1
ATOM 3046 O O . LYS B 1 162 ? 18.172 -10.203 1.425 1 97.94 162 LYS B O 1
ATOM 3051 N N . SER B 1 163 ? 17.422 -12.273 0.937 1 97.81 163 SER B N 1
ATOM 3052 C CA . SER B 1 163 ? 18.031 -12.875 2.115 1 97.81 163 SER B CA 1
ATOM 3053 C C . SER B 1 163 ? 19.562 -12.898 1.991 1 97.81 163 SER B C 1
ATOM 3055 O O . SER B 1 163 ? 20.266 -13.148 2.971 1 97.81 163 SER B O 1
ATOM 3057 N N . ASP B 1 164 ? 20.078 -12.531 0.811 1 97.75 164 ASP B N 1
ATOM 3058 C CA . ASP B 1 164 ? 21.516 -12.414 0.609 1 97.75 164 ASP B CA 1
ATOM 3059 C C . ASP B 1 164 ? 22.031 -11.07 1.131 1 97.75 164 ASP B C 1
ATOM 3061 O O . ASP B 1 164 ? 23.234 -10.906 1.36 1 97.75 164 ASP B O 1
ATOM 3065 N N . VAL B 1 165 ? 21.188 -10.133 1.304 1 96.56 165 VAL B N 1
ATOM 3066 C CA . VAL B 1 165 ? 21.578 -8.773 1.678 1 96.56 165 VAL B CA 1
ATOM 3067 C C . VAL B 1 165 ? 21.203 -8.508 3.133 1 96.56 165 VAL B C 1
ATOM 3069 O O . VAL B 1 165 ? 21.875 -7.754 3.83 1 96.56 165 VAL B O 1
ATOM 3072 N N . ALA B 1 166 ? 20.094 -9.102 3.572 1 96.31 166 ALA B N 1
ATOM 3073 C CA . ALA B 1 166 ? 19.578 -8.836 4.914 1 96.31 166 ALA B CA 1
ATOM 3074 C C . ALA B 1 166 ? 19 -10.109 5.535 1 96.31 166 ALA B C 1
ATOM 3076 O O . ALA B 1 166 ? 18.75 -11.086 4.836 1 96.31 166 ALA B O 1
ATOM 3077 N N . ASP B 1 167 ? 18.922 -10.086 6.82 1 94.69 167 ASP B N 1
ATOM 3078 C CA . ASP B 1 167 ? 18.312 -11.18 7.57 1 94.69 167 ASP B CA 1
ATOM 3079 C C . ASP B 1 167 ? 17.375 -10.648 8.656 1 94.69 167 ASP B C 1
ATOM 3081 O O . ASP B 1 167 ? 17.406 -9.453 8.969 1 94.69 167 ASP B O 1
ATOM 3085 N N . VAL B 1 168 ? 16.469 -11.523 9.055 1 92.44 168 VAL B N 1
ATOM 3086 C CA . VAL B 1 168 ? 15.539 -11.133 10.109 1 92.44 168 VAL B CA 1
ATOM 3087 C C . VAL B 1 168 ? 15.375 -12.281 11.102 1 92.44 168 VAL B C 1
ATOM 3089 O O . VAL B 1 168 ? 15.305 -13.445 10.711 1 92.44 168 VAL B O 1
ATOM 3092 N N . ASP B 1 169 ? 15.477 -11.961 12.297 1 92.44 169 ASP B N 1
ATOM 3093 C CA . ASP B 1 169 ? 15.07 -12.867 13.367 1 92.44 169 ASP B CA 1
ATOM 3094 C C . ASP B 1 169 ? 13.703 -12.469 13.922 1 92.44 169 ASP B C 1
ATOM 3096 O O . ASP B 1 169 ? 13.609 -11.641 14.828 1 92.44 169 ASP B O 1
ATOM 3100 N N . VAL B 1 170 ? 12.719 -13.133 13.43 1 89.62 170 VAL B N 1
ATOM 3101 C CA . VAL B 1 170 ? 11.328 -12.789 13.719 1 89.62 170 VAL B CA 1
ATOM 3102 C C . VAL B 1 170 ? 11.078 -12.867 15.227 1 89.62 170 VAL B C 1
ATOM 3104 O O . VAL B 1 170 ? 10.5 -11.953 15.812 1 89.62 170 VAL B O 1
ATOM 3107 N N . ARG B 1 171 ? 11.578 -13.891 15.914 1 87.06 171 ARG B N 1
ATOM 3108 C CA . ARG B 1 171 ? 11.359 -14.094 17.344 1 87.06 171 ARG B CA 1
ATOM 3109 C C . ARG B 1 171 ? 12.047 -13.008 18.156 1 87.06 171 ARG B C 1
ATOM 3111 O O . ARG B 1 171 ? 11.484 -12.508 19.141 1 87.06 171 ARG B O 1
ATOM 3118 N N . SER B 1 172 ? 13.164 -12.742 17.719 1 90.94 172 SER B N 1
ATOM 3119 C CA . SER B 1 172 ? 13.914 -11.711 18.438 1 90.94 172 SER B CA 1
ATOM 3120 C C . SER B 1 172 ? 13.234 -10.352 18.328 1 90.94 172 SER B C 1
ATOM 3122 O O . SER B 1 172 ? 13.125 -9.625 19.312 1 90.94 172 SER B O 1
ATOM 3124 N N . LEU B 1 173 ? 12.773 -9.961 17.125 1 91 173 LEU B N 1
ATOM 3125 C CA . LEU B 1 173 ? 12.117 -8.68 16.922 1 91 173 LEU B CA 1
ATOM 3126 C C . LEU B 1 173 ? 10.82 -8.594 17.719 1 91 173 LEU B C 1
ATOM 3128 O O . LEU B 1 173 ? 10.523 -7.562 18.328 1 91 173 LEU B O 1
ATOM 3132 N N . LEU B 1 174 ? 10.125 -9.672 17.75 1 88.5 174 LEU B N 1
ATOM 3133 C CA . LEU B 1 174 ? 8.875 -9.695 18.5 1 88.5 174 LEU B CA 1
ATOM 3134 C C . LEU B 1 174 ? 9.141 -9.586 20 1 88.5 174 LEU B C 1
ATOM 3136 O O . LEU B 1 174 ? 8.375 -8.953 20.719 1 88.5 174 LEU B O 1
ATOM 3140 N N . GLY B 1 175 ? 10.203 -10.188 20.453 1 88.19 175 GLY B N 1
ATOM 3141 C CA . GLY B 1 175 ? 10.578 -10.125 21.844 1 88.19 175 GLY B CA 1
ATOM 3142 C C . GLY B 1 175 ? 10.938 -8.727 22.312 1 88.19 175 GLY B C 1
ATOM 3143 O O . GLY B 1 175 ? 10.781 -8.391 23.484 1 88.19 175 GLY B O 1
ATOM 3144 N N . GLU B 1 176 ? 11.359 -7.895 21.375 1 91.75 176 GLU B N 1
ATOM 3145 C CA . GLU B 1 176 ? 11.758 -6.523 21.688 1 91.75 176 GLU B CA 1
ATOM 3146 C C . GLU B 1 176 ? 10.547 -5.68 22.078 1 91.75 176 GLU B C 1
ATOM 3148 O O . GLU B 1 176 ? 10.68 -4.656 22.75 1 91.75 176 GLU B O 1
ATOM 3153 N N . ILE B 1 177 ? 9.414 -6.062 21.656 1 89.81 177 ILE B N 1
ATOM 3154 C CA . ILE B 1 177 ? 8.203 -5.273 21.859 1 89.81 177 ILE B CA 1
ATOM 3155 C C . ILE B 1 177 ? 7.902 -5.145 23.344 1 89.81 177 ILE B C 1
ATOM 3157 O O . ILE B 1 177 ? 7.441 -4.098 23.812 1 89.81 177 ILE B O 1
ATOM 3161 N N . LYS B 1 178 ? 8.211 -6.156 24.125 1 86.44 178 LYS B N 1
ATOM 3162 C CA . LYS B 1 178 ? 7.914 -6.199 25.562 1 86.44 178 LYS B CA 1
ATOM 3163 C C . LYS B 1 178 ? 8.719 -5.148 26.312 1 86.44 178 LYS B C 1
ATOM 3165 O O . LYS B 1 178 ? 8.352 -4.75 27.422 1 86.44 178 LYS B O 1
ATOM 3170 N N . HIS B 1 179 ? 9.75 -4.68 25.688 1 88.62 179 HIS B N 1
ATOM 3171 C CA . HIS B 1 179 ? 10.633 -3.74 26.359 1 88.62 179 HIS B CA 1
ATOM 3172 C C . HIS B 1 179 ? 10.359 -2.307 25.922 1 88.62 179 HIS B C 1
ATOM 3174 O O . HIS B 1 179 ? 11 -1.37 26.406 1 88.62 179 HIS B O 1
ATOM 3180 N N . ARG B 1 180 ? 9.461 -2.174 25.047 1 85.94 180 ARG B N 1
ATOM 3181 C CA . ARG B 1 180 ? 9.141 -0.839 24.547 1 85.94 180 ARG B CA 1
ATOM 3182 C C . ARG B 1 180 ? 8.047 -0.191 25.391 1 85.94 180 ARG B C 1
ATOM 3184 O O . ARG B 1 180 ? 7.289 -0.883 26.078 1 85.94 180 ARG B O 1
ATOM 3191 N N . GLU B 1 181 ? 8.117 1.156 25.406 1 82.31 181 GLU B N 1
ATOM 3192 C CA . GLU B 1 181 ? 7.133 1.915 26.172 1 82.31 181 GLU B CA 1
ATOM 3193 C C . GLU B 1 181 ? 6.422 2.941 25.281 1 82.31 181 GLU B C 1
ATOM 3195 O O . GLU B 1 181 ? 6.891 3.258 24.188 1 82.31 181 GLU B O 1
ATOM 3200 N N . GLY B 1 182 ? 5.254 3.316 25.703 1 79.44 182 GLY B N 1
ATOM 3201 C CA . GLY B 1 182 ? 4.496 4.344 25.016 1 79.44 182 GLY B CA 1
ATOM 3202 C C . GLY B 1 182 ? 3.312 3.795 24.234 1 79.44 182 GLY B C 1
ATOM 3203 O O . GLY B 1 182 ? 3.037 2.594 24.281 1 79.44 182 GLY B O 1
ATOM 3204 N N . VAL B 1 183 ? 2.586 4.68 23.609 1 74.19 183 VAL B N 1
ATOM 3205 C CA . VAL B 1 183 ? 1.334 4.367 22.938 1 74.19 183 VAL B CA 1
ATOM 3206 C C . VAL B 1 183 ? 1.592 3.369 21.797 1 74.19 183 VAL B C 1
ATOM 3208 O O . VAL B 1 183 ? 0.843 2.404 21.641 1 74.19 183 VAL B O 1
ATOM 3211 N N . LEU B 1 184 ? 2.611 3.543 21.125 1 80.19 184 LEU B N 1
ATOM 3212 C CA . LEU B 1 184 ? 2.951 2.654 20.031 1 80.19 184 LEU B CA 1
ATOM 3213 C C . LEU B 1 184 ? 3.285 1.256 20.531 1 80.19 184 LEU B C 1
ATOM 3215 O O . LEU B 1 184 ? 2.939 0.259 19.906 1 80.19 184 LEU B O 1
ATOM 3219 N N . ALA B 1 185 ? 3.955 1.224 21.656 1 82.44 185 ALA B N 1
ATOM 3220 C CA . ALA B 1 185 ? 4.301 -0.061 22.266 1 82.44 185 ALA B CA 1
ATOM 3221 C C . ALA B 1 185 ? 3.047 -0.838 22.656 1 82.44 185 ALA B C 1
ATOM 3223 O O . ALA B 1 185 ? 2.982 -2.057 22.484 1 82.44 185 ALA B O 1
ATOM 3224 N N . GLU B 1 186 ? 2.117 -0.162 23.141 1 79.75 186 GLU B N 1
ATOM 3225 C CA . GLU B 1 186 ? 0.857 -0.795 23.516 1 79.75 186 GLU B CA 1
ATOM 3226 C C . GLU B 1 186 ? 0.142 -1.365 22.281 1 79.75 186 GLU B C 1
ATOM 3228 O O . GLU B 1 186 ? -0.384 -2.479 22.328 1 79.75 186 GLU B O 1
ATOM 3233 N N . LEU B 1 187 ? 0.158 -0.578 21.281 1 78.75 187 LEU B N 1
ATOM 3234 C CA . LEU B 1 187 ? -0.429 -1.04 20.031 1 78.75 187 LEU B CA 1
ATOM 3235 C C . LEU B 1 187 ? 0.267 -2.305 19.531 1 78.75 187 LEU B C 1
ATOM 3237 O O . LEU B 1 187 ? -0.393 -3.283 19.188 1 78.75 187 LEU B O 1
ATOM 3241 N N . MET B 1 188 ? 1.555 -2.348 19.625 1 86 188 MET B N 1
ATOM 3242 C CA . MET B 1 188 ? 2.336 -3.482 19.141 1 86 188 MET B CA 1
ATOM 3243 C C . MET B 1 188 ? 2.084 -4.723 19.984 1 86 188 MET B C 1
ATOM 3245 O O . MET B 1 188 ? 1.981 -5.832 19.469 1 86 188 MET B O 1
ATOM 3249 N N . GLU B 1 189 ? 1.967 -4.516 21.234 1 83.75 189 GLU B N 1
ATOM 3250 C CA . GLU B 1 189 ? 1.701 -5.633 22.125 1 83.75 189 GLU B CA 1
ATOM 3251 C C . GLU B 1 189 ? 0.374 -6.309 21.797 1 83.75 189 GLU B C 1
ATOM 3253 O O . GLU B 1 189 ? 0.265 -7.535 21.859 1 83.75 189 GLU B O 1
ATOM 3258 N N . LYS B 1 190 ? -0.544 -5.531 21.453 1 78.44 190 LYS B N 1
ATOM 3259 C CA . LYS B 1 190 ? -1.854 -6.066 21.094 1 78.44 190 LYS B CA 1
ATOM 3260 C C . LYS B 1 190 ? -1.8 -6.805 19.75 1 78.44 190 LYS B C 1
ATOM 3262 O O . LYS B 1 190 ? -2.496 -7.805 19.562 1 78.44 190 LYS B O 1
ATOM 3267 N N . LEU B 1 191 ? -0.936 -6.34 18.906 1 80.62 191 LEU B N 1
ATOM 3268 C CA . LEU B 1 191 ? -0.824 -6.938 17.578 1 80.62 191 LEU B CA 1
ATOM 3269 C C . LEU B 1 191 ? -0.136 -8.297 17.656 1 80.62 191 LEU B C 1
ATOM 3271 O O . LEU B 1 191 ? -0.436 -9.188 16.859 1 80.62 191 LEU B O 1
ATOM 3275 N N . VAL B 1 192 ? 0.755 -8.414 18.609 1 79.31 192 VAL B N 1
ATOM 3276 C CA . VAL B 1 192 ? 1.539 -9.633 18.719 1 79.31 192 VAL B CA 1
ATOM 3277 C C . VAL B 1 192 ? 0.609 -10.82 18.953 1 79.31 192 VAL B C 1
ATOM 3279 O O . VAL B 1 192 ? 0.847 -11.922 18.438 1 79.31 192 VAL B O 1
ATOM 3282 N N . ASP B 1 193 ? -0.422 -10.648 19.641 1 73.44 193 ASP B N 1
ATOM 3283 C CA . ASP B 1 193 ? -1.369 -11.719 19.922 1 73.44 193 ASP B CA 1
ATOM 3284 C C . ASP B 1 193 ? -2.08 -12.172 18.641 1 73.44 193 ASP B C 1
ATOM 3286 O O . ASP B 1 193 ? -2.498 -13.328 18.547 1 73.44 193 ASP B O 1
ATOM 3290 N N . PHE B 1 194 ? -2.016 -11.312 17.688 1 73 194 PHE B N 1
ATOM 3291 C CA . PHE B 1 194 ? -2.738 -11.586 16.453 1 73 194 PHE B CA 1
ATOM 3292 C C . PHE B 1 194 ? -1.825 -12.242 15.43 1 73 194 PHE B C 1
ATOM 3294 O O . PHE B 1 194 ? -2.291 -12.992 14.57 1 73 194 PHE B O 1
ATOM 3301 N N . ILE B 1 195 ? -0.608 -12.086 15.633 1 72.5 195 ILE B N 1
ATOM 3302 C CA . ILE B 1 195 ? 0.373 -12.5 14.641 1 72.5 195 ILE B CA 1
ATOM 3303 C C . ILE B 1 195 ? 0.444 -14.031 14.594 1 72.5 195 ILE B C 1
ATOM 3305 O O . ILE B 1 195 ? 0.784 -14.609 13.562 1 72.5 195 ILE B O 1
ATOM 3309 N N . GLU B 1 196 ? 0.112 -14.547 15.648 1 68.25 196 GLU B N 1
ATOM 3310 C CA . GLU B 1 196 ? 0.173 -16 15.703 1 68.25 196 GLU B CA 1
ATOM 3311 C C . GLU B 1 196 ? -0.799 -16.641 14.711 1 68.25 196 GLU B C 1
ATOM 3313 O O . GLU B 1 196 ? -0.717 -17.828 14.43 1 68.25 196 GLU B O 1
ATOM 3318 N N . LEU B 1 197 ? -1.539 -15.758 14.117 1 64.5 197 LEU B N 1
ATOM 3319 C CA . LEU B 1 197 ? -2.521 -16.234 13.148 1 64.5 197 LEU B CA 1
ATOM 3320 C C . LEU B 1 197 ? -1.903 -16.359 11.766 1 64.5 197 LEU B C 1
ATOM 3322 O O . LEU B 1 197 ? -2.482 -16.984 10.875 1 64.5 197 LEU B O 1
ATOM 3326 N N . THR B 1 198 ? -0.774 -15.789 11.586 1 69.38 198 THR B N 1
ATOM 3327 C CA . THR B 1 198 ? -0.099 -15.898 10.297 1 69.38 198 THR B CA 1
ATOM 3328 C C . THR B 1 198 ? 0.993 -16.969 10.352 1 69.38 198 THR B C 1
ATOM 3330 O O . THR B 1 198 ? 1.339 -17.453 11.43 1 69.38 198 THR B O 1
ATOM 3333 N N . THR B 1 199 ? 1.396 -17.391 9.234 1 67.75 199 THR B N 1
ATOM 3334 C CA . THR B 1 199 ? 2.426 -18.422 9.188 1 67.75 199 THR B CA 1
ATOM 3335 C C . THR B 1 199 ? 3.803 -17.828 9.461 1 67.75 199 THR B C 1
ATOM 3337 O O . THR B 1 199 ? 4.766 -18.547 9.711 1 67.75 199 THR B O 1
ATOM 3340 N N . ILE B 1 200 ? 3.875 -16.594 9.555 1 74.69 200 ILE B N 1
ATOM 3341 C CA . ILE B 1 200 ? 5.152 -15.891 9.5 1 74.69 200 ILE B CA 1
ATOM 3342 C C . ILE B 1 200 ? 5.961 -16.203 10.758 1 74.69 200 ILE B C 1
ATOM 3344 O O . ILE B 1 200 ? 7.141 -16.562 10.68 1 74.69 200 ILE B O 1
ATOM 3348 N N . PRO B 1 201 ? 5.352 -16.234 11.836 1 70.5 201 PRO B N 1
ATOM 3349 C CA . PRO B 1 201 ? 6.176 -16.484 13.023 1 70.5 201 PRO B CA 1
ATOM 3350 C C . PRO B 1 201 ? 6.656 -17.938 13.117 1 70.5 201 PRO B C 1
ATOM 3352 O O . PRO B 1 201 ? 7.676 -18.203 13.758 1 70.5 201 PRO B O 1
ATOM 3355 N N . TYR B 1 202 ? 6.047 -18.719 12.438 1 73.56 202 TYR B N 1
ATOM 3356 C CA . TYR B 1 202 ? 6.344 -20.141 12.609 1 73.56 202 TYR B CA 1
ATOM 3357 C C . TYR B 1 202 ? 7.285 -20.641 11.516 1 73.56 202 TYR B C 1
ATOM 3359 O O . TYR B 1 202 ? 8.086 -21.547 11.742 1 73.56 202 TYR B O 1
ATOM 3367 N N . ARG B 1 203 ? 7.184 -20.047 10.453 1 82.38 203 ARG B N 1
ATOM 3368 C CA . ARG B 1 203 ? 8 -20.469 9.328 1 82.38 203 ARG B CA 1
ATOM 3369 C C . ARG B 1 203 ? 8.336 -19.297 8.406 1 82.38 203 ARG B C 1
ATOM 3371 O O . ARG B 1 203 ? 7.789 -19.203 7.305 1 82.38 203 ARG B O 1
ATOM 3378 N N . PRO B 1 204 ? 9.32 -18.562 8.898 1 90.19 204 PRO B N 1
ATOM 3379 C CA . PRO B 1 204 ? 9.719 -17.484 7.984 1 90.19 204 PRO B 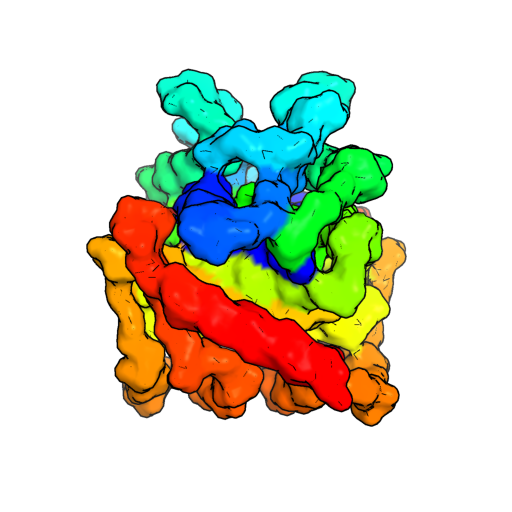CA 1
ATOM 3380 C C . PRO B 1 204 ? 10.523 -18 6.793 1 90.19 204 PRO B C 1
ATOM 3382 O O . PRO B 1 204 ? 11.672 -18.422 6.949 1 90.19 204 PRO B O 1
ATOM 3385 N N . ILE B 1 205 ? 9.922 -18.031 5.645 1 95.88 205 ILE B N 1
ATOM 3386 C CA . ILE B 1 205 ? 10.578 -18.469 4.418 1 95.88 205 ILE B CA 1
ATOM 3387 C C . ILE B 1 205 ? 11.438 -17.344 3.861 1 95.88 205 ILE B C 1
ATOM 3389 O O . ILE B 1 205 ? 10.922 -16.281 3.508 1 95.88 205 ILE B O 1
ATOM 3393 N N . LYS B 1 206 ? 12.781 -17.578 3.816 1 97.25 206 LYS B N 1
ATOM 3394 C CA . LYS B 1 206 ? 13.727 -16.594 3.289 1 97.25 206 LYS B CA 1
ATOM 3395 C C . LYS B 1 206 ? 14.305 -17.047 1.951 1 97.25 206 LYS B C 1
ATOM 3397 O O . LYS B 1 206 ? 14.773 -18.188 1.828 1 97.25 206 LYS B O 1
ATOM 3402 N N . ILE B 1 207 ? 14.234 -16.125 0.985 1 98.5 207 ILE B N 1
ATOM 3403 C CA . ILE B 1 207 ? 14.742 -16.5 -0.329 1 98.5 207 ILE B CA 1
ATOM 3404 C C . ILE B 1 207 ? 15.664 -15.406 -0.86 1 98.5 207 ILE B C 1
ATOM 3406 O O . ILE B 1 207 ? 15.562 -14.25 -0.442 1 98.5 207 ILE B O 1
ATOM 3410 N N . SER B 1 208 ? 16.562 -15.789 -1.688 1 98.56 208 SER B N 1
ATOM 3411 C CA . SER B 1 208 ? 17.344 -14.883 -2.518 1 98.56 208 SER B CA 1
ATOM 3412 C C . SER B 1 208 ? 17.172 -15.195 -4 1 98.56 208 SER B C 1
ATOM 3414 O O . SER B 1 208 ? 17.562 -16.266 -4.469 1 98.56 208 SER B O 1
ATOM 3416 N N . ASN B 1 209 ? 16.609 -14.281 -4.695 1 97.81 209 ASN B N 1
ATOM 3417 C CA . ASN B 1 209 ? 16.406 -14.477 -6.129 1 97.81 209 ASN B CA 1
ATOM 3418 C C . ASN B 1 209 ? 17.719 -14.414 -6.895 1 97.81 209 ASN B C 1
ATOM 3420 O O . ASN B 1 209 ? 17.859 -15.039 -7.949 1 97.81 209 ASN B O 1
ATOM 3424 N N . ILE B 1 210 ? 18.641 -13.672 -6.348 1 96.56 210 ILE B N 1
ATOM 3425 C CA . ILE B 1 210 ? 19.938 -13.516 -6.984 1 96.56 210 ILE B CA 1
ATOM 3426 C C . ILE B 1 210 ? 20.766 -14.781 -6.777 1 96.56 210 ILE B C 1
ATOM 3428 O O . ILE B 1 210 ? 21.375 -15.297 -7.723 1 96.56 210 ILE B O 1
ATOM 3432 N N . LYS B 1 211 ? 20.719 -15.367 -5.602 1 97.5 211 LYS B N 1
ATOM 3433 C CA . LYS B 1 211 ? 21.5 -16.547 -5.273 1 97.5 211 LYS B CA 1
ATOM 3434 C C . LYS B 1 211 ? 20.703 -17.828 -5.512 1 97.5 211 LYS B C 1
ATOM 3436 O O . LYS B 1 211 ? 21.25 -18.922 -5.477 1 97.5 211 LYS B O 1
ATOM 3441 N N . LYS B 1 212 ? 19.469 -17.641 -5.809 1 97.25 212 LYS B N 1
ATOM 3442 C CA . LYS B 1 212 ? 18.547 -18.75 -6.059 1 97.25 212 LYS B CA 1
ATOM 3443 C C . LYS B 1 212 ? 18.531 -19.719 -4.879 1 97.25 212 LYS B C 1
ATOM 3445 O O . LYS B 1 212 ? 18.672 -20.938 -5.062 1 97.25 212 LYS B O 1
ATOM 3450 N N . THR B 1 213 ? 18.406 -19.188 -3.73 1 97.75 213 THR B N 1
ATOM 3451 C CA . THR B 1 213 ? 18.328 -20 -2.518 1 97.75 213 THR B CA 1
ATOM 3452 C C . THR B 1 213 ? 16.969 -19.859 -1.854 1 97.75 213 THR B C 1
ATOM 3454 O O . THR B 1 213 ? 16.234 -18.906 -2.121 1 97.75 213 THR B O 1
ATOM 3457 N N . GLY B 1 214 ? 16.609 -20.859 -1.065 1 97.94 214 GLY B N 1
ATOM 3458 C CA . GLY B 1 214 ? 15.383 -20.828 -0.296 1 97.94 214 GLY B CA 1
ATOM 3459 C C . GLY B 1 214 ? 14.188 -21.344 -1.069 1 97.94 214 GLY B C 1
ATOM 3460 O O . GLY B 1 214 ? 13.086 -21.469 -0.518 1 97.94 214 GLY B O 1
ATOM 3461 N N . TYR B 1 215 ? 14.383 -21.75 -2.311 1 98.38 215 TYR B N 1
ATOM 3462 C CA . TYR B 1 215 ? 13.281 -22.109 -3.193 1 98.38 215 TYR B CA 1
ATOM 3463 C C . TYR B 1 215 ? 12.711 -23.469 -2.842 1 98.38 215 TYR B C 1
ATOM 3465 O O . TYR B 1 215 ? 11.523 -23.734 -3.041 1 98.38 215 TYR B O 1
ATOM 3473 N N . GLU B 1 216 ? 13.547 -24.359 -2.271 1 97.81 216 GLU B N 1
ATOM 3474 C CA . GLU B 1 216 ? 13.055 -25.656 -1.84 1 97.81 216 GLU B CA 1
ATOM 3475 C C . GLU B 1 216 ? 12.031 -25.516 -0.72 1 97.81 216 GLU B C 1
ATOM 3477 O O . GLU B 1 216 ? 10.992 -26.188 -0.739 1 97.81 216 GLU B O 1
ATOM 3482 N N . GLU B 1 217 ? 12.375 -24.703 0.197 1 96.69 217 GLU B N 1
ATOM 3483 C CA . GLU B 1 217 ? 11.453 -24.469 1.306 1 96.69 217 GLU B CA 1
ATOM 3484 C C . GLU B 1 217 ? 10.164 -23.812 0.819 1 96.69 217 GLU B C 1
ATOM 3486 O O . GLU B 1 217 ? 9.07 -24.172 1.27 1 96.69 217 GLU B O 1
ATOM 3491 N N . LEU B 1 218 ? 10.297 -22.859 -0.048 1 97.62 218 LEU B N 1
ATOM 3492 C CA . LEU B 1 218 ? 9.125 -22.188 -0.602 1 97.62 218 LEU B CA 1
ATOM 3493 C C . LEU B 1 218 ? 8.25 -23.172 -1.375 1 97.62 218 LEU B C 1
ATOM 3495 O O . LEU B 1 218 ? 7.027 -23.172 -1.226 1 97.62 218 LEU B O 1
ATOM 3499 N N . PHE B 1 219 ? 8.93 -24 -2.176 1 97.62 219 PHE B N 1
ATOM 3500 C CA . PHE B 1 219 ? 8.219 -25.016 -2.955 1 97.62 219 PHE B CA 1
ATOM 3501 C C . PHE B 1 219 ? 7.449 -25.969 -2.041 1 97.62 219 PHE B C 1
ATOM 3503 O O . PHE B 1 219 ? 6.285 -26.266 -2.299 1 97.62 219 PHE B O 1
ATOM 3510 N N . SER B 1 220 ? 8.078 -26.375 -1.007 1 96 220 SER B N 1
ATOM 3511 C CA . SER B 1 220 ? 7.438 -27.266 -0.044 1 96 220 SER B CA 1
ATOM 3512 C C . SER B 1 220 ? 6.219 -26.609 0.59 1 96 220 SER B C 1
ATOM 3514 O O . SER B 1 220 ? 5.18 -27.25 0.765 1 96 220 SER B O 1
ATOM 3516 N N . ALA B 1 221 ? 6.316 -25.406 0.937 1 94.5 221 ALA B N 1
ATOM 3517 C CA . ALA B 1 221 ? 5.223 -24.672 1.553 1 94.5 221 ALA B CA 1
ATOM 3518 C C . ALA B 1 221 ? 4.055 -24.516 0.583 1 94.5 221 ALA B C 1
ATOM 3520 O O . ALA B 1 221 ? 2.893 -24.656 0.972 1 94.5 221 ALA B O 1
ATOM 3521 N N . LEU B 1 222 ? 4.344 -24.203 -0.66 1 94.69 222 LEU B N 1
ATOM 3522 C CA . LEU B 1 222 ? 3.316 -24.094 -1.688 1 94.69 222 LEU B CA 1
ATOM 3523 C C . LEU B 1 222 ? 2.576 -25.406 -1.87 1 94.69 222 LEU B C 1
ATOM 3525 O O . LEU B 1 222 ? 1.348 -25.422 -1.978 1 94.69 222 LEU B O 1
ATOM 3529 N N . TYR B 1 223 ? 3.354 -26.406 -1.875 1 92.81 223 TYR B N 1
ATOM 3530 C CA . TYR B 1 223 ? 2.777 -27.734 -2.043 1 92.81 223 TYR B CA 1
ATOM 3531 C C . TYR B 1 223 ? 1.869 -28.094 -0.871 1 92.81 223 TYR B C 1
ATOM 3533 O O . TYR B 1 223 ? 0.81 -28.688 -1.058 1 92.81 223 TYR B O 1
ATOM 3541 N N . GLU B 1 224 ? 2.275 -27.797 0.296 1 91.06 224 GLU B N 1
ATOM 3542 C CA . GLU B 1 224 ? 1.461 -28.031 1.484 1 91.06 224 GLU B CA 1
ATOM 3543 C C . GLU B 1 224 ? 0.143 -27.266 1.413 1 91.06 224 GLU B C 1
ATOM 3545 O O . GLU B 1 224 ? -0.903 -27.781 1.811 1 91.06 224 GLU B O 1
ATOM 3550 N N . LEU B 1 225 ? 0.24 -26.031 0.977 1 88.38 225 LEU B N 1
ATOM 3551 C CA . LEU B 1 225 ? -0.962 -25.219 0.805 1 88.38 225 LEU B CA 1
ATOM 3552 C C . LEU B 1 225 ? -1.926 -25.891 -0.174 1 88.38 225 LEU B C 1
ATOM 3554 O O . LEU B 1 225 ? -3.139 -25.891 0.049 1 88.38 225 LEU B O 1
ATOM 3558 N N . PHE B 1 226 ? -1.423 -26.453 -1.198 1 87.12 226 PHE B N 1
ATOM 3559 C CA . PHE B 1 226 ? -2.207 -27.125 -2.225 1 87.12 226 PHE B CA 1
ATOM 3560 C C . PHE B 1 226 ? -2.887 -28.375 -1.659 1 87.12 226 PHE B C 1
ATOM 3562 O O . PHE B 1 226 ? -4.078 -28.594 -1.887 1 87.12 226 PHE B O 1
ATOM 3569 N N . CYS B 1 227 ? -2.152 -29.125 -0.877 1 84.88 227 CYS B N 1
ATOM 3570 C CA . CYS B 1 227 ? -2.664 -30.375 -0.321 1 84.88 227 CYS B CA 1
ATOM 3571 C C . CYS B 1 227 ? -3.764 -30.109 0.701 1 84.88 227 CYS B C 1
ATOM 3573 O O . CYS B 1 227 ? -4.727 -30.875 0.798 1 84.88 227 CYS B O 1
ATOM 3575 N N . ALA B 1 228 ? -3.605 -29.109 1.401 1 78.5 228 ALA B N 1
ATOM 3576 C CA . ALA B 1 228 ? -4.594 -28.75 2.416 1 78.5 228 ALA B CA 1
ATOM 3577 C C . ALA B 1 228 ? -5.91 -28.328 1.771 1 78.5 228 ALA B C 1
ATOM 3579 O O . ALA B 1 228 ? -6.98 -28.516 2.354 1 78.5 228 ALA B O 1
ATOM 3580 N N . ALA B 1 229 ? -5.801 -27.812 0.62 1 72.81 229 ALA B N 1
ATOM 3581 C CA . ALA B 1 229 ? -6.988 -27.344 -0.085 1 72.81 229 ALA B CA 1
ATOM 3582 C C . ALA B 1 229 ? -7.746 -28.5 -0.723 1 72.81 229 ALA B C 1
ATOM 3584 O O . ALA B 1 229 ? -8.953 -28.406 -0.957 1 72.81 229 ALA B O 1
ATOM 3585 N N . GLU B 1 230 ? -7.129 -29.578 -1.054 1 67.5 230 GLU B N 1
ATOM 3586 C CA . GLU B 1 230 ? -7.73 -30.734 -1.717 1 67.5 230 GLU B CA 1
ATOM 3587 C C . GLU B 1 230 ? -8.367 -31.672 -0.705 1 67.5 230 GLU B C 1
ATOM 3589 O O . GLU B 1 230 ? -9.195 -32.531 -1.067 1 67.5 230 GLU B O 1
ATOM 3594 N N . THR B 1 231 ? -8.07 -31.547 0.57 1 63.09 231 THR B N 1
ATOM 3595 C CA . THR B 1 231 ? -8.664 -32.438 1.571 1 63.09 231 THR B CA 1
ATOM 3596 C C . THR B 1 231 ? -9.891 -31.797 2.203 1 63.09 231 THR B C 1
ATOM 3598 O O . THR B 1 231 ? -10.875 -32.469 2.498 1 63.09 231 THR B O 1
#

Nearest PDB structures (foldseek):
  5hci-assembly5_E  TM=8.930E-01  e=5.586E-17  Saccharomyces cerevisiae
  1yr6-assembly1_A  TM=8.612E-01  e=1.324E-17  Pyrococcus abyssi
  5hci-assembly4_F-5  TM=8.524E-01  e=1.313E-14  Saccharomyces cerevisiae
  5hci-assembly3_C-4  TM=8.321E-01  e=4.915E-14  Saccharomyces cerevisiae
  5hcn-assembly1_A  TM=7.642E-01  e=3.429E-14  Saccharomyces cerevisiae

Foldseek 3Di:
DEEEEAEAAPLCLLLCLALLQVVCVVVPWWEAEFELALADDGPHDHPYYLVVPHHLVVQCVVVVDDNVVSRLVRLVRSLVCLLVRADDIPYYYYRHYNHRCSQQVDPSNQSNLVNRDDPAYAYEYGAEQVQVDALVSLLVSLVVQVSSCVRNVHHYDYAYEPVVPHDDDSVVRLVCLVVDDDPVSVVSVVSSVVSVVHCCNVDHQYAYSVVGPSSVVVVVVVVVSVVVSVD/DEEEEAEAAPLCLLLCLALLQVVCVVVPWWEAEFELALADDGPHDHPYYLVVPHHLVVQCVVVVDDNVVSRLVRLVRSLVCLLVRADDIPYYYYRHYNHRCSQQVDPSNQSNLVNRDDPAYAYEYGAEQVQVDALVSLLVSLVVQVSSCVRNVHHYDYAYEPVVPHDDDSVVRLVCLVVDDDPVSVVSVVSSVVSVVHCCNVDHQYAYSVVGPSSVVVVVVVVVSVVVSVD

Organism: Archaeoglobus fulgidus (strain ATCC 49558 / DSM 4304 / JCM 9628 / NBRC 100126 / VC-16) (NCBI:txid224325)

InterPro domains:
  IPR004130 GPN-loop GTPase [PF03029] (5-227)
  IPR004130 GPN-loop GTPase [PTHR21231] (4-193)
  IPR027417 P-loop containing nucleoside triphosphate hydrolase [G3DSA:3.40.50.300] (1-229)
  IPR027417 P-loop containing nucleoside triphosphate hydrolase [SSF52540] (3-225)